Protein 5E04 (pdb70)

Organism: Andes orthohantavirus (NCBI:txid1980456)

Structure (mmCIF, N/CA/C/O backbone):
data_5E04
#
_entry.id   5E04
#
_cell.length_a   52.526
_cell.length_b   99.652
_cell.length_c   136.388
_cell.angle_alpha   90.00
_cell.angle_beta   90.00
_cell.angle_gamma   90.00
#
_symmetry.space_group_name_H-M   'P 21 21 21'
#
loop_
_entity.id
_entity.type
_entity.pdbx_description
1 polymer Nucleoprotein
2 water water
#
loop_
_atom_site.group_PDB
_atom_site.id
_atom_site.type_symbol
_atom_site.label_atom_id
_atom_site.label_alt_id
_atom_site.label_comp_id
_atom_site.label_asym_id
_atom_site.label_entity_id
_atom_site.label_seq_id
_atom_site.pdbx_PDB_ins_code
_atom_site.Cartn_x
_atom_site.Cartn_y
_atom_site.Cartn_z
_atom_site.occupancy
_atom_site.B_iso_or_equiv
_atom_site.auth_seq_id
_atom_site.auth_comp_id
_atom_site.auth_asym_id
_atom_site.auth_atom_id
_atom_site.pdbx_PDB_model_num
ATOM 1 N N . SER A 1 1 ? -44.026 -23.324 23.554 1.00 67.77 116 SER A N 1
ATOM 2 C CA . SER A 1 1 ? -43.098 -23.831 24.556 1.00 69.50 116 SER A CA 1
ATOM 3 C C . SER A 1 1 ? -43.669 -23.678 25.971 1.00 69.66 116 SER A C 1
ATOM 4 O O . SER A 1 1 ? -44.736 -24.213 26.279 1.00 71.82 116 SER A O 1
ATOM 7 N N . ALA A 1 2 ? -42.968 -22.925 26.813 1.00 66.85 117 ALA A N 1
ATOM 8 C CA . ALA A 1 2 ? -43.294 -22.812 28.241 1.00 64.21 117 ALA A CA 1
ATOM 9 C C . ALA A 1 2 ? -44.714 -22.348 28.553 1.00 60.34 117 ALA A C 1
ATOM 10 O O . ALA A 1 2 ? -45.244 -21.435 27.917 1.00 61.17 117 ALA A O 1
ATOM 12 N N . ASP A 1 3 ? -45.324 -22.985 29.549 1.00 61.25 118 ASP A N 1
ATOM 13 C CA . ASP A 1 3 ? -46.624 -22.557 30.040 1.00 55.41 118 ASP A CA 1
ATOM 14 C C . ASP A 1 3 ? -46.436 -21.523 31.142 1.00 53.75 118 ASP A C 1
ATOM 15 O O . ASP A 1 3 ? -46.389 -21.856 32.325 1.00 52.69 118 ASP A O 1
ATOM 20 N N . TRP A 1 4 ? -46.334 -20.263 30.743 1.00 53.78 119 TRP A N 1
ATOM 21 C CA . TRP A 1 4 ? -45.996 -19.193 31.670 1.00 56.00 119 TRP A CA 1
ATOM 22 C C . TRP A 1 4 ? -47.070 -18.999 32.732 1.00 52.57 119 TRP A C 1
ATOM 23 O O . TRP A 1 4 ? -46.783 -18.577 33.858 1.00 51.34 119 TRP A O 1
ATOM 34 N N . LYS A 1 5 ? -48.307 -19.323 32.379 1.00 52.14 120 LYS A N 1
ATOM 35 C CA . LYS A 1 5 ? -49.409 -19.227 33.325 1.00 48.38 120 LYS A CA 1
ATOM 36 C C . LYS A 1 5 ? -49.191 -20.178 34.501 1.00 48.73 120 LYS A C 1
ATOM 37 O O . LYS A 1 5 ? -49.267 -19.773 35.663 1.00 50.59 120 LYS A O 1
ATOM 43 N N . ALA A 1 6 ? -48.906 -21.440 34.187 1.00 50.08 121 ALA A N 1
ATOM 44 C CA . ALA A 1 6 ? -48.737 -22.480 35.201 1.00 51.22 121 ALA A CA 1
ATOM 45 C C . ALA A 1 6 ? -47.505 -22.240 36.072 1.00 50.56 121 ALA A C 1
ATOM 46 O O . ALA A 1 6 ? -47.553 -22.368 37.306 1.00 48.92 121 ALA A O 1
ATOM 48 N N . ILE A 1 7 ? -46.407 -21.893 35.414 1.00 49.02 122 ILE A N 1
ATOM 49 C CA . ILE A 1 7 ? -45.148 -21.639 36.096 1.00 50.51 122 ILE A CA 1
ATOM 50 C C . ILE A 1 7 ? -45.288 -20.460 37.054 1.00 49.64 122 ILE A C 1
ATOM 51 O O . ILE A 1 7 ? -44.881 -20.539 38.213 1.00 49.94 122 ILE A O 1
ATOM 56 N N . GLY A 1 8 ? -45.889 -19.377 36.569 1.00 47.49 123 GLY A N 1
ATOM 57 C CA . GLY A 1 8 ? -46.070 -18.190 37.378 1.00 44.85 123 GLY A CA 1
ATOM 58 C C . GLY A 1 8 ? -46.957 -18.444 38.584 1.00 51.73 123 GLY A C 1
ATOM 59 O O . GLY A 1 8 ? -46.680 -17.934 39.674 1.00 50.12 123 GLY A O 1
ATOM 60 N N . ALA A 1 9 ? -48.028 -19.219 38.394 1.00 49.20 124 ALA A N 1
ATOM 61 C CA . ALA A 1 9 ? -48.948 -19.513 39.490 1.00 52.39 124 ALA A CA 1
ATOM 62 C C . ALA A 1 9 ? -48.200 -20.215 40.623 1.00 52.44 124 ALA A C 1
ATOM 63 O O . ALA A 1 9 ? -48.377 -19.881 41.790 1.00 54.48 124 ALA A O 1
ATOM 65 N N . TYR A 1 10 ? -47.355 -21.176 40.263 1.00 52.12 125 TYR A N 1
ATOM 66 C CA . TYR A 1 10 ? -46.517 -21.867 41.231 1.00 50.28 125 TYR A CA 1
ATOM 67 C C . TYR A 1 10 ? -45.612 -20.882 41.974 1.00 53.17 125 TYR A C 1
ATOM 68 O O . TYR A 1 10 ? -45.618 -20.819 43.210 1.00 49.19 125 TYR A O 1
ATOM 77 N N . ILE A 1 11 ? -44.855 -20.099 41.214 1.00 49.71 126 ILE A N 1
ATOM 78 C CA . ILE A 1 11 ? -43.919 -19.151 41.798 1.00 50.57 126 ILE A CA 1
ATOM 79 C C . ILE A 1 11 ? -44.619 -18.096 42.647 1.00 49.25 126 ILE A C 1
ATOM 80 O O . ILE A 1 11 ? -44.095 -17.688 43.680 1.00 50.57 126 ILE A O 1
ATOM 85 N N . LEU A 1 12 ? -45.808 -17.670 42.231 1.00 47.84 127 LEU A N 1
ATOM 86 C CA . LEU A 1 12 ? -46.530 -16.620 42.954 1.00 51.79 127 LEU A CA 1
ATOM 87 C C . LEU A 1 12 ? -47.038 -17.067 44.332 1.00 51.84 127 LEU A C 1
ATOM 88 O O . LEU A 1 12 ? -47.434 -16.233 45.150 1.00 49.04 127 LEU A O 1
ATOM 93 N N . GLY A 1 13 ? -47.018 -18.374 44.579 1.00 50.43 128 GLY A N 1
ATOM 94 C CA . GLY A 1 13 ? -47.422 -18.922 45.862 1.00 53.98 128 GLY A CA 1
ATOM 95 C C . GLY A 1 13 ? -46.357 -18.858 46.946 1.00 53.55 128 GLY A C 1
ATOM 96 O O . GLY A 1 13 ? -46.603 -19.229 48.098 1.00 51.80 128 GLY A O 1
ATOM 97 N N . PHE A 1 14 ? -45.168 -18.380 46.601 1.00 49.22 129 PHE A N 1
ATOM 98 C CA . PHE A 1 14 ? -44.097 -18.354 47.587 1.00 46.05 129 PHE A CA 1
ATOM 99 C C . PHE A 1 14 ? -43.883 -16.969 48.161 1.00 52.39 129 PHE A C 1
ATOM 100 O O . PHE A 1 14 ? -44.303 -15.976 47.580 1.00 56.48 129 PHE A O 1
ATOM 108 N N . ALA A 1 15 ? -43.238 -16.910 49.321 1.00 58.12 130 ALA A N 1
ATOM 109 C CA . ALA A 1 15 ? -42.875 -15.641 49.925 1.00 56.30 130 ALA A CA 1
ATOM 110 C C . ALA A 1 15 ? -41.812 -14.989 49.065 1.00 56.18 130 ALA A C 1
ATOM 111 O O . ALA A 1 15 ? -40.971 -15.667 48.476 1.00 54.88 130 ALA A O 1
ATOM 113 N N . ILE A 1 16 ? -41.863 -13.666 48.988 1.00 58.18 131 ILE A N 1
ATOM 114 C CA . ILE A 1 16 ? -40.940 -12.903 48.160 1.00 54.30 131 ILE A CA 1
ATOM 115 C C . ILE A 1 16 ? -39.461 -13.182 48.473 1.00 57.56 131 ILE A C 1
ATOM 116 O O . ILE A 1 16 ? -38.673 -13.363 47.542 1.00 58.95 131 ILE A O 1
ATOM 121 N N . PRO A 1 17 ? -39.071 -13.247 49.769 1.00 58.24 132 PRO A N 1
ATOM 122 C CA . PRO A 1 17 ? -37.643 -13.486 50.016 1.00 51.25 132 PRO A CA 1
ATOM 123 C C . PRO A 1 17 ? -37.078 -14.791 49.427 1.00 51.76 132 PRO A C 1
ATOM 124 O O . PRO A 1 17 ? -35.952 -14.767 48.932 1.00 52.96 132 PRO A O 1
ATOM 128 N N . ILE A 1 18 ? -37.814 -15.899 49.453 1.00 50.06 133 ILE A N 1
ATOM 129 C CA . ILE A 1 18 ? -37.249 -17.134 48.898 1.00 52.26 133 ILE A CA 1
ATOM 130 C C . ILE A 1 18 ? -37.163 -17.086 47.364 1.00 55.89 133 ILE A C 1
ATOM 131 O O . ILE A 1 18 ? -36.216 -17.608 46.777 1.00 56.28 133 ILE A O 1
ATOM 136 N N . ILE A 1 19 ? -38.146 -16.454 46.724 1.00 56.01 134 ILE A N 1
ATOM 137 C CA . ILE A 1 19 ? -38.129 -16.283 45.280 1.00 53.56 134 ILE A CA 1
ATOM 138 C C . ILE A 1 19 ? -36.896 -15.501 44.866 1.00 50.82 134 ILE A C 1
ATOM 139 O O . ILE A 1 19 ? -36.167 -15.910 43.963 1.00 53.83 134 ILE A O 1
ATOM 144 N N . LEU A 1 20 ? -36.659 -14.377 45.536 1.00 49.72 135 LEU A N 1
ATOM 145 C CA . LEU A 1 20 ? -35.512 -13.531 45.213 1.00 55.57 135 LEU A CA 1
ATOM 146 C C . LEU A 1 20 ? -34.190 -14.206 45.541 1.00 55.07 135 LEU A C 1
ATOM 147 O O . LEU A 1 20 ? -33.191 -14.006 44.837 1.00 58.50 135 LEU A O 1
ATOM 152 N N . LYS A 1 21 ? -34.191 -15.005 46.605 1.00 53.21 136 LYS A N 1
ATOM 153 C CA . LYS A 1 21 ? -33.018 -15.791 46.977 1.00 60.67 136 LYS A CA 1
ATOM 154 C C . LYS A 1 21 ? -32.619 -16.676 45.797 1.00 57.12 136 LYS A C 1
ATOM 155 O O . LYS A 1 21 ? -31.478 -16.625 45.333 1.00 58.70 136 LYS A O 1
ATOM 161 N N . ALA A 1 22 ? -33.575 -17.445 45.279 1.00 52.44 137 ALA A N 1
ATOM 162 C CA . ALA A 1 22 ? -33.303 -18.323 44.144 1.00 53.34 137 ALA A CA 1
ATOM 163 C C . ALA A 1 22 ? -33.026 -17.529 42.872 1.00 57.09 137 ALA A C 1
ATOM 164 O O . ALA A 1 22 ? -32.223 -17.952 42.028 1.00 52.98 137 ALA A O 1
ATOM 166 N N . LEU A 1 23 ? -33.696 -16.387 42.722 1.00 56.56 138 LEU A N 1
ATOM 167 C CA . LEU A 1 23 ? -33.433 -15.539 41.562 1.00 56.44 138 LEU A CA 1
ATOM 168 C C . LEU A 1 23 ? -32.007 -14.986 41.629 1.00 54.25 138 LEU A C 1
ATOM 169 O O . LEU A 1 23 ? -31.333 -14.908 40.599 1.00 52.57 138 LEU A O 1
ATOM 174 N N . TYR A 1 24 ? -31.552 -14.603 42.827 1.00 53.57 139 TYR A N 1
ATOM 175 C CA . TYR A 1 24 ? -30.159 -14.165 42.980 1.00 63.09 139 TYR A CA 1
ATOM 176 C C . TYR A 1 24 ? -29.183 -15.264 42.574 1.00 57.31 139 TYR A C 1
ATOM 177 O O . TYR A 1 24 ? -28.218 -15.020 41.857 1.00 61.19 139 TYR A O 1
ATOM 186 N N . MET A 1 25 ? -29.444 -16.475 43.046 1.00 61.44 140 MET A N 1
ATOM 187 C CA . MET A 1 25 ? -28.497 -17.566 42.885 1.00 63.48 140 MET A CA 1
ATOM 188 C C . MET A 1 25 ? -28.367 -17.958 41.431 1.00 62.31 140 MET A C 1
ATOM 189 O O . MET A 1 25 ? -27.257 -18.117 40.924 1.00 64.32 140 MET A O 1
ATOM 194 N N . LEU A 1 26 ? -29.503 -18.101 40.758 1.00 57.40 141 LEU A N 1
ATOM 195 C CA . LEU A 1 26 ? -29.516 -18.579 39.381 1.00 56.14 141 LEU A CA 1
ATOM 196 C C . LEU A 1 26 ? -29.052 -17.515 38.369 1.00 57.70 141 LEU A C 1
ATOM 197 O O . LEU A 1 26 ? -28.720 -17.834 37.219 1.00 52.46 141 LEU A O 1
ATOM 202 N N . SER A 1 27 ? -29.040 -16.254 38.795 1.00 58.30 142 SER A N 1
ATOM 203 C CA . SER A 1 27 ? -28.673 -15.154 37.904 1.00 59.80 142 SER A CA 1
ATOM 204 C C . SER A 1 27 ? -27.182 -14.883 37.958 1.00 57.59 142 SER A C 1
ATOM 205 O O . SER A 1 27 ? -26.536 -14.709 36.926 1.00 59.30 142 SER A O 1
ATOM 208 N N . THR A 1 28 ? -26.655 -14.843 39.179 1.00 62.77 143 THR A N 1
ATOM 209 C CA . THR A 1 28 ? -25.242 -14.554 39.418 1.00 67.28 143 THR A CA 1
ATOM 210 C C . THR A 1 28 ? -24.403 -15.829 39.404 1.00 67.09 143 THR A C 1
ATOM 211 O O . THR A 1 28 ? -23.442 -15.953 38.638 1.00 67.32 143 THR A O 1
ATOM 215 N N . ARG A 1 29 ? -24.800 -16.778 40.246 1.00 68.93 144 ARG A N 1
ATOM 216 C CA . ARG A 1 29 ? -24.090 -18.039 40.417 1.00 71.30 144 ARG A CA 1
ATOM 217 C C . ARG A 1 29 ? -24.759 -19.175 39.621 1.00 73.06 144 ARG A C 1
ATOM 218 O O . ARG A 1 29 ? -24.861 -20.304 40.098 1.00 76.27 144 ARG A O 1
ATOM 226 N N . GLY A 1 30 ? -25.204 -18.866 38.406 1.00 71.35 145 GLY A N 1
ATOM 227 C CA . GLY A 1 30 ? -26.002 -19.780 37.601 1.00 70.52 145 GLY A CA 1
ATOM 228 C C . GLY A 1 30 ? -25.487 -21.189 37.329 1.00 75.90 145 GLY A C 1
ATOM 229 O O . GLY A 1 30 ? -26.076 -22.166 37.799 1.00 73.91 145 GLY A O 1
ATOM 230 N N . ARG A 1 31 ? -24.406 -21.303 36.557 1.00 77.11 146 ARG A N 1
ATOM 231 C CA . ARG A 1 31 ? -23.889 -22.609 36.134 1.00 76.45 146 ARG A CA 1
ATOM 232 C C . ARG A 1 31 ? -23.296 -23.435 37.272 1.00 78.73 146 ARG A C 1
ATOM 233 O O . ARG A 1 31 ? -23.215 -24.658 37.169 1.00 80.04 146 ARG A O 1
ATOM 241 N N . GLN A 1 32 ? -22.883 -22.780 38.352 1.00 75.48 147 GLN A N 1
ATOM 242 C CA . GLN A 1 32 ? -22.242 -23.497 39.447 1.00 78.66 147 GLN A CA 1
ATOM 243 C C . GLN A 1 32 ? -23.245 -24.172 40.394 1.00 78.83 147 GLN A C 1
ATOM 244 O O . GLN A 1 32 ? -22.976 -25.273 40.875 1.00 79.06 147 GLN A O 1
ATOM 250 N N . THR A 1 33 ? -24.394 -23.545 40.659 1.00 79.39 148 THR A N 1
ATOM 251 C CA . THR A 1 33 ? -25.382 -24.178 41.543 1.00 77.72 148 THR A CA 1
ATOM 252 C C . THR A 1 33 ? -25.991 -25.409 40.862 1.00 72.13 148 THR A C 1
ATOM 253 O O . THR A 1 33 ? -26.406 -26.351 41.529 1.00 71.46 148 THR A O 1
ATOM 257 N N . VAL A 1 34 ? -26.004 -25.411 39.533 1.00 75.35 149 VAL A N 1
ATOM 258 C CA . VAL A 1 34 ? -26.417 -26.589 38.773 1.00 76.68 149 VAL A CA 1
ATOM 259 C C . VAL A 1 34 ? -25.360 -27.704 38.824 1.00 80.15 149 VAL A C 1
ATOM 260 O O . VAL A 1 34 ? -25.698 -28.872 39.026 1.00 81.45 149 VAL A O 1
ATOM 264 N N . LYS A 1 35 ? -24.088 -27.350 38.639 1.00 79.87 150 LYS A N 1
ATOM 265 C CA . LYS A 1 35 ? -23.001 -28.330 38.722 1.00 82.71 150 LYS A CA 1
ATOM 266 C C . LYS A 1 35 ? -22.911 -28.970 40.109 1.00 82.63 150 LYS A C 1
ATOM 267 O O . LYS A 1 35 ? -22.698 -30.178 40.230 1.00 83.96 150 LYS A O 1
ATOM 273 N N . ASP A 1 36 ? -23.086 -28.150 41.142 1.00 80.64 151 ASP A N 1
ATOM 274 C CA . ASP A 1 36 ? -22.943 -28.579 42.534 1.00 80.63 151 ASP A CA 1
ATOM 275 C C . ASP A 1 36 ? -24.143 -29.343 43.094 1.00 83.51 151 ASP A C 1
ATOM 276 O O . ASP A 1 36 ? -24.069 -29.887 44.200 1.00 86.11 151 ASP A O 1
ATOM 281 N N . ASN A 1 37 ? -25.245 -29.380 42.348 1.00 81.54 152 ASN A N 1
ATOM 282 C CA . ASN A 1 37 ? -26.501 -29.883 42.905 1.00 81.49 152 ASN A CA 1
ATOM 283 C C . ASN A 1 37 ? -26.659 -31.399 42.851 1.00 82.24 152 ASN A C 1
ATOM 284 O O . ASN A 1 37 ? -26.631 -32.012 41.775 1.00 81.19 152 ASN A O 1
ATOM 289 N N . LYS A 1 38 ? -26.847 -31.988 44.029 1.00 84.19 153 LYS A N 1
ATOM 290 C CA . LYS A 1 38 ? -27.100 -33.417 44.157 1.00 82.88 153 LYS A CA 1
ATOM 291 C C . LYS A 1 38 ? -28.444 -33.839 43.559 1.00 82.97 153 LYS A C 1
ATOM 292 O O . LYS A 1 38 ? -29.466 -33.852 44.253 1.00 80.00 153 LYS A O 1
ATOM 298 N N . GLY A 1 39 ? -28.442 -34.162 42.267 1.00 85.26 154 GLY A N 1
ATOM 299 C CA . GLY A 1 39 ? -29.542 -34.900 41.676 1.00 77.20 154 GLY A CA 1
ATOM 300 C C . GLY A 1 39 ? -30.578 -34.194 40.820 1.00 79.97 154 GLY A C 1
ATOM 301 O O . GLY A 1 39 ? -30.254 -33.384 39.949 1.00 78.31 154 GLY A O 1
ATOM 302 N N . THR A 1 40 ? -31.841 -34.516 41.096 1.00 78.87 155 THR A N 1
ATOM 303 C CA . THR A 1 40 ? -32.951 -34.326 40.162 1.00 71.77 155 THR A CA 1
ATOM 304 C C . THR A 1 40 ? -33.502 -32.904 40.067 1.00 72.22 155 THR A C 1
ATOM 305 O O . THR A 1 40 ? -33.921 -32.462 38.991 1.00 68.82 155 THR A O 1
ATOM 309 N N . ARG A 1 41 ? -33.539 -32.205 41.196 1.00 70.19 156 ARG A N 1
ATOM 310 C CA . ARG A 1 41 ? -34.012 -30.827 41.218 1.00 62.69 156 ARG A CA 1
ATOM 311 C C . ARG A 1 41 ? -33.121 -29.982 42.099 1.00 59.85 156 ARG A C 1
ATOM 312 O O . ARG A 1 41 ? -32.446 -30.494 42.982 1.00 61.11 156 ARG A O 1
ATOM 320 N N . ILE A 1 42 ? -33.137 -28.680 41.858 1.00 58.97 157 ILE A N 1
ATOM 321 C CA . ILE A 1 42 ? -32.503 -27.728 42.751 1.00 56.22 157 ILE A CA 1
ATOM 322 C C . ILE A 1 42 ? -33.504 -27.304 43.823 1.00 53.24 157 ILE A C 1
ATOM 323 O O . ILE A 1 42 ? -34.570 -26.777 43.509 1.00 52.31 157 ILE A O 1
ATOM 328 N N . ARG A 1 43 ? -33.169 -27.545 45.084 1.00 51.54 158 ARG A N 1
ATOM 329 C CA . ARG A 1 43 ? -34.049 -27.181 46.193 1.00 48.34 158 ARG A CA 1
ATOM 330 C C . ARG A 1 43 ? -33.584 -25.878 46.828 1.00 48.82 158 ARG A C 1
ATOM 331 O O . ARG A 1 43 ? -32.401 -25.699 47.103 1.00 53.91 158 ARG A O 1
ATOM 339 N N . PHE A 1 44 ? -34.526 -24.974 47.063 1.00 47.10 159 PHE A N 1
ATOM 340 C CA . PHE A 1 44 ? -34.249 -23.704 47.720 1.00 45.98 159 PHE A CA 1
ATOM 341 C C . PHE A 1 44 ? -35.044 -23.607 49.015 1.00 53.48 159 PHE A C 1
ATOM 342 O O . PHE A 1 44 ? -36.205 -24.029 49.079 1.00 55.83 159 PHE A O 1
ATOM 350 N N . LYS A 1 45 ? -34.441 -23.032 50.045 1.00 48.19 160 LYS A N 1
ATOM 351 C CA . LYS A 1 45 ? -35.166 -22.824 51.284 1.00 53.15 160 LYS A CA 1
ATOM 352 C C . LYS A 1 45 ? -34.868 -21.448 51.848 1.00 54.02 160 LYS A C 1
ATOM 353 O O . LYS A 1 45 ? -33.884 -20.810 51.475 1.00 52.93 160 LYS A O 1
ATOM 359 N N . ASP A 1 46 ? -35.726 -21.007 52.756 1.00 54.57 161 ASP A N 1
ATOM 360 C CA . ASP A 1 46 ? -35.584 -19.701 53.375 1.00 58.20 161 ASP A CA 1
ATOM 361 C C . ASP A 1 46 ? -36.627 -19.596 54.473 1.00 56.16 161 ASP A C 1
ATOM 362 O O . ASP A 1 46 ? -37.726 -20.121 54.336 1.00 59.42 161 ASP A O 1
ATOM 367 N N . ASP A 1 47 ? -36.280 -18.922 55.562 1.00 61.22 162 ASP A N 1
ATOM 368 C CA . ASP A 1 47 ? -37.109 -18.923 56.760 1.00 54.08 162 ASP A CA 1
ATOM 369 C C . ASP A 1 47 ? -38.376 -18.122 56.562 1.00 57.97 162 ASP A C 1
ATOM 370 O O . ASP A 1 47 ? -39.233 -18.078 57.442 1.00 63.16 162 ASP A O 1
ATOM 375 N N . SER A 1 48 ? -38.495 -17.478 55.407 1.00 58.04 163 SER A N 1
ATOM 376 C CA . SER A 1 48 ? -39.695 -16.718 55.090 1.00 61.82 163 SER A CA 1
ATOM 377 C C . SER A 1 48 ? -40.741 -17.613 54.431 1.00 60.52 163 SER A C 1
ATOM 378 O O . SER A 1 48 ? -41.908 -17.243 54.312 1.00 58.27 163 SER A O 1
ATOM 381 N N . SER A 1 49 ? -40.307 -18.796 54.011 1.00 59.79 164 SER A N 1
ATOM 382 C CA . SER A 1 49 ? -41.157 -19.694 53.245 1.00 58.67 164 SER A CA 1
ATOM 383 C C . SER A 1 49 ? -41.541 -20.914 54.066 1.00 56.59 164 SER A C 1
ATOM 384 O O . SER A 1 49 ? -40.731 -21.822 54.262 1.00 57.29 164 SER A O 1
ATOM 387 N N . PHE A 1 50 ? -42.782 -20.935 54.534 1.00 56.72 165 PHE A N 1
ATOM 388 C CA . PHE A 1 50 ? -43.271 -22.027 55.369 1.00 61.91 165 PHE A CA 1
ATOM 389 C C . PHE A 1 50 ? -44.769 -22.237 55.214 1.00 62.21 165 PHE A C 1
ATOM 390 O O . PHE A 1 50 ? -45.460 -21.432 54.594 1.00 61.31 165 PHE A O 1
ATOM 398 N N . GLU A 1 51 ? -45.263 -23.325 55.791 1.00 64.00 166 GLU A N 1
ATOM 399 C CA . GLU A 1 51 ? -46.697 -23.547 55.905 1.00 66.42 166 GLU A CA 1
ATOM 400 C C . GLU A 1 51 ? -47.048 -23.972 57.329 1.00 67.33 166 GLU A C 1
ATOM 401 O O . GLU A 1 51 ? -46.474 -24.913 57.866 1.00 64.49 166 GLU A O 1
ATOM 407 N N . GLU A 1 52 ? -47.992 -23.259 57.932 1.00 73.47 167 GLU A N 1
ATOM 408 C CA . GLU A 1 52 ? -48.462 -23.547 59.283 1.00 75.82 167 GLU A CA 1
ATOM 409 C C . GLU A 1 52 ? -49.483 -24.703 59.277 1.00 81.69 167 GLU A C 1
ATOM 410 O O . GLU A 1 52 ? -50.628 -24.543 58.839 1.00 76.26 167 GLU A O 1
ATOM 416 N N . VAL A 1 53 ? -49.040 -25.884 59.724 1.00 85.63 168 VAL A N 1
ATOM 417 C CA . VAL A 1 53 ? -49.843 -27.116 59.605 1.00 87.10 168 VAL A CA 1
ATOM 418 C C . VAL A 1 53 ? -49.868 -28.021 60.856 1.00 88.28 168 VAL A C 1
ATOM 419 O O . VAL A 1 53 ? -49.214 -29.071 60.870 1.00 88.08 168 VAL A O 1
ATOM 423 N N . ASN A 1 54 ? -50.590 -27.636 61.908 1.00 87.15 169 ASN A N 1
ATOM 424 C CA . ASN A 1 54 ? -51.163 -26.307 62.069 1.00 86.24 169 ASN A CA 1
ATOM 425 C C . ASN A 1 54 ? -50.514 -25.653 63.278 1.00 89.97 169 ASN A C 1
ATOM 426 O O . ASN A 1 54 ? -50.199 -24.462 63.270 1.00 90.90 169 ASN A O 1
ATOM 431 N N . GLY A 1 55 ? -50.313 -26.449 64.325 1.00 89.50 170 GLY A N 1
ATOM 432 C CA . GLY A 1 55 ? -49.570 -25.997 65.483 1.00 85.00 170 GLY A CA 1
ATOM 433 C C . GLY A 1 55 ? -48.095 -25.931 65.153 1.00 82.12 170 GLY A C 1
ATOM 434 O O . GLY A 1 55 ? -47.320 -25.276 65.848 1.00 82.55 170 GLY A O 1
ATOM 435 N N . ILE A 1 56 ? -47.713 -26.609 64.074 1.00 80.72 171 ILE A N 1
ATOM 436 C CA . ILE A 1 56 ? -46.316 -26.687 63.665 1.00 79.53 171 ILE A CA 1
ATOM 437 C C . ILE A 1 56 ? -46.086 -25.985 62.317 1.00 78.21 171 ILE A C 1
ATOM 438 O O . ILE A 1 56 ? -46.915 -26.062 61.404 1.00 76.63 171 ILE A O 1
ATOM 443 N N . ARG A 1 57 ? -44.969 -25.270 62.223 1.00 72.42 172 ARG A N 1
ATOM 444 C CA . ARG A 1 57 ? -44.518 -24.703 60.965 1.00 68.86 172 ARG A CA 1
ATOM 445 C C . ARG A 1 57 ? -43.752 -25.744 60.167 1.00 66.20 172 ARG A C 1
ATOM 446 O O . ARG A 1 57 ? -42.780 -26.323 60.655 1.00 65.14 172 ARG A O 1
ATOM 454 N N . LYS A 1 58 ? -44.207 -25.985 58.944 1.00 63.77 173 LYS A N 1
ATOM 455 C CA . LYS A 1 58 ? -43.501 -26.834 57.998 1.00 56.98 173 LYS A CA 1
ATOM 456 C C . LYS A 1 58 ? -42.828 -25.922 56.992 1.00 59.33 173 LYS A C 1
ATOM 457 O O . LYS A 1 58 ? -43.504 -25.095 56.372 1.00 59.92 173 LYS A O 1
ATOM 463 N N . PRO A 1 59 ? -41.501 -26.045 56.827 1.00 49.86 174 PRO A N 1
ATOM 464 C CA . PRO A 1 59 ? -40.889 -25.243 55.763 1.00 53.61 174 PRO A CA 1
ATOM 465 C C . PRO A 1 59 ? -41.472 -25.590 54.386 1.00 54.88 174 PRO A C 1
ATOM 466 O O . PRO A 1 59 ? -41.935 -26.709 54.142 1.00 51.16 174 PRO A O 1
ATOM 470 N N . LYS A 1 60 ? -41.474 -24.606 53.500 1.00 54.40 175 LYS A N 1
ATOM 471 C CA . LYS A 1 60 ? -41.978 -24.786 52.148 1.00 53.62 175 LYS A CA 1
ATOM 472 C C . LYS A 1 60 ? -40.842 -24.441 51.195 1.00 48.94 175 LYS A C 1
ATOM 473 O O . LYS A 1 60 ? -40.383 -23.303 51.193 1.00 49.77 175 LYS A O 1
ATOM 479 N N . HIS A 1 61 ? -40.380 -25.423 50.416 1.00 45.12 176 HIS A N 1
ATOM 480 C CA . HIS A 1 61 ? -39.185 -25.267 49.569 1.00 54.51 176 HIS A CA 1
ATOM 481 C C . HIS A 1 61 ? -39.498 -24.913 48.114 1.00 50.16 176 HIS A C 1
ATOM 482 O O . HIS A 1 61 ? -40.402 -25.484 47.519 1.00 51.30 176 HIS A O 1
ATOM 489 N N . LEU A 1 62 ? -38.715 -24.013 47.533 1.00 50.55 177 LEU A N 1
ATOM 490 C CA . LEU A 1 62 ? -38.841 -23.689 46.113 1.00 50.20 177 LEU A CA 1
ATOM 491 C C . LEU A 1 62 ? -38.017 -24.643 45.236 1.00 51.39 177 LEU A C 1
ATOM 492 O O . LEU A 1 62 ? -36.803 -24.694 45.344 1.00 50.94 177 LEU A O 1
ATOM 497 N N . TYR A 1 63 ? -38.671 -25.386 44.354 1.00 53.45 178 TYR A N 1
ATOM 498 C CA . TYR A 1 63 ? -37.943 -26.266 43.453 1.00 46.96 178 TYR A CA 1
ATOM 499 C C . TYR A 1 63 ? -37.868 -25.727 42.037 1.00 53.02 178 TYR A C 1
ATOM 500 O O . TYR A 1 63 ? -38.877 -25.322 41.443 1.00 51.22 178 TYR A O 1
ATOM 509 N N . VAL A 1 64 ? -36.651 -25.739 41.511 1.00 49.30 179 VAL A N 1
ATOM 510 C CA . VAL A 1 64 ? -36.379 -25.498 40.109 1.00 52.13 179 VAL A CA 1
ATOM 511 C C . VAL A 1 64 ? -35.741 -26.773 39.549 1.00 52.24 179 VAL A C 1
ATOM 512 O O . VAL A 1 64 ? -34.890 -27.379 40.194 1.00 55.06 179 VAL A O 1
ATOM 516 N N . SER A 1 65 ? -36.186 -27.209 38.376 1.00 54.28 180 SER A N 1
ATOM 517 C CA . SER A 1 65 ? -35.685 -28.450 37.800 1.00 60.41 180 SER A CA 1
ATOM 518 C C . SER A 1 65 ? -34.266 -28.300 37.257 1.00 65.75 180 SER A C 1
ATOM 519 O O . SER A 1 65 ? -33.842 -27.207 36.883 1.00 62.57 180 SER A O 1
ATOM 522 N N . MET A 1 66 ? -33.532 -29.406 37.228 1.00 68.62 181 MET A N 1
ATOM 523 C CA . MET A 1 66 ? -32.272 -29.460 36.502 1.00 72.49 181 MET A CA 1
ATOM 524 C C . MET A 1 66 ? -32.583 -29.471 35.003 1.00 79.90 181 MET A C 1
ATOM 525 O O . MET A 1 66 ? -33.496 -30.178 34.568 1.00 81.71 181 MET A O 1
ATOM 530 N N . PRO A 1 67 ? -31.836 -28.676 34.213 1.00 81.60 182 PRO A N 1
ATOM 531 C CA . PRO A 1 67 ? -32.125 -28.431 32.789 1.00 83.95 182 PRO A CA 1
ATOM 532 C C . PRO A 1 67 ? -31.673 -29.282 31.601 1.00 91.78 182 PRO A C 1
ATOM 533 O O . PRO A 1 67 ? -31.912 -28.906 30.452 1.00 96.19 182 PRO A O 1
ATOM 537 N N . THR A 1 68 ? -30.981 -30.378 31.903 1.00 94.18 183 THR A N 1
ATOM 538 C CA . THR A 1 68 ? -30.804 -31.519 31.001 1.00 98.31 183 THR A CA 1
ATOM 539 C C . THR A 1 68 ? -32.022 -32.354 30.566 1.00 96.78 183 THR A C 1
ATOM 540 O O . THR A 1 68 ? -32.598 -33.060 31.393 1.00 95.79 183 THR A O 1
ATOM 544 N N . ALA A 1 69 ? -32.428 -32.298 29.297 1.00 99.37 184 ALA A N 1
ATOM 545 C CA . ALA A 1 69 ? -31.875 -31.437 28.258 1.00 99.98 184 ALA A CA 1
ATOM 546 C C . ALA A 1 69 ? -33.283 -31.219 27.717 1.00 104.67 184 ALA A C 1
ATOM 547 O O . ALA A 1 69 ? -33.705 -30.083 27.481 1.00 107.55 184 ALA A O 1
ATOM 549 N N . GLN A 1 70 ? -33.862 -32.243 27.134 1.00 102.28 185 GLN A N 1
ATOM 550 C CA . GLN A 1 70 ? -35.110 -32.144 26.372 1.00 104.18 185 GLN A CA 1
ATOM 551 C C . GLN A 1 70 ? -36.518 -32.166 26.987 1.00 106.77 185 GLN A C 1
ATOM 552 O O . GLN A 1 70 ? -37.196 -33.195 26.934 1.00 108.01 185 GLN A O 1
ATOM 558 N N . LYS A 1 74 ? -40.476 -30.261 28.557 1.00 87.85 189 LYS A N 1
ATOM 559 C CA . LYS A 1 74 ? -41.748 -29.725 28.063 1.00 85.97 189 LYS A CA 1
ATOM 560 C C . LYS A 1 74 ? -42.395 -28.631 28.933 1.00 79.68 189 LYS A C 1
ATOM 561 O O . LYS A 1 74 ? -41.766 -28.057 29.820 1.00 78.27 189 LYS A O 1
ATOM 567 N N . ALA A 1 75 ? -43.673 -28.379 28.667 1.00 79.63 190 ALA A N 1
ATOM 568 C CA . ALA A 1 75 ? -44.331 -27.102 28.959 1.00 74.32 190 ALA A CA 1
ATOM 569 C C . ALA A 1 75 ? -44.350 -26.629 30.410 1.00 73.43 190 ALA A C 1
ATOM 570 O O . ALA A 1 75 ? -44.232 -25.428 30.665 1.00 70.30 190 ALA A O 1
ATOM 572 N N . GLU A 1 76 ? -44.530 -27.547 31.355 1.00 75.34 191 GLU A N 1
ATOM 573 C CA . GLU A 1 76 ? -44.729 -27.154 32.749 1.00 75.18 191 GLU A CA 1
ATOM 574 C C . GLU A 1 76 ? -43.403 -26.879 33.460 1.00 71.51 191 GLU A C 1
ATOM 575 O O . GLU A 1 76 ? -43.311 -25.973 34.289 1.00 68.98 191 GLU A O 1
ATOM 581 N N . GLU A 1 77 ? -42.384 -27.659 33.107 1.00 73.24 192 GLU A N 1
ATOM 582 C CA . GLU A 1 77 ? -41.101 -27.687 33.813 1.00 71.38 192 GLU A CA 1
ATOM 583 C C . GLU A 1 77 ? -40.451 -26.318 34.013 1.00 69.75 192 GLU A C 1
ATOM 584 O O . GLU A 1 77 ? -40.366 -25.505 33.085 1.00 67.24 192 GLU A O 1
ATOM 590 N N . ILE A 1 78 ? -39.991 -26.082 35.240 1.00 68.08 193 ILE A N 1
ATOM 591 C CA . ILE A 1 78 ? -39.344 -24.832 35.600 1.00 58.75 193 ILE A CA 1
ATOM 592 C C . ILE A 1 78 ? -37.833 -25.003 35.620 1.00 58.84 193 ILE A C 1
ATOM 593 O O . ILE A 1 78 ? -37.235 -25.325 36.650 1.00 55.73 193 ILE A O 1
ATOM 598 N N . THR A 1 79 ? -37.226 -24.806 34.456 1.00 59.91 194 THR A N 1
ATOM 599 C CA . THR A 1 79 ? -35.777 -24.790 34.323 1.00 55.67 194 THR A CA 1
ATOM 600 C C . THR A 1 79 ? -35.276 -23.473 34.918 1.00 52.20 194 THR A C 1
ATOM 601 O O . THR A 1 79 ? -36.080 -22.565 35.150 1.00 55.57 194 THR A O 1
ATOM 605 N N . PRO A 1 80 ? -33.967 -23.366 35.207 1.00 52.42 195 PRO A N 1
ATOM 606 C CA . PRO A 1 80 ? -33.493 -22.068 35.710 1.00 55.38 195 PRO A CA 1
ATOM 607 C C . PRO A 1 80 ? -33.729 -20.917 34.720 1.00 53.43 195 PRO A C 1
ATOM 608 O O . PRO A 1 80 ? -33.916 -19.772 35.141 1.00 52.14 195 PRO A O 1
ATOM 612 N N . GLY A 1 81 ? -33.714 -21.218 33.424 1.00 54.43 196 GLY A N 1
ATOM 613 C CA . GLY A 1 81 ? -33.915 -20.199 32.412 1.00 49.62 196 GLY A CA 1
ATOM 614 C C . GLY A 1 81 ? -35.337 -19.677 32.453 1.00 50.12 196 GLY A C 1
ATOM 615 O O . GLY A 1 81 ? -35.585 -18.467 32.414 1.00 49.26 196 GLY A O 1
ATOM 616 N N . ARG A 1 82 ? -36.288 -20.597 32.545 1.00 48.62 197 ARG A N 1
ATOM 617 C CA . ARG A 1 82 ? -37.675 -20.194 32.604 1.00 47.57 197 ARG A CA 1
ATOM 618 C C . ARG A 1 82 ? -37.944 -19.458 33.918 1.00 48.87 197 ARG A C 1
ATOM 619 O O . ARG A 1 82 ? -38.636 -18.438 33.928 1.00 43.09 197 ARG A O 1
ATOM 627 N N . PHE A 1 83 ? -37.352 -19.936 35.014 1.00 50.34 198 PHE A N 1
ATOM 628 C CA . PHE A 1 83 ? -37.527 -19.265 36.296 1.00 47.14 198 PHE A CA 1
ATOM 629 C C . PHE A 1 83 ? -37.011 -17.826 36.271 1.00 47.43 198 PHE A C 1
ATOM 630 O O . PHE A 1 83 ? -37.686 -16.928 36.771 1.00 50.70 198 PHE A O 1
ATOM 638 N N . ARG A 1 84 ? -35.822 -17.605 35.712 1.00 43.42 199 ARG A N 1
ATOM 639 C CA . ARG A 1 84 ? -35.247 -16.260 35.677 1.00 48.30 199 ARG A CA 1
ATOM 640 C C . ARG A 1 84 ? -36.090 -15.331 34.827 1.00 41.67 199 ARG A C 1
ATOM 641 O O . ARG A 1 84 ? -36.347 -14.194 35.217 1.00 44.69 199 ARG A O 1
ATOM 649 N N . THR A 1 85 ? -36.487 -15.812 33.654 1.00 42.46 200 THR A N 1
ATOM 650 C CA . THR A 1 85 ? -37.355 -15.052 32.760 1.00 44.90 200 THR A CA 1
ATOM 651 C C . THR A 1 85 ? -38.665 -14.663 33.437 1.00 41.91 200 THR A C 1
ATOM 652 O O . THR A 1 85 ? -39.084 -13.509 33.374 1.00 42.55 200 THR A O 1
ATOM 656 N N . ILE A 1 86 ? -39.308 -15.616 34.098 1.00 43.29 201 ILE A N 1
ATOM 657 C CA . ILE A 1 86 ? -40.596 -15.323 34.741 1.00 45.27 201 ILE A CA 1
ATOM 658 C C . ILE A 1 86 ? -40.432 -14.355 35.908 1.00 42.85 201 ILE A C 1
ATOM 659 O O . ILE A 1 86 ? -41.144 -13.347 35.996 1.00 37.36 201 ILE A O 1
ATOM 664 N N . ALA A 1 87 ? -39.468 -14.630 36.786 1.00 43.39 202 ALA A N 1
ATOM 665 C CA . ALA A 1 87 ? -39.409 -13.901 38.049 1.00 41.87 202 ALA A CA 1
ATOM 666 C C . ALA A 1 87 ? -38.872 -12.480 37.881 1.00 41.48 202 ALA A C 1
ATOM 667 O O . ALA A 1 87 ? -39.257 -11.583 38.631 1.00 38.92 202 ALA A O 1
ATOM 669 N N . CYS A 1 88 ? -38.007 -12.247 36.894 1.00 42.24 203 CYS A N 1
ATOM 670 C CA . CYS A 1 88 ? -37.489 -10.893 36.740 1.00 46.63 203 CYS A CA 1
ATOM 671 C C . CYS A 1 88 ? -38.627 -9.990 36.243 1.00 39.70 203 CYS A C 1
ATOM 672 O O . CYS A 1 88 ? -38.652 -8.785 36.514 1.00 38.33 203 CYS A O 1
ATOM 675 N N . GLY A 1 89 ? -39.599 -10.597 35.571 1.00 41.64 204 GLY A N 1
ATOM 676 C CA . GLY A 1 89 ? -40.818 -9.895 35.194 1.00 37.50 204 GLY A CA 1
ATOM 677 C C . GLY A 1 89 ? -41.841 -9.727 36.314 1.00 41.81 204 GLY A C 1
ATOM 678 O O . GLY A 1 89 ? -42.494 -8.687 36.406 1.00 39.08 204 GLY A O 1
ATOM 679 N N . LEU A 1 90 ? -41.999 -10.732 37.170 1.00 39.02 205 LEU A N 1
ATOM 680 C CA . LEU A 1 90 ? -42.978 -10.611 38.253 1.00 43.77 205 LEU A CA 1
ATOM 681 C C . LEU A 1 90 ? -42.569 -9.634 39.358 1.00 43.51 205 LEU A C 1
ATOM 682 O O . LEU A 1 90 ? -43.423 -8.947 39.912 1.00 43.95 205 LEU A O 1
ATOM 687 N N . PHE A 1 91 ? -41.277 -9.556 39.680 1.00 42.70 206 PHE A N 1
ATOM 688 C CA . PHE A 1 91 ? -40.859 -8.796 40.870 1.00 44.52 206 PHE A CA 1
ATOM 689 C C . PHE A 1 91 ? -39.724 -7.788 40.665 1.00 44.80 206 PHE A C 1
ATOM 690 O O . PHE A 1 91 ? -38.738 -7.813 41.410 1.00 43.09 206 PHE A O 1
ATOM 698 N N . PRO A 1 92 ? -39.870 -6.873 39.691 1.00 43.87 207 PRO A N 1
ATOM 699 C CA . PRO A 1 92 ? -38.741 -5.991 39.375 1.00 44.00 207 PRO A CA 1
ATOM 700 C C . PRO A 1 92 ? -38.514 -4.906 40.430 1.00 42.06 207 PRO A C 1
ATOM 701 O O . PRO A 1 92 ? -37.384 -4.449 40.597 1.00 41.13 207 PRO A O 1
ATOM 705 N N . ALA A 1 93 ? -39.570 -4.483 41.117 1.00 43.75 208 ALA A N 1
ATOM 706 C CA . ALA A 1 93 ? -39.406 -3.538 42.221 1.00 45.34 208 ALA A CA 1
ATOM 707 C C . ALA A 1 93 ? -38.542 -4.147 43.328 1.00 41.96 208 ALA A C 1
ATOM 708 O O . ALA A 1 93 ? -37.662 -3.484 43.886 1.00 44.56 208 ALA A O 1
ATOM 710 N N . GLN A 1 94 ? -38.785 -5.415 43.634 1.00 40.90 209 GLN A N 1
ATOM 711 C CA . GLN A 1 94 ? -38.001 -6.098 44.656 1.00 44.71 209 GLN A CA 1
ATOM 712 C C . GLN A 1 94 ? -36.581 -6.345 44.151 1.00 46.90 209 GLN A C 1
ATOM 713 O O . GLN A 1 94 ? -35.617 -6.247 44.918 1.00 44.54 209 GLN A O 1
ATOM 719 N N . VAL A 1 95 ? -36.450 -6.648 42.858 1.00 46.00 210 VAL A N 1
ATOM 720 C CA . VAL A 1 95 ? -35.128 -6.856 42.270 1.00 40.37 210 VAL A CA 1
ATOM 721 C C . VAL A 1 95 ? -34.302 -5.574 42.402 1.00 42.67 210 VAL A C 1
ATOM 722 O O . VAL A 1 95 ? -33.134 -5.619 42.777 1.00 41.55 210 VAL A O 1
ATOM 726 N N . LYS A 1 96 ? -34.929 -4.435 42.116 1.00 43.02 211 LYS A N 1
ATOM 727 C CA . LYS A 1 96 ? -34.279 -3.135 42.271 1.00 43.43 211 LYS A CA 1
ATOM 728 C C . LYS A 1 96 ? -33.938 -2.843 43.728 1.00 46.36 211 LYS A C 1
ATOM 729 O O . LYS A 1 96 ? -32.823 -2.417 44.026 1.00 47.60 211 LYS A O 1
ATOM 735 N N . ALA A 1 97 ? -34.897 -3.076 44.627 1.00 44.75 212 ALA A N 1
ATOM 736 C CA . ALA A 1 97 ? -34.678 -2.856 46.061 1.00 47.26 212 ALA A CA 1
ATOM 737 C C . ALA A 1 97 ? -33.486 -3.666 46.581 1.00 48.05 212 ALA A C 1
ATOM 738 O O . ALA A 1 97 ? -32.698 -3.170 47.384 1.00 50.53 212 ALA A O 1
ATOM 740 N N . ARG A 1 98 ? -33.334 -4.901 46.110 1.00 48.95 213 ARG A N 1
ATOM 741 C CA . ARG A 1 98 ? -32.188 -5.713 46.522 1.00 47.10 213 ARG A CA 1
ATOM 742 C C . ARG A 1 98 ? -30.987 -5.487 45.629 1.00 49.73 213 ARG A C 1
ATOM 743 O O . ARG A 1 98 ? -29.913 -6.063 45.854 1.00 48.07 213 ARG A O 1
ATOM 751 N N . ASN A 1 99 ? -31.177 -4.659 44.604 1.00 46.65 214 ASN A N 1
ATOM 752 C CA . ASN A 1 99 ? -30.116 -4.374 43.655 1.00 45.18 214 ASN A CA 1
ATOM 753 C C . ASN A 1 99 ? -29.493 -5.646 43.089 1.00 43.58 214 ASN A C 1
ATOM 754 O O . ASN A 1 99 ? -28.282 -5.790 43.056 1.00 41.70 214 ASN A O 1
ATOM 759 N N . ILE A 1 100 ? -30.327 -6.585 42.667 1.00 43.29 215 ILE A N 1
ATOM 760 C CA . ILE A 1 100 ? -29.826 -7.793 42.026 1.00 42.41 215 ILE A CA 1
ATOM 761 C C . ILE A 1 100 ? -29.602 -7.563 40.529 1.00 43.50 215 ILE A C 1
ATOM 762 O O . ILE A 1 100 ? -30.551 -7.342 39.776 1.00 42.85 215 ILE A O 1
ATOM 767 N N . ILE A 1 101 ? -28.341 -7.607 40.119 1.00 39.32 216 ILE A N 1
ATOM 768 C CA . ILE A 1 101 ? -27.935 -7.377 38.742 1.00 38.86 216 ILE A CA 1
ATOM 769 C C . ILE A 1 101 ? -27.042 -8.519 38.294 1.00 40.52 216 ILE A C 1
ATOM 770 O O . ILE A 1 101 ? -25.999 -8.763 38.891 1.00 40.26 216 ILE A O 1
ATOM 775 N N . SER A 1 102 ? -27.466 -9.242 37.268 1.00 40.44 217 SER A N 1
ATOM 776 C CA . SER A 1 102 ? -26.642 -10.302 36.699 1.00 43.38 217 SER A CA 1
ATOM 777 C C . SER A 1 102 ? -25.338 -9.709 36.147 1.00 41.91 217 SER A C 1
ATOM 778 O O . SER A 1 102 ? -25.346 -8.612 35.591 1.00 40.22 217 SER A O 1
ATOM 781 N N . PRO A 1 103 ? -24.210 -10.410 36.337 1.00 41.69 218 PRO A N 1
ATOM 782 C CA . PRO A 1 103 ? -22.925 -9.922 35.812 1.00 44.67 218 PRO A CA 1
ATOM 783 C C . PRO A 1 103 ? -23.001 -9.688 34.309 1.00 44.15 218 PRO A C 1
ATOM 784 O O . PRO A 1 103 ? -22.452 -8.733 33.759 1.00 44.69 218 PRO A O 1
ATOM 788 N N . VAL A 1 104 ? -23.719 -10.581 33.652 1.00 44.67 219 VAL A N 1
ATOM 789 C CA . VAL A 1 104 ? -24.005 -10.465 32.233 1.00 47.06 219 VAL A CA 1
ATOM 790 C C . VAL A 1 104 ? -24.536 -9.066 31.865 1.00 44.38 219 VAL A C 1
ATOM 791 O O . VAL A 1 104 ? -24.149 -8.502 30.838 1.00 38.88 219 VAL A O 1
ATOM 795 N N . MET A 1 105 ? -25.371 -8.494 32.729 1.00 37.37 220 MET A N 1
ATOM 796 C CA . MET A 1 105 ? -25.851 -7.123 32.544 1.00 37.79 220 MET A CA 1
ATOM 797 C C . MET A 1 105 ? -24.926 -6.100 33.186 1.00 36.74 220 MET A C 1
ATOM 798 O O . MET A 1 105 ? -24.797 -4.970 32.706 1.00 35.78 220 MET A O 1
ATOM 803 N N . GLY A 1 106 ? -24.300 -6.488 34.293 1.00 37.69 221 GLY A N 1
ATOM 804 C CA . GLY A 1 106 ? -23.316 -5.641 34.934 1.00 35.73 221 GLY A CA 1
ATOM 805 C C . GLY A 1 106 ? -22.184 -5.211 34.006 1.00 37.46 221 GLY A C 1
ATOM 806 O O . GLY A 1 106 ? -21.695 -4.088 34.106 1.00 40.83 221 GLY A O 1
ATOM 807 N N . VAL A 1 107 ? -21.769 -6.072 33.083 1.00 35.59 222 VAL A N 1
ATOM 808 C CA . VAL A 1 107 ? -20.617 -5.716 32.251 1.00 41.94 222 VAL A CA 1
ATOM 809 C C . VAL A 1 107 ? -20.964 -4.757 31.110 1.00 40.98 222 VAL A C 1
ATOM 810 O O . VAL A 1 107 ? -20.064 -4.171 30.502 1.00 37.94 222 VAL A O 1
ATOM 814 N N . ILE A 1 108 ? -22.253 -4.569 30.820 1.00 38.91 223 ILE A N 1
ATOM 815 C CA . ILE A 1 108 ? -22.616 -3.533 29.846 1.00 36.65 223 ILE A CA 1
ATOM 816 C C . ILE A 1 108 ? -23.128 -2.313 30.601 1.00 39.14 223 ILE A C 1
ATOM 817 O O . ILE A 1 108 ? -23.746 -1.409 30.031 1.00 39.72 223 ILE A O 1
ATOM 822 N N . GLY A 1 109 ? -22.840 -2.299 31.898 1.00 37.73 224 GLY A N 1
ATOM 823 C CA . GLY A 1 109 ? -23.033 -1.123 32.720 1.00 39.47 224 GLY A CA 1
ATOM 824 C C . GLY A 1 109 ? -24.477 -0.870 33.092 1.00 41.13 224 GLY A C 1
ATOM 825 O O . GLY A 1 109 ? -24.878 0.288 33.228 1.00 41.90 224 GLY A O 1
ATOM 826 N N . PHE A 1 110 ? -25.244 -1.945 33.277 1.00 39.35 225 PHE A N 1
ATOM 827 C CA . PHE A 1 110 ? -26.673 -1.842 33.615 1.00 40.32 225 PHE A CA 1
ATOM 828 C C . PHE A 1 110 ? -26.902 -0.972 34.850 1.00 41.44 225 PHE A C 1
ATOM 829 O O . PHE A 1 110 ? -27.826 -0.153 34.873 1.00 41.86 225 PHE A O 1
ATOM 837 N N . GLY A 1 111 ? -26.046 -1.140 35.858 1.00 44.15 226 GLY A N 1
ATOM 838 C CA . GLY A 1 111 ? -26.154 -0.395 37.102 1.00 42.35 226 GLY A CA 1
ATOM 839 C C . GLY A 1 111 ? -26.161 1.108 36.897 1.00 45.17 226 GLY A C 1
ATOM 840 O O . GLY A 1 111 ? -27.057 1.809 37.379 1.00 45.29 226 GLY A O 1
ATOM 841 N N . PHE A 1 112 ? -25.177 1.609 36.157 1.00 46.54 227 PHE A N 1
ATOM 842 C CA . PHE A 1 112 ? -25.119 3.037 35.877 1.00 46.92 227 PHE A CA 1
ATOM 843 C C . PHE A 1 112 ? -26.224 3.458 34.899 1.00 43.42 227 PHE A C 1
ATOM 844 O O . PHE A 1 112 ? -26.784 4.544 35.030 1.00 46.47 227 PHE A O 1
ATOM 852 N N . PHE A 1 113 ? -26.538 2.605 33.928 1.00 44.25 228 PHE A N 1
ATOM 853 C CA . PHE A 1 113 ? -27.546 2.942 32.915 1.00 45.11 228 PHE A CA 1
ATOM 854 C C . PHE A 1 113 ? -28.901 3.292 33.535 1.00 44.44 228 PHE A C 1
ATOM 855 O O . PHE A 1 113 ? -29.555 4.255 33.119 1.00 45.05 228 PHE A O 1
ATOM 863 N N . VAL A 1 114 ? -29.320 2.502 34.518 1.00 41.89 229 VAL A N 1
ATOM 864 C CA . VAL A 1 114 ? -30.636 2.683 35.126 1.00 43.40 229 VAL A CA 1
ATOM 865 C C . VAL A 1 114 ? -30.609 3.678 36.282 1.00 44.82 229 VAL A C 1
ATOM 866 O O . VAL A 1 114 ? -31.655 4.000 36.839 1.00 49.33 229 VAL A O 1
ATOM 870 N N . LYS A 1 115 ? -29.413 4.170 36.622 1.00 50.62 230 LYS A N 1
ATOM 871 C CA . LYS A 1 115 ? -29.210 5.017 37.805 1.00 50.98 230 LYS A CA 1
ATOM 872 C C . LYS A 1 115 ? -30.236 6.138 37.916 1.00 56.09 230 LYS A C 1
ATOM 873 O O . LYS A 1 115 ? -30.770 6.386 38.998 1.00 58.50 230 LYS A O 1
ATOM 879 N N . ASP A 1 116 ? -30.529 6.809 36.810 1.00 51.56 231 ASP A N 1
ATOM 880 C CA . ASP A 1 116 ? -31.584 7.816 36.848 1.00 56.14 231 ASP A CA 1
ATOM 881 C C . ASP A 1 116 ? -32.646 7.505 35.804 1.00 48.75 231 ASP A C 1
ATOM 882 O O . ASP A 1 116 ? -32.956 8.340 34.952 1.00 45.94 231 ASP A O 1
ATOM 887 N N . TRP A 1 117 ? -33.204 6.299 35.896 1.00 47.98 232 TRP A N 1
ATOM 888 C CA . TRP A 1 117 ? -34.087 5.763 34.860 1.00 47.51 232 TRP A CA 1
ATOM 889 C C . TRP A 1 117 ? -35.290 6.672 34.534 1.00 46.85 232 TRP A C 1
ATOM 890 O O . TRP A 1 117 ? -35.494 7.008 33.375 1.00 45.37 232 TRP A O 1
ATOM 901 N N . MET A 1 118 ? -36.065 7.084 35.539 1.00 49.51 233 MET A N 1
ATOM 902 C CA . MET A 1 118 ? -37.266 7.902 35.289 1.00 47.44 233 MET A CA 1
ATOM 903 C C . MET A 1 118 ? -36.957 9.177 34.492 1.00 51.01 233 MET A C 1
ATOM 904 O O . MET A 1 118 ? -37.680 9.516 33.541 1.00 48.31 233 MET A O 1
ATOM 909 N N . ASP A 1 119 ? -35.874 9.863 34.865 1.00 48.17 234 ASP A N 1
ATOM 910 C CA . ASP A 1 119 ? -35.421 11.047 34.143 1.00 48.49 234 ASP A CA 1
ATOM 911 C C . ASP A 1 119 ? -35.075 10.718 32.688 1.00 48.86 234 ASP A C 1
ATOM 912 O O . ASP A 1 119 ? -35.353 11.497 31.771 1.00 50.00 234 ASP A O 1
ATOM 917 N N . ARG A 1 120 ? -34.441 9.569 32.485 1.00 49.33 235 ARG A N 1
ATOM 918 C CA . ARG A 1 120 ? -34.023 9.152 31.154 1.00 45.58 235 ARG A CA 1
ATOM 919 C C . ARG A 1 120 ? -35.239 8.846 30.277 1.00 42.73 235 ARG A C 1
ATOM 920 O O . ARG A 1 120 ? -35.402 9.417 29.194 1.00 41.55 235 ARG A O 1
ATOM 928 N N . ILE A 1 121 ? -36.104 7.958 30.756 1.00 43.31 236 ILE A N 1
ATOM 929 C CA . ILE A 1 121 ? -37.252 7.520 29.965 1.00 44.00 236 ILE A CA 1
ATOM 930 C C . ILE A 1 121 ? -38.255 8.654 29.724 1.00 44.61 236 ILE A C 1
ATOM 931 O O . ILE A 1 121 ? -38.908 8.689 28.679 1.00 45.59 236 ILE A O 1
ATOM 936 N N . GLU A 1 122 ? -38.366 9.594 30.659 1.00 46.09 237 GLU A N 1
ATOM 937 C CA . GLU A 1 122 ? -39.257 10.737 30.443 1.00 46.39 237 GLU A CA 1
ATOM 938 C C . GLU A 1 122 ? -38.657 11.701 29.423 1.00 43.65 237 GLU A C 1
ATOM 939 O O . GLU A 1 122 ? -39.355 12.166 28.529 1.00 43.64 237 GLU A O 1
ATOM 945 N N . GLU A 1 123 ? -37.360 11.984 29.549 1.00 47.76 238 GLU A N 1
ATOM 946 C CA . GLU A 1 123 ? -36.648 12.786 28.552 1.00 47.55 238 GLU A CA 1
ATOM 947 C C . GLU A 1 123 ? -36.834 12.164 27.167 1.00 44.35 238 GLU A C 1
ATOM 948 O O . GLU A 1 123 ? -37.227 12.844 26.212 1.00 48.75 238 GLU A O 1
ATOM 954 N N . PHE A 1 124 ? -36.595 10.862 27.073 1.00 40.53 239 PHE A N 1
ATOM 955 C CA . PHE A 1 124 ? -36.786 10.140 25.819 1.00 43.20 239 PHE A CA 1
ATOM 956 C C . PHE A 1 124 ? -38.205 10.236 25.252 1.00 38.85 239 PHE A C 1
ATOM 957 O O . PHE A 1 124 ? -38.377 10.333 24.047 1.00 39.61 239 PHE A O 1
ATOM 965 N N . LEU A 1 125 ? -39.221 10.193 26.102 1.00 45.38 240 LEU A N 1
ATOM 966 C CA . LEU A 1 125 ? -40.605 10.152 25.602 1.00 43.56 240 LEU A CA 1
ATOM 967 C C . LEU A 1 125 ? -41.114 11.545 25.219 1.00 42.88 240 LEU A C 1
ATOM 968 O O . LEU A 1 125 ? -41.883 11.705 24.265 1.00 44.12 240 LEU A O 1
ATOM 973 N N . ALA A 1 126 ? -40.642 12.551 25.943 1.00 45.38 241 ALA A N 1
ATOM 974 C CA . ALA A 1 126 ? -40.940 13.948 25.639 1.00 45.63 241 ALA A CA 1
ATOM 975 C C . ALA A 1 126 ? -40.180 14.465 24.407 1.00 50.50 241 ALA A C 1
ATOM 976 O O . ALA A 1 126 ? -40.480 15.555 23.915 1.00 56.15 241 ALA A O 1
ATOM 978 N N . ALA A 1 127 ? -39.199 13.703 23.916 1.00 44.96 242 ALA A N 1
ATOM 979 C CA . ALA A 1 127 ? -38.486 14.081 22.694 1.00 43.59 242 ALA A CA 1
ATOM 980 C C . ALA A 1 127 ? -39.338 13.866 21.451 1.00 50.59 242 ALA A C 1
ATOM 981 O O . ALA A 1 127 ? -40.277 13.056 21.450 1.00 48.95 242 ALA A O 1
ATOM 983 N N . GLU A 1 128 ? -38.999 14.593 20.389 1.00 52.51 243 GLU A N 1
ATOM 984 C CA . GLU A 1 128 ? -39.729 14.487 19.134 1.00 52.09 243 GLU A CA 1
ATOM 985 C C . GLU A 1 128 ? -39.412 13.173 18.453 1.00 49.61 243 GLU A C 1
ATOM 986 O O . GLU A 1 128 ? -38.269 12.735 18.431 1.00 50.38 243 GLU A O 1
ATOM 992 N N . CYS A 1 129 ? -40.434 12.537 17.903 1.00 49.83 244 CYS A N 1
ATOM 993 C CA . CYS A 1 129 ? -40.245 11.262 17.232 1.00 48.11 244 CYS A CA 1
ATOM 994 C C . CYS A 1 129 ? -40.048 11.447 15.732 1.00 52.64 244 CYS A C 1
ATOM 995 O O . CYS A 1 129 ? -40.899 12.029 15.057 1.00 51.67 244 CYS A O 1
ATOM 998 N N . PRO A 1 130 ? -38.926 10.938 15.198 1.00 53.16 245 PRO A N 1
ATOM 999 C CA . PRO A 1 130 ? -38.631 11.081 13.771 1.00 46.76 245 PRO A CA 1
ATOM 1000 C C . PRO A 1 130 ? -39.517 10.219 12.879 1.00 53.05 245 PRO A C 1
ATOM 1001 O O . PRO A 1 130 ? -39.342 10.269 11.662 1.00 50.62 245 PRO A O 1
ATOM 1005 N N . PHE A 1 131 ? -40.446 9.451 13.453 1.00 52.23 246 PHE A N 1
ATOM 1006 C CA . PHE A 1 131 ? -41.312 8.602 12.629 1.00 51.34 246 PHE A CA 1
ATOM 1007 C C . PHE A 1 131 ? -42.760 9.033 12.712 1.00 54.15 246 PHE A C 1
ATOM 1008 O O . PHE A 1 131 ? -43.657 8.368 12.184 1.00 53.36 246 PHE A O 1
ATOM 1016 N N . LEU A 1 132 ? -42.979 10.148 13.397 1.00 54.03 247 LEU A N 1
ATOM 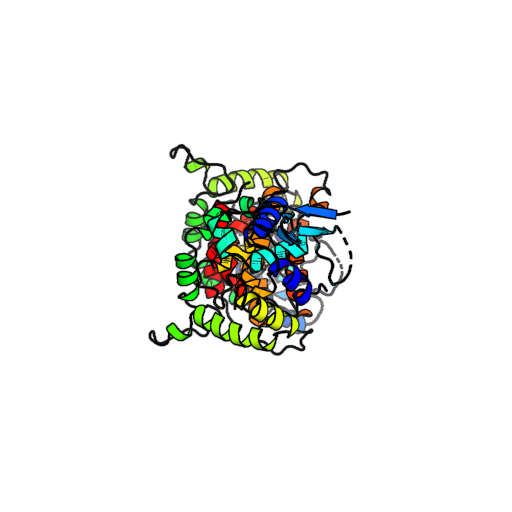1017 C CA . LEU A 1 132 ? -44.264 10.816 13.349 1.00 62.39 247 LEU A CA 1
ATOM 1018 C C . LEU A 1 132 ? -44.052 12.054 12.517 1.00 69.31 247 LEU A C 1
ATOM 1019 O O . LEU A 1 132 ? -43.271 12.933 12.892 1.00 68.89 247 LEU A O 1
ATOM 1024 N N . PRO A 1 133 ? -44.688 12.102 11.343 1.00 76.43 248 PRO A N 1
ATOM 1025 C CA . PRO A 1 133 ? -44.633 13.383 10.646 1.00 82.59 248 PRO A CA 1
ATOM 1026 C C . PRO A 1 133 ? -45.721 14.305 11.182 1.00 85.82 248 PRO A C 1
ATOM 1027 O O . PRO A 1 133 ? -46.840 13.807 11.323 1.00 84.81 248 PRO A O 1
ATOM 1031 N N . LYS A 1 134 ? -45.463 15.577 11.501 1.00 90.11 249 LYS A N 1
ATOM 1032 C CA . LYS A 1 134 ? -44.189 16.307 11.456 1.00 90.13 249 LYS A CA 1
ATOM 1033 C C . LYS A 1 134 ? -45.061 17.252 12.264 1.00 100.34 249 LYS A C 1
ATOM 1034 O O . LYS A 1 134 ? -46.271 17.274 12.054 1.00 106.69 249 LYS A O 1
ATOM 1040 N N . PRO A 1 135 ? -44.457 18.036 13.177 1.00 100.74 250 PRO A N 1
ATOM 1041 C CA . PRO A 1 135 ? -45.138 19.136 13.882 1.00 107.09 250 PRO A CA 1
ATOM 1042 C C . PRO A 1 135 ? -45.673 20.282 13.010 1.00 115.97 250 PRO A C 1
ATOM 1043 O O . PRO A 1 135 ? -46.879 20.547 13.071 1.00 119.27 250 PRO A O 1
ATOM 1047 N N . LYS A 1 136 ? -44.809 20.916 12.211 1.00 115.07 251 LYS A N 1
ATOM 1048 C CA . LYS A 1 136 ? -45.170 22.122 11.453 1.00 118.74 251 LYS A CA 1
ATOM 1049 C C . LYS A 1 136 ? -45.724 22.866 12.668 1.00 119.28 251 LYS A C 1
ATOM 1050 O O . LYS A 1 136 ? -44.986 23.176 13.609 1.00 116.49 251 LYS A O 1
ATOM 1056 N N . VAL A 1 137 ? -47.029 23.140 12.633 1.00 119.79 252 VAL A N 1
ATOM 1057 C CA . VAL A 1 137 ? -47.675 23.907 13.695 1.00 119.29 252 VAL A CA 1
ATOM 1058 C C . VAL A 1 137 ? -47.199 23.385 15.057 1.00 117.42 252 VAL A C 1
ATOM 1059 O O . VAL A 1 137 ? -47.429 22.220 15.396 1.00 114.84 252 VAL A O 1
ATOM 1063 N N . ALA A 1 138 ? -46.542 24.246 15.834 1.00 115.73 253 ALA A N 1
ATOM 1064 C CA . ALA A 1 138 ? -45.907 23.835 17.090 1.00 111.37 253 ALA A CA 1
ATOM 1065 C C . ALA A 1 138 ? -46.888 23.630 18.256 1.00 111.41 253 ALA A C 1
ATOM 1066 O O . ALA A 1 138 ? -46.461 23.493 19.406 1.00 111.61 253 ALA A O 1
ATOM 1068 N N . SER A 1 139 ? -48.190 23.603 17.961 1.00 113.33 254 SER A N 1
ATOM 1069 C CA . SER A 1 139 ? -49.224 23.417 18.985 1.00 108.90 254 SER A CA 1
ATOM 1070 C C . SER A 1 139 ? -49.835 22.012 18.932 1.00 105.40 254 SER A C 1
ATOM 1071 O O . SER A 1 139 ? -50.563 21.602 19.838 1.00 101.30 254 SER A O 1
ATOM 1074 N N . GLU A 1 140 ? -49.548 21.286 17.854 1.00 107.95 255 GLU A N 1
ATOM 1075 C CA . GLU A 1 140 ? -49.830 19.855 17.800 1.00 102.08 255 GLU A CA 1
ATOM 1076 C C . GLU A 1 140 ? -48.618 19.116 18.366 1.00 91.94 255 GLU A C 1
ATOM 1077 O O . GLU A 1 140 ? -48.522 17.893 18.270 1.00 84.99 255 GLU A O 1
ATOM 1083 N N . ALA A 1 141 ? -47.699 19.881 18.953 1.00 90.97 256 ALA A N 1
ATOM 1084 C CA . ALA A 1 141 ? -46.401 19.381 19.399 1.00 88.27 256 ALA A CA 1
ATOM 1085 C C . ALA A 1 141 ? -46.500 18.148 20.295 1.00 78.13 256 ALA A C 1
ATOM 1086 O O . ALA A 1 141 ? -45.594 17.311 20.297 1.00 71.13 256 ALA A O 1
ATOM 1088 N N . PHE A 1 142 ? -47.596 18.032 21.043 1.00 77.27 257 PHE A N 1
ATOM 1089 C CA . PHE A 1 142 ? -47.825 16.846 21.868 1.00 68.86 257 PHE A CA 1
ATOM 1090 C C . PHE A 1 142 ? -48.072 15.585 21.017 1.00 66.80 257 PHE A C 1
ATOM 1091 O O . PHE A 1 142 ? -47.809 14.472 21.467 1.00 67.42 257 PHE A O 1
ATOM 1099 N N . MET A 1 143 ? -48.518 15.766 19.777 1.00 61.18 258 MET A N 1
ATOM 1100 C CA . MET A 1 143 ? -48.792 14.654 18.867 1.00 60.49 258 MET A CA 1
ATOM 1101 C C . MET A 1 143 ? -47.558 14.111 18.137 1.00 61.41 258 MET A C 1
ATOM 1102 O O . MET A 1 143 ? -47.631 13.086 17.457 1.00 58.48 258 MET A O 1
ATOM 1107 N N . SER A 1 144 ? -46.428 14.797 18.248 1.00 57.19 259 SER A N 1
ATOM 1108 C CA . SER A 1 144 ? -45.252 14.354 17.512 1.00 62.04 259 SER A CA 1
ATOM 1109 C C . SER A 1 144 ? -44.128 13.862 18.396 1.00 51.33 259 SER A C 1
ATOM 1110 O O . SER A 1 144 ? -42.986 13.823 17.972 1.00 54.00 259 SER A O 1
ATOM 1113 N N . THR A 1 145 ? -44.453 13.476 19.620 1.00 54.14 260 THR A N 1
ATOM 1114 C CA . THR A 1 145 ? -43.429 13.033 20.556 1.00 49.64 260 THR A CA 1
ATOM 1115 C C . THR A 1 145 ? -43.339 11.509 20.558 1.00 47.34 260 THR A C 1
ATOM 1116 O O . THR A 1 145 ? -44.296 10.821 20.172 1.00 47.81 260 THR A O 1
ATOM 1120 N N . ASN A 1 146 ? -42.185 10.993 20.988 1.00 44.46 261 ASN A N 1
ATOM 1121 C CA . ASN A 1 146 ? -41.997 9.559 21.198 1.00 41.90 261 ASN A CA 1
ATOM 1122 C C . ASN A 1 146 ? -43.120 8.944 22.068 1.00 43.30 261 ASN A C 1
ATOM 1123 O O . ASN A 1 146 ? -43.546 7.801 21.847 1.00 39.98 261 ASN A O 1
ATOM 1128 N N . LYS A 1 147 ? -43.598 9.710 23.050 1.00 40.95 262 LYS A N 1
ATOM 1129 C CA . LYS A 1 147 ? -44.697 9.264 23.911 1.00 44.90 262 LYS A CA 1
ATOM 1130 C C . LYS A 1 147 ? -45.941 8.927 23.103 1.00 43.44 262 LYS A C 1
ATOM 1131 O O . LYS A 1 147 ? -46.606 7.928 23.378 1.00 42.33 262 LYS A O 1
ATOM 1137 N N . MET A 1 148 ? -46.250 9.775 22.120 1.00 43.07 263 MET A N 1
ATOM 1138 C CA . MET A 1 148 ? -47.346 9.520 21.194 1.00 38.93 263 MET A CA 1
ATOM 1139 C C . MET A 1 148 ? -47.040 8.295 20.352 1.00 42.19 263 MET A C 1
ATOM 1140 O O . MET A 1 148 ? -47.933 7.512 20.075 1.00 40.02 263 MET A O 1
ATOM 1145 N N . TYR A 1 149 ? -45.776 8.118 19.945 1.00 39.80 264 TYR A N 1
ATOM 1146 C CA . TYR A 1 149 ? -45.434 6.929 19.176 1.00 37.83 264 TYR A CA 1
ATOM 1147 C C . TYR A 1 149 ? -45.670 5.674 20.004 1.00 36.06 264 TYR A C 1
ATOM 1148 O O . TYR A 1 149 ? -46.052 4.642 19.474 1.00 36.95 264 TYR A O 1
ATOM 1157 N N . PHE A 1 150 ? -45.397 5.765 21.302 1.00 40.01 265 PHE A N 1
ATOM 1158 C CA . PHE A 1 150 ? -45.525 4.628 22.208 1.00 38.71 265 PHE A CA 1
ATOM 1159 C C . PHE A 1 150 ? -47.006 4.320 22.501 1.00 43.28 265 PHE A C 1
ATOM 1160 O O . PHE A 1 150 ? -47.370 3.159 22.720 1.00 42.10 265 PHE A O 1
ATOM 1168 N N . LEU A 1 151 ? -47.854 5.347 22.498 1.00 39.23 266 LEU A N 1
ATOM 1169 C CA . LEU A 1 151 ? -49.306 5.138 22.628 1.00 42.45 266 LEU A CA 1
ATOM 1170 C C . LEU A 1 151 ? -49.842 4.372 21.404 1.00 39.47 266 LEU A C 1
ATOM 1171 O O . LEU A 1 151 ? -50.581 3.393 21.550 1.00 36.72 266 LEU A O 1
ATOM 1176 N N . ASN A 1 152 ? -49.429 4.797 20.210 1.00 40.48 267 ASN A N 1
ATOM 1177 C CA . ASN A 1 152 ? -49.741 4.073 18.976 1.00 40.93 267 ASN A CA 1
ATOM 1178 C C . ASN A 1 152 ? -49.291 2.616 19.031 1.00 39.78 267 ASN A C 1
ATOM 1179 O O . ASN A 1 152 ? -50.012 1.713 18.596 1.00 38.12 267 ASN A O 1
ATOM 1184 N N . ARG A 1 153 ? -48.087 2.405 19.566 1.00 40.75 268 ARG A N 1
ATOM 1185 C CA . ARG A 1 153 ? -47.486 1.076 19.661 1.00 41.20 268 ARG A CA 1
ATOM 1186 C C . ARG A 1 153 ? -48.230 0.188 20.647 1.00 35.68 268 ARG A C 1
ATOM 1187 O O . ARG A 1 153 ? -48.477 -0.990 20.382 1.00 34.74 268 ARG A O 1
ATOM 1195 N N . GLN A 1 154 ? -48.528 0.764 21.806 1.00 33.84 269 GLN A N 1
ATOM 1196 C CA . GLN A 1 154 ? -49.327 0.096 22.841 1.00 42.14 269 GLN A CA 1
ATOM 1197 C C . GLN A 1 154 ? -50.652 -0.432 22.297 1.00 42.50 269 GLN A C 1
ATOM 1198 O O . GLN A 1 154 ? -51.026 -1.574 22.572 1.00 44.21 269 GLN A O 1
ATOM 1204 N N . ARG A 1 155 ? -51.358 0.393 21.528 1.00 38.11 270 ARG A N 1
ATOM 1205 C CA . ARG A 1 155 ? -52.630 -0.052 20.963 1.00 44.91 270 ARG A CA 1
ATOM 1206 C C . ARG A 1 155 ? -52.376 -1.101 19.898 1.00 42.79 270 ARG A C 1
ATOM 1207 O O . ARG A 1 155 ? -53.172 -2.015 19.724 1.00 39.80 270 ARG A O 1
ATOM 1215 N N . GLN A 1 156 ? -51.239 -0.996 19.220 1.00 41.16 271 GLN A N 1
ATOM 1216 C CA . GLN A 1 156 ? -50.888 -1.998 18.232 1.00 40.26 271 GLN A CA 1
ATOM 1217 C C . GLN A 1 156 ? -50.611 -3.363 18.875 1.00 42.12 271 GLN A C 1
ATOM 1218 O O . GLN A 1 156 ? -51.198 -4.361 18.441 1.00 42.41 271 GLN A O 1
ATOM 1224 N N . VAL A 1 157 ? -49.730 -3.432 19.886 1.00 43.34 272 VAL A N 1
ATOM 1225 C CA . VAL A 1 157 ? -49.423 -4.741 20.483 1.00 43.65 272 VAL A CA 1
ATOM 1226 C C . VAL A 1 157 ? -50.614 -5.368 21.174 1.00 41.83 272 VAL A C 1
ATOM 1227 O O . VAL A 1 157 ? -50.696 -6.595 21.247 1.00 44.97 272 VAL A O 1
ATOM 1231 N N . ASN A 1 158 ? -51.533 -4.542 21.673 1.00 41.06 273 ASN A N 1
ATOM 1232 C CA . ASN A 1 158 ? -52.765 -5.061 22.276 1.00 41.38 273 ASN A CA 1
ATOM 1233 C C . ASN A 1 158 ? -53.465 -6.095 21.392 1.00 44.13 273 ASN A C 1
ATOM 1234 O O . ASN A 1 158 ? -54.209 -6.944 21.889 1.00 45.63 273 ASN A O 1
ATOM 1239 N N . GLU A 1 159 ? -53.208 -6.035 20.085 1.00 42.79 274 GLU A N 1
ATOM 1240 C CA . GLU A 1 159 ? -53.821 -6.967 19.131 1.00 48.40 274 GLU A CA 1
ATOM 1241 C C . GLU A 1 159 ? -53.096 -8.317 19.074 1.00 48.10 274 GLU A C 1
ATOM 1242 O O . GLU A 1 159 ? -53.593 -9.271 18.482 1.00 48.74 274 GLU A O 1
ATOM 1248 N N . SER A 1 160 ? -51.919 -8.400 19.686 1.00 40.84 275 SER A N 1
ATOM 1249 C CA . SER A 1 160 ? -51.092 -9.594 19.553 1.00 42.29 275 SER A CA 1
ATOM 1250 C C . SER A 1 160 ? -51.033 -10.450 20.827 1.00 47.27 275 SER A C 1
ATOM 1251 O O . SER A 1 160 ? -50.177 -11.337 20.944 1.00 43.07 275 SER A O 1
ATOM 1254 N N . LYS A 1 161 ? -51.953 -10.185 21.757 1.00 42.03 276 LYS A N 1
ATOM 1255 C CA . LYS A 1 161 ? -52.015 -10.869 23.047 1.00 42.55 276 LYS A CA 1
ATOM 1256 C C . LYS A 1 161 ? -52.434 -12.336 22.953 1.00 45.32 276 LYS A C 1
ATOM 1257 O O . LYS A 1 161 ? -53.330 -12.708 22.192 1.00 46.56 276 LYS A O 1
ATOM 1263 N N . VAL A 1 162 ? -51.782 -13.165 23.756 1.00 44.08 277 VAL A N 1
ATOM 1264 C CA . VAL A 1 162 ? -52.151 -14.567 23.891 1.00 45.80 277 VAL A CA 1
ATOM 1265 C C . VAL A 1 162 ? -52.792 -14.774 25.280 1.00 49.91 277 VAL A C 1
ATOM 1266 O O . VAL A 1 162 ? -52.387 -14.138 26.267 1.00 45.46 277 VAL A O 1
ATOM 1270 N N . GLN A 1 163 ? -53.812 -15.629 25.346 1.00 49.62 278 GLN A N 1
ATOM 1271 C CA . GLN A 1 163 ? -54.578 -15.816 26.574 1.00 47.24 278 GLN A CA 1
ATOM 1272 C C . GLN A 1 163 ? -53.725 -16.277 27.778 1.00 49.46 278 GLN A C 1
ATOM 1273 O O . GLN A 1 163 ? -53.894 -15.764 28.895 1.00 47.95 278 GLN A O 1
ATOM 1279 N N . ASP A 1 164 ? -52.816 -17.227 27.562 1.00 50.35 279 ASP A N 1
ATOM 1280 C CA . ASP A 1 164 ? -51.993 -17.744 28.665 1.00 56.00 279 ASP A CA 1
ATOM 1281 C C . ASP A 1 164 ? -51.233 -16.637 29.401 1.00 50.46 279 ASP A C 1
ATOM 1282 O O . ASP A 1 164 ? -51.130 -16.655 30.635 1.00 47.65 279 ASP A O 1
ATOM 1287 N N . ILE A 1 165 ? -50.740 -15.658 28.650 1.00 45.13 280 ILE A N 1
ATOM 1288 C CA . ILE A 1 165 ? -50.002 -14.550 29.245 1.00 47.25 280 ILE A CA 1
ATOM 1289 C C . ILE A 1 165 ? -50.951 -13.485 29.812 1.00 44.40 280 ILE A C 1
ATOM 1290 O O . ILE A 1 165 ? -50.656 -12.862 30.845 1.00 46.91 280 ILE A O 1
ATOM 1295 N N . ILE A 1 166 ? -52.098 -13.292 29.161 1.00 46.26 281 ILE A N 1
ATOM 1296 C CA . ILE A 1 166 ? -53.172 -12.473 29.735 1.00 41.74 281 ILE A CA 1
ATOM 1297 C C . ILE A 1 166 ? -53.587 -13.020 31.101 1.00 43.57 281 ILE A C 1
ATOM 1298 O O . ILE A 1 166 ? -53.741 -12.262 32.062 1.00 41.27 281 ILE A O 1
ATOM 1303 N N . ASP A 1 167 ? -53.768 -14.338 31.169 1.00 41.58 282 ASP A N 1
ATOM 1304 C CA . ASP A 1 167 ? -54.130 -15.013 32.411 1.00 45.21 282 ASP A CA 1
ATOM 1305 C C . ASP A 1 167 ? -53.049 -14.806 33.480 1.00 48.25 282 ASP A C 1
ATOM 1306 O O . ASP A 1 167 ? -53.347 -14.547 34.660 1.00 46.36 282 ASP A O 1
ATOM 1311 N N . LEU A 1 168 ? -51.790 -14.923 33.060 1.00 48.36 283 LEU A N 1
ATOM 1312 C CA . LEU A 1 168 ? -50.668 -14.771 33.978 1.00 42.89 283 LEU A CA 1
ATOM 1313 C C . LEU A 1 168 ? -50.656 -13.372 34.574 1.00 44.43 283 LEU A C 1
ATOM 1314 O O . LEU A 1 168 ? -50.581 -13.203 35.788 1.00 44.47 283 LEU A O 1
ATOM 1319 N N . ILE A 1 169 ? -50.739 -12.371 33.709 1.00 44.46 284 ILE A N 1
ATOM 1320 C CA . ILE A 1 169 ? -50.744 -10.984 34.153 1.00 44.05 284 ILE A CA 1
ATOM 1321 C C . ILE A 1 169 ? -51.866 -10.729 35.154 1.00 46.35 284 ILE A C 1
ATOM 1322 O O . ILE A 1 169 ? -51.656 -10.109 36.201 1.00 44.63 284 ILE A O 1
ATOM 1327 N N . ASP A 1 170 ? -53.060 -11.218 34.830 1.00 45.11 285 ASP A N 1
ATOM 1328 C CA . ASP A 1 170 ? -54.217 -10.977 35.674 1.00 48.13 285 ASP A CA 1
ATOM 1329 C C . ASP A 1 170 ? -54.038 -11.650 37.041 1.00 47.78 285 ASP A C 1
ATOM 1330 O O . ASP A 1 170 ? -54.344 -11.057 38.075 1.00 50.18 285 ASP A O 1
ATOM 1335 N N . HIS A 1 171 ? -53.525 -12.876 37.041 1.00 45.37 286 HIS A N 1
ATOM 1336 C CA . HIS A 1 171 ? -53.245 -13.569 38.288 1.00 50.11 286 HIS A CA 1
ATOM 1337 C C . HIS A 1 171 ? -52.200 -12.839 39.145 1.00 53.12 286 HIS A C 1
ATOM 1338 O O . HIS A 1 171 ? -52.369 -12.695 40.360 1.00 52.73 286 HIS A O 1
ATOM 1345 N N . ALA A 1 172 ? -51.134 -12.366 38.504 1.00 47.63 287 ALA A N 1
ATOM 1346 C CA . ALA A 1 172 ? -50.030 -11.711 39.207 1.00 49.16 287 ALA A CA 1
ATOM 1347 C C . ALA A 1 172 ? -50.437 -10.412 39.898 1.00 50.39 287 ALA A C 1
ATOM 1348 O O . ALA A 1 172 ? -49.911 -10.071 40.958 1.00 51.61 287 ALA A O 1
ATOM 1350 N N . GLU A 1 173 ? -51.349 -9.672 39.284 1.00 51.16 288 GLU A N 1
ATOM 1351 C CA . GLU A 1 173 ? -51.772 -8.386 39.829 1.00 56.14 288 GLU A CA 1
ATOM 1352 C C . GLU A 1 173 ? -52.475 -8.543 41.178 1.00 57.99 288 GLU A C 1
ATOM 1353 O O . GLU A 1 173 ? -52.454 -7.633 42.013 1.00 54.73 288 GLU A O 1
ATOM 1359 N N . THR A 1 174 ? -53.086 -9.703 41.391 1.00 56.81 289 THR A N 1
ATOM 1360 C CA . THR A 1 174 ? -53.804 -9.947 42.632 1.00 58.80 289 THR A CA 1
ATOM 1361 C C . THR A 1 174 ? -52.869 -10.505 43.691 1.00 61.31 289 THR A C 1
ATOM 1362 O O . THR A 1 174 ? -53.266 -10.738 44.831 1.00 64.04 289 THR A O 1
ATOM 1366 N N . GLU A 1 175 ? -51.615 -10.696 43.307 1.00 54.96 290 GLU A N 1
ATOM 1367 C CA . GLU A 1 175 ? -50.624 -11.273 44.193 1.00 55.26 290 GLU A CA 1
ATOM 1368 C C . GLU A 1 175 ? -49.517 -10.271 44.519 1.00 58.24 290 GLU A C 1
ATOM 1369 O O . GLU A 1 175 ? -49.704 -9.061 44.422 1.00 59.32 290 GLU A O 1
ATOM 1375 N N . SER A 1 176 ? -48.353 -10.776 44.897 1.00 54.87 291 SER A N 1
ATOM 1376 C CA . SER A 1 176 ? -47.277 -9.894 45.324 1.00 60.47 291 SER A CA 1
ATOM 1377 C C . SER A 1 176 ? -46.393 -9.412 44.164 1.00 62.19 291 SER A C 1
ATOM 1378 O O . SER A 1 176 ? -45.262 -8.953 44.383 1.00 58.99 291 SER A O 1
ATOM 1381 N N . ALA A 1 177 ? -46.893 -9.510 42.934 1.00 55.57 292 ALA A N 1
ATOM 1382 C CA . ALA A 1 177 ? -46.111 -9.032 41.801 1.00 50.88 292 ALA A CA 1
ATOM 1383 C C . ALA A 1 177 ? -46.087 -7.506 41.804 1.00 50.59 292 ALA A C 1
ATOM 1384 O O . ALA A 1 177 ? -47.025 -6.857 42.272 1.00 50.59 292 ALA A O 1
ATOM 1386 N N . THR A 1 178 ? -45.003 -6.930 41.299 1.00 49.54 293 THR A N 1
ATOM 1387 C CA . THR A 1 178 ? -44.951 -5.483 41.111 1.00 48.81 293 THR A CA 1
ATOM 1388 C C . THR A 1 178 ? -44.935 -5.131 39.603 1.00 49.60 293 THR A C 1
ATOM 1389 O O . THR A 1 178 ? -43.960 -4.564 39.069 1.00 45.04 293 THR A O 1
ATOM 1393 N N . LEU A 1 179 ? -46.043 -5.473 38.937 1.00 43.78 294 LEU A N 1
ATOM 1394 C CA . LEU A 1 179 ? -46.217 -5.217 37.508 1.00 49.33 294 LEU A CA 1
ATOM 1395 C C . LEU A 1 179 ? -46.339 -3.726 37.200 1.00 48.58 294 LEU A C 1
ATOM 1396 O O . LEU A 1 179 ? -46.413 -2.890 38.102 1.00 48.02 294 LEU A O 1
ATOM 1401 N N . PHE A 1 180 ? -46.357 -3.415 35.907 1.00 47.77 295 PHE A N 1
ATOM 1402 C CA . PHE A 1 180 ? -46.500 -2.050 35.424 1.00 43.09 295 PHE A CA 1
ATOM 1403 C C . PHE A 1 180 ? -47.232 -2.125 34.098 1.00 44.01 295 PHE A C 1
ATOM 1404 O O . PHE A 1 180 ? -47.266 -3.180 33.463 1.00 44.32 295 PHE A O 1
ATOM 1412 N N . THR A 1 181 ? -47.837 -1.018 33.683 1.00 47.64 296 THR A N 1
ATOM 1413 C CA . THR A 1 181 ? -48.536 -0.988 32.400 1.00 45.68 296 THR A CA 1
ATOM 1414 C C . THR A 1 181 ? -47.898 -0.003 31.419 1.00 43.46 296 THR A C 1
ATOM 1415 O O . THR A 1 181 ? -48.182 -0.023 30.227 1.00 45.53 296 THR A O 1
ATOM 1419 N N . GLU A 1 182 ? -47.035 0.857 31.937 1.00 44.00 297 GLU A N 1
ATOM 1420 C CA . GLU A 1 182 ? -46.376 1.873 31.126 1.00 48.39 297 GLU A CA 1
ATOM 1421 C C . GLU A 1 182 ? -44.849 1.795 31.284 1.00 46.31 297 GLU A C 1
ATOM 1422 O O . GLU A 1 182 ? -44.357 1.347 32.322 1.00 44.64 297 GLU A O 1
ATOM 1428 N N . ILE A 1 183 ? -44.099 2.239 30.279 1.00 45.02 298 ILE A N 1
ATOM 1429 C CA . ILE A 1 183 ? -42.641 2.142 30.385 1.00 43.26 298 ILE A CA 1
ATOM 1430 C C . ILE A 1 183 ? -42.075 3.186 31.334 1.00 42.13 298 ILE A C 1
ATOM 1431 O O . ILE A 1 183 ? -41.095 2.913 32.029 1.00 40.47 298 ILE A O 1
ATOM 1436 N N . ALA A 1 184 ? -42.683 4.368 31.389 1.00 41.19 299 ALA A N 1
ATOM 1437 C CA . ALA A 1 184 ? -42.152 5.422 32.245 1.00 42.10 299 ALA A CA 1
ATOM 1438 C C . ALA A 1 184 ? -42.581 5.187 33.700 1.00 48.64 299 ALA A C 1
ATOM 1439 O O . ALA A 1 184 ? -43.362 5.941 34.279 1.00 45.05 299 ALA A O 1
ATOM 1441 N N . THR A 1 185 ? -42.025 4.118 34.267 1.00 51.48 300 THR A N 1
ATOM 1442 C CA . THR A 1 185 ? -42.190 3.720 35.660 1.00 47.07 300 THR A CA 1
ATOM 1443 C C . THR A 1 185 ? -40.808 3.318 36.175 1.00 48.21 300 THR A C 1
ATOM 1444 O O . THR A 1 185 ? -39.976 2.862 35.393 1.00 43.61 300 THR A O 1
ATOM 1448 N N . PRO A 1 186 ? -40.564 3.466 37.489 1.00 47.75 301 PRO A N 1
ATOM 1449 C CA . PRO A 1 186 ? -39.201 3.305 38.018 1.00 47.72 301 PRO A CA 1
ATOM 1450 C C . PRO A 1 186 ? -38.631 1.901 37.839 1.00 46.88 301 PRO A C 1
ATOM 1451 O O . PRO A 1 186 ? -37.408 1.715 37.898 1.00 46.09 301 PRO A O 1
ATOM 1455 N N . HIS A 1 187 ? -39.514 0.940 37.602 1.00 42.20 302 HIS A N 1
ATOM 1456 C CA . HIS A 1 187 ? -39.168 -0.466 37.698 1.00 43.23 302 HIS A CA 1
ATOM 1457 C C . HIS A 1 187 ? -39.285 -1.226 36.370 1.00 42.15 302 HIS A C 1
ATOM 1458 O O . HIS A 1 187 ? -38.940 -2.405 36.311 1.00 42.15 302 HIS A O 1
ATOM 1465 N N . SER A 1 188 ? -39.774 -0.576 35.314 1.00 41.34 303 SER A N 1
ATOM 1466 C CA . SER A 1 188 ? -39.946 -1.268 34.032 1.00 39.41 303 SER A CA 1
ATOM 1467 C C . SER A 1 188 ? -38.626 -1.854 33.517 1.00 39.18 303 SER A C 1
ATOM 1468 O O . SER A 1 188 ? -38.586 -2.982 33.015 1.00 36.11 303 SER A O 1
ATOM 1471 N N . VAL A 1 189 ? -37.546 -1.093 33.659 1.00 38.80 304 VAL A N 1
ATOM 1472 C CA . VAL A 1 189 ? -36.262 -1.504 33.110 1.00 38.55 304 VAL A CA 1
ATOM 1473 C C . VAL A 1 189 ? -35.654 -2.653 33.942 1.00 40.71 304 VAL A C 1
ATOM 1474 O O . VAL A 1 189 ? -34.812 -3.417 33.448 1.00 37.51 304 VAL A O 1
ATOM 1478 N N . TRP A 1 190 ? -36.117 -2.806 35.181 1.00 36.67 305 TRP A N 1
ATOM 1479 C CA . TRP A 1 190 ? -35.509 -3.779 36.083 1.00 41.35 305 TRP A CA 1
ATOM 1480 C C . TRP A 1 190 ? -35.911 -5.220 35.785 1.00 38.49 305 TRP A C 1
ATOM 1481 O O . TRP A 1 190 ? -35.307 -6.147 36.326 1.00 39.65 305 TRP A O 1
ATOM 1492 N N . VAL A 1 191 ? -36.884 -5.428 34.904 1.00 32.85 306 VAL A N 1
ATOM 1493 C CA . VAL A 1 191 ? -37.169 -6.793 34.469 1.00 32.08 306 VAL A CA 1
ATOM 1494 C C . VAL A 1 191 ? -35.989 -7.419 33.696 1.00 38.48 306 VAL A C 1
ATOM 1495 O O . VAL A 1 191 ? -35.949 -8.638 33.515 1.00 41.02 306 VAL A O 1
ATOM 1499 N N . PHE A 1 192 ? -35.036 -6.612 33.230 1.00 34.10 307 PHE A N 1
ATOM 1500 C CA . PHE A 1 192 ? -33.899 -7.178 32.488 1.00 34.84 307 PHE A CA 1
ATOM 1501 C C . PHE A 1 192 ? -32.615 -7.320 33.347 1.00 37.71 307 PHE A C 1
ATOM 1502 O O . PHE A 1 192 ? -31.585 -7.820 32.873 1.00 33.86 307 PHE A O 1
ATOM 1510 N N . ALA A 1 193 ? -32.692 -6.903 34.611 1.00 34.42 308 ALA A N 1
ATOM 1511 C CA . ALA A 1 193 ? -31.528 -6.913 35.512 1.00 40.12 308 ALA A CA 1
ATOM 1512 C C . ALA A 1 193 ? -30.915 -8.300 35.664 1.00 40.98 308 ALA A C 1
ATOM 1513 O O . ALA A 1 193 ? -29.705 -8.426 35.855 1.00 39.89 308 ALA A O 1
ATOM 1515 N N . CYS A 1 194 ? -31.739 -9.340 35.556 1.00 37.96 309 CYS A N 1
ATOM 1516 C CA . CYS A 1 194 ? -31.227 -10.697 35.689 1.00 41.77 309 CYS A CA 1
ATOM 1517 C C . CYS A 1 194 ? -30.988 -11.365 34.354 1.00 40.07 309 CYS A C 1
ATOM 1518 O O . CYS A 1 194 ? -30.876 -12.590 34.273 1.00 42.69 309 CYS A O 1
ATOM 1521 N N . ALA A 1 195 ? -30.897 -10.551 33.311 1.00 38.31 310 ALA A N 1
ATOM 1522 C CA . ALA A 1 195 ? -30.568 -11.047 31.990 1.00 37.86 310 ALA A CA 1
ATOM 1523 C C . ALA A 1 195 ? -31.515 -12.153 31.540 1.00 38.55 310 ALA A C 1
ATOM 1524 O O . ALA A 1 195 ? -31.069 -13.262 31.270 1.00 43.23 310 ALA A O 1
ATOM 1526 N N . PRO A 1 196 ? -32.829 -11.868 31.470 1.00 37.90 311 PRO A N 1
ATOM 1527 C CA . PRO A 1 196 ? -33.727 -12.900 30.931 1.00 38.09 311 PRO A CA 1
ATOM 1528 C C . PRO A 1 196 ? -33.423 -13.181 29.466 1.00 35.74 311 PRO A C 1
ATOM 1529 O O . PRO A 1 196 ? -33.046 -12.267 28.730 1.00 38.63 311 PRO A O 1
ATOM 1533 N N . ASP A 1 197 ? -33.562 -14.429 29.042 1.00 32.35 312 ASP A N 1
ATOM 1534 C CA . ASP A 1 197 ? -33.201 -14.783 27.675 1.00 38.44 312 ASP A CA 1
ATOM 1535 C C . ASP A 1 197 ? -34.271 -14.350 26.652 1.00 41.07 312 ASP A C 1
ATOM 1536 O O . ASP A 1 197 ? -34.131 -14.600 25.464 1.00 40.53 312 ASP A O 1
ATOM 1541 N N . ARG A 1 198 ? -35.333 -13.708 27.136 1.00 39.25 313 ARG A N 1
ATOM 1542 C CA . ARG A 1 198 ? -36.411 -13.179 26.302 1.00 41.42 313 ARG A CA 1
ATOM 1543 C C . ARG A 1 198 ? -37.157 -12.144 27.155 1.00 41.62 313 ARG A C 1
ATOM 1544 O O . ARG A 1 198 ? -36.933 -12.075 28.367 1.00 37.34 313 ARG A O 1
ATOM 1552 N N . CYS A 1 199 ? -38.024 -11.334 26.547 1.00 39.67 314 CYS A N 1
ATOM 1553 C CA . CYS A 1 199 ? -38.869 -10.424 27.333 1.00 44.35 314 CYS A CA 1
ATOM 1554 C C . CYS A 1 199 ? -39.686 -11.200 28.360 1.00 36.20 314 CYS A C 1
ATOM 1555 O O . CYS A 1 199 ? -40.296 -12.198 28.015 1.00 39.31 314 CYS A O 1
ATOM 1558 N N . PRO A 1 200 ? -39.656 -10.782 29.630 1.00 37.01 315 PRO A N 1
ATOM 1559 C CA . PRO A 1 200 ? -40.535 -11.512 30.554 1.00 37.58 315 PRO A CA 1
ATOM 1560 C C . PRO A 1 200 ? -42.005 -11.474 30.107 1.00 41.12 315 PRO A C 1
ATOM 1561 O O . PRO A 1 200 ? -42.481 -10.439 29.627 1.00 39.16 315 PRO A O 1
ATOM 1565 N N . PRO A 1 201 ? -42.690 -12.622 30.210 1.00 41.84 316 PRO A N 1
ATOM 1566 C CA . PRO A 1 201 ? -44.096 -12.806 29.846 1.00 40.36 316 PRO A CA 1
ATOM 1567 C C . PRO A 1 201 ? -44.947 -11.617 30.264 1.00 39.46 316 PRO A C 1
ATOM 1568 O O . PRO A 1 201 ? -45.631 -11.045 29.427 1.00 37.64 316 PRO A O 1
ATOM 1572 N N . THR A 1 202 ? -44.874 -11.250 31.544 1.00 38.93 317 THR A N 1
ATOM 1573 C CA . THR A 1 202 ? -45.734 -10.216 32.118 1.00 35.57 317 THR A CA 1
ATOM 1574 C C . THR A 1 202 ? -45.447 -8.805 31.603 1.00 37.60 317 THR A C 1
ATOM 1575 O O . THR A 1 202 ? -46.155 -7.865 31.950 1.00 33.33 317 THR A O 1
ATOM 1579 N N . ALA A 1 203 ? -44.389 -8.648 30.809 1.00 35.11 318 ALA A N 1
ATOM 1580 C CA . ALA A 1 203 ? -43.991 -7.327 30.349 1.00 33.58 318 ALA A CA 1
ATOM 1581 C C . ALA A 1 203 ? -44.208 -7.200 28.844 1.00 33.92 318 ALA A C 1
ATOM 1582 O O . ALA A 1 203 ? -44.128 -6.103 28.291 1.00 38.36 318 ALA A O 1
ATOM 1584 N N . LEU A 1 204 ? -44.491 -8.329 28.199 1.00 32.90 319 LEU A N 1
ATOM 1585 C CA . LEU A 1 204 ? -44.560 -8.438 26.739 1.00 36.89 319 LEU A CA 1
ATOM 1586 C C . LEU A 1 204 ? -45.430 -7.390 26.038 1.00 38.56 319 LEU A C 1
ATOM 1587 O O . LEU A 1 204 ? -45.193 -7.068 24.859 1.00 34.17 319 LEU A O 1
ATOM 1592 N N . TYR A 1 205 ? -46.450 -6.905 26.758 1.00 38.00 320 TYR A N 1
ATOM 1593 C CA . TYR A 1 205 ? -47.497 -6.024 26.210 1.00 35.50 320 TYR A CA 1
ATOM 1594 C C . TYR A 1 205 ? -47.425 -4.613 26.789 1.00 39.65 320 TYR A C 1
ATOM 1595 O O . TYR A 1 205 ? -48.371 -3.843 26.665 1.00 41.30 320 TYR A O 1
ATOM 1604 N N . VAL A 1 206 ? -46.324 -4.280 27.454 1.00 37.10 321 VAL A N 1
ATOM 1605 C CA . VAL A 1 206 ? -46.067 -2.884 27.764 1.00 38.51 321 VAL A CA 1
ATOM 1606 C C . VAL A 1 206 ? -45.260 -2.291 26.606 1.00 43.49 321 VAL A C 1
ATOM 1607 O O . VAL A 1 206 ? -44.227 -2.849 26.209 1.00 37.14 321 VAL A O 1
ATOM 1611 N N . ALA A 1 207 ? -45.737 -1.178 26.053 1.00 39.93 322 ALA A N 1
ATOM 1612 C CA . ALA A 1 207 ? -45.128 -0.636 24.843 1.00 39.05 322 ALA A CA 1
ATOM 1613 C C . ALA A 1 207 ? -43.664 -0.314 25.066 1.00 38.61 322 ALA A C 1
ATOM 1614 O O . ALA A 1 207 ? -43.303 0.335 26.056 1.00 40.60 322 ALA A O 1
ATOM 1616 N N . GLY A 1 208 ? -42.828 -0.776 24.139 1.00 40.01 323 GLY A N 1
ATOM 1617 C CA . GLY A 1 208 ? -41.419 -0.432 24.124 1.00 38.47 323 GLY A CA 1
ATOM 1618 C C . GLY A 1 208 ? -40.549 -1.182 25.115 1.00 39.17 323 GLY A C 1
ATOM 1619 O O . GLY A 1 208 ? -39.320 -1.022 25.098 1.00 39.46 323 GLY A O 1
ATOM 1620 N N . VAL A 1 209 ? -41.160 -2.004 25.965 1.00 34.48 324 VAL A N 1
ATOM 1621 C CA . VAL A 1 209 ? -40.384 -2.757 26.957 1.00 37.07 324 VAL A CA 1
ATOM 1622 C C . VAL A 1 209 ? -39.657 -3.995 26.377 1.00 36.17 324 VAL A C 1
ATOM 1623 O O . VAL A 1 209 ? -38.468 -4.164 26.641 1.00 34.54 324 VAL A O 1
ATOM 1627 N N . PRO A 1 210 ? -40.329 -4.823 25.545 1.00 37.30 325 PRO A N 1
ATOM 1628 C CA . PRO A 1 210 ? -39.541 -5.901 24.920 1.00 34.54 325 PRO A CA 1
ATOM 1629 C C . PRO A 1 210 ? -38.422 -5.374 24.008 1.00 38.84 325 PRO A C 1
ATOM 1630 O O . PRO A 1 210 ? -37.441 -6.080 23.758 1.00 36.91 325 PRO A O 1
ATOM 1634 N N . GLU A 1 211 ? -38.585 -4.161 23.487 1.00 37.71 326 GLU A N 1
ATOM 1635 C CA . GLU A 1 211 ? -37.563 -3.571 22.615 1.00 36.07 326 GLU A CA 1
ATOM 1636 C C . GLU A 1 211 ? -36.379 -3.068 23.455 1.00 37.41 326 GLU A C 1
ATOM 1637 O O . GLU A 1 211 ? -35.242 -2.993 22.977 1.00 37.62 326 GLU A O 1
ATOM 1643 N N . LEU A 1 212 ? -36.661 -2.739 24.713 1.00 31.60 327 LEU A N 1
ATOM 1644 C CA . LEU A 1 212 ? -35.636 -2.372 25.691 1.00 39.45 327 LEU A CA 1
ATOM 1645 C C . LEU A 1 212 ? -34.681 -3.546 25.938 1.00 37.42 327 LEU A C 1
ATOM 1646 O O . LEU A 1 212 ? -33.453 -3.379 25.985 1.00 35.13 327 LEU A O 1
ATOM 1651 N N . GLY A 1 213 ? -35.258 -4.735 26.099 1.00 37.05 328 GLY A N 1
ATOM 1652 C CA . GLY A 1 213 ? -34.473 -5.943 26.229 1.00 36.22 328 GLY A CA 1
ATOM 1653 C C . GLY A 1 213 ? -33.585 -6.115 25.007 1.00 39.75 328 GLY A C 1
ATOM 1654 O O . GLY A 1 213 ? -32.404 -6.446 25.123 1.00 35.62 328 GLY A O 1
ATOM 1655 N N . ALA A 1 214 ? -34.158 -5.894 23.825 1.00 38.17 329 ALA A N 1
ATOM 1656 C CA . ALA A 1 214 ? -33.390 -6.028 22.594 1.00 38.93 329 ALA A CA 1
ATOM 1657 C C . ALA A 1 214 ? -32.200 -5.058 22.580 1.00 31.97 329 ALA A C 1
ATOM 1658 O O . ALA A 1 214 ? -31.135 -5.377 22.088 1.00 32.80 329 ALA A O 1
ATOM 1660 N N . PHE A 1 215 ? -32.428 -3.859 23.103 1.00 32.01 330 PHE A N 1
ATOM 1661 C CA . PHE A 1 215 ? -31.430 -2.821 23.163 1.00 30.59 330 PHE A CA 1
ATOM 1662 C C . PHE A 1 215 ? -30.229 -3.308 23.974 1.00 35.85 330 PHE A C 1
ATOM 1663 O O . PHE A 1 215 ? -29.097 -3.250 23.507 1.00 36.44 330 PHE A O 1
ATOM 1671 N N . PHE A 1 216 ? -30.498 -3.790 25.183 1.00 32.22 331 PHE A N 1
ATOM 1672 C CA . PHE A 1 216 ? -29.480 -4.395 26.026 1.00 34.53 331 PHE A CA 1
ATOM 1673 C C . PHE A 1 216 ? -28.781 -5.547 25.317 1.00 36.20 331 PHE A C 1
ATOM 1674 O O . PHE A 1 216 ? -27.560 -5.671 25.408 1.00 34.66 331 PHE A O 1
ATOM 1682 N N . SER A 1 217 ? -29.539 -6.382 24.606 1.00 33.43 332 SER A N 1
ATOM 1683 C CA . SER A 1 217 ? -28.929 -7.535 23.942 1.00 35.36 332 SER A CA 1
ATOM 1684 C C . SER A 1 217 ? -27.912 -7.073 22.871 1.00 38.30 332 SER A C 1
ATOM 1685 O O . SER A 1 217 ? -26.855 -7.687 22.682 1.00 36.13 332 SER A O 1
ATOM 1688 N N . ILE A 1 218 ? -28.226 -5.974 22.192 1.00 36.44 333 ILE A N 1
ATOM 1689 C CA . ILE A 1 218 ? -27.326 -5.437 21.186 1.00 37.03 333 ILE A CA 1
ATOM 1690 C C . ILE A 1 218 ? -26.075 -4.872 21.835 1.00 37.91 333 ILE A C 1
ATOM 1691 O O . ILE A 1 218 ? -24.985 -5.015 21.290 1.00 38.09 333 ILE A O 1
ATOM 1696 N N . LEU A 1 219 ? -26.229 -4.240 22.998 1.00 36.36 334 LEU A N 1
ATOM 1697 C CA . LEU A 1 219 ? -25.082 -3.744 23.748 1.00 35.60 334 LEU A CA 1
ATOM 1698 C C . LEU A 1 219 ? -24.132 -4.888 24.112 1.00 36.15 334 LEU A C 1
ATOM 1699 O O . LEU A 1 219 ? -22.904 -4.755 24.019 1.00 34.20 334 LEU A O 1
ATOM 1704 N N . GLN A 1 220 ? -24.711 -6.013 24.513 1.00 35.95 335 GLN A N 1
ATOM 1705 C CA . GLN A 1 220 ? -23.933 -7.217 24.777 1.00 37.60 335 GLN A CA 1
ATOM 1706 C C . GLN A 1 220 ? -23.093 -7.643 23.578 1.00 37.04 335 GLN A C 1
ATOM 1707 O O . GLN A 1 220 ? -21.926 -7.976 23.735 1.00 39.24 335 GLN A O 1
ATOM 1713 N N . ASP A 1 221 ? -23.697 -7.663 22.391 1.00 36.70 336 ASP A N 1
ATOM 1714 C CA . ASP A 1 221 ? -22.968 -7.990 21.181 1.00 36.81 336 ASP A CA 1
ATOM 1715 C C . ASP A 1 221 ? -21.906 -6.935 20.913 1.00 37.75 336 ASP A C 1
ATOM 1716 O O . ASP A 1 221 ? -20.787 -7.266 20.544 1.00 40.42 336 ASP A O 1
ATOM 1721 N N . MET A 1 222 ? -22.260 -5.671 21.114 1.00 33.36 337 MET A N 1
ATOM 1722 C CA . MET A 1 222 ? -21.320 -4.583 20.925 1.00 37.58 337 MET A CA 1
ATOM 1723 C C . MET A 1 222 ? -20.095 -4.745 21.843 1.00 39.09 337 MET A C 1
ATOM 1724 O O . MET A 1 222 ? -18.960 -4.586 21.404 1.00 38.88 337 MET A O 1
ATOM 1729 N N . ARG A 1 223 ? -20.338 -5.065 23.107 1.00 36.82 338 ARG A N 1
ATOM 1730 C CA . ARG A 1 223 ? -19.257 -5.309 24.043 1.00 41.15 338 ARG A CA 1
ATOM 1731 C C . ARG A 1 223 ? -18.432 -6.485 23.559 1.00 43.14 338 ARG A C 1
ATOM 1732 O O . ARG A 1 223 ? -17.206 -6.432 23.559 1.00 43.98 338 ARG A O 1
ATOM 1740 N N . ASN A 1 224 ? -19.104 -7.544 23.127 1.00 43.75 339 ASN A N 1
ATOM 1741 C CA . ASN A 1 224 ? -18.396 -8.710 22.605 1.00 43.07 339 ASN A CA 1
ATOM 1742 C C . ASN A 1 224 ? -17.484 -8.363 21.438 1.00 48.05 339 ASN A C 1
ATOM 1743 O O . ASN A 1 224 ? -16.336 -8.817 21.360 1.00 51.19 339 ASN A O 1
ATOM 1748 N N . THR A 1 225 ? -17.998 -7.549 20.529 1.00 44.90 340 THR A N 1
ATOM 1749 C CA . THR A 1 225 ? -17.201 -7.084 19.405 1.00 44.61 340 THR A CA 1
ATOM 1750 C C . THR A 1 225 ? -15.969 -6.309 19.876 1.00 45.46 340 THR A C 1
ATOM 1751 O O . THR A 1 225 ? -14.858 -6.567 19.423 1.00 50.28 340 THR A O 1
ATOM 1755 N N . ILE A 1 226 ? -16.173 -5.378 20.796 1.00 41.09 341 ILE A N 1
ATOM 1756 C CA . ILE A 1 226 ? -15.088 -4.589 21.351 1.00 48.50 341 ILE A CA 1
ATOM 1757 C C . ILE A 1 226 ? -14.054 -5.447 22.103 1.00 51.03 341 ILE A C 1
ATOM 1758 O O . ILE A 1 226 ? -12.861 -5.314 21.869 1.00 50.60 341 ILE A O 1
ATOM 1763 N N . MET A 1 227 ? -14.512 -6.330 22.989 1.00 48.91 342 MET A N 1
ATOM 1764 C CA . MET A 1 227 ? -13.611 -7.243 23.691 1.00 49.28 342 MET A CA 1
ATOM 1765 C C . MET A 1 227 ? -12.829 -8.139 22.728 1.00 54.22 342 MET A C 1
ATOM 1766 O O . MET A 1 227 ? -11.668 -8.475 22.988 1.00 56.12 342 MET A O 1
ATOM 1771 N N . ALA A 1 228 ? -13.461 -8.524 21.622 1.00 51.76 343 ALA A N 1
ATOM 1772 C CA . ALA A 1 228 ? -12.872 -9.501 20.711 1.00 52.47 343 ALA A CA 1
ATOM 1773 C C . ALA A 1 228 ? -11.660 -8.929 19.997 1.00 59.32 343 ALA A C 1
ATOM 1774 O O . ALA A 1 228 ? -10.634 -9.604 19.857 1.00 59.29 343 ALA A O 1
ATOM 1776 N N . SER A 1 229 ? -11.784 -7.679 19.563 1.00 57.41 344 SER A N 1
ATOM 1777 C CA . SER A 1 229 ? -10.735 -6.999 18.810 1.00 58.91 344 SER A CA 1
ATOM 1778 C C . SER A 1 229 ? -9.379 -6.958 19.540 1.00 62.68 344 SER A C 1
ATOM 1779 O O . SER A 1 229 ? -8.326 -6.916 18.898 1.00 63.51 344 SER A O 1
ATOM 1782 N N . LYS A 1 230 ? -9.406 -6.980 20.873 1.00 62.30 345 LYS A N 1
ATOM 1783 C CA . LYS A 1 230 ? -8.176 -6.896 21.666 1.00 60.57 345 LYS A CA 1
ATOM 1784 C C . LYS A 1 230 ? -7.936 -8.139 22.522 1.00 62.10 345 LYS A C 1
ATOM 1785 O O . LYS A 1 230 ? -7.605 -8.041 23.702 1.00 64.68 345 LYS A O 1
ATOM 1791 N N . SER A 1 231 ? -8.101 -9.311 21.927 1.00 62.71 346 SER A N 1
ATOM 1792 C CA . SER A 1 231 ? -7.910 -10.557 22.658 1.00 63.41 346 SER A CA 1
ATOM 1793 C C . SER A 1 231 ? -7.162 -11.552 21.779 1.00 62.27 346 SER A C 1
ATOM 1794 O O . SER A 1 231 ? -7.178 -11.428 20.551 1.00 62.28 346 SER A O 1
ATOM 1797 N N . VAL A 1 232 ? -6.477 -12.481 22.422 1.00 62.52 347 VAL A N 1
ATOM 1798 C CA . VAL A 1 232 ? -5.593 -13.385 21.735 1.00 67.51 347 VAL A CA 1
ATOM 1799 C C . VAL A 1 232 ? -6.438 -14.373 21.030 1.00 69.42 347 VAL A C 1
ATOM 1800 O O . VAL A 1 232 ? -7.176 -15.105 21.651 1.00 69.48 347 VAL A O 1
ATOM 1804 N N . GLY A 1 233 ? -6.332 -14.369 19.716 1.00 72.19 348 GLY A N 1
ATOM 1805 C CA . GLY A 1 233 ? -7.291 -15.040 18.882 1.00 85.29 348 GLY A CA 1
ATOM 1806 C C . GLY A 1 233 ? -6.760 -15.731 17.662 1.00 88.31 348 GLY A C 1
ATOM 1807 O O . GLY A 1 233 ? -6.310 -15.115 16.713 1.00 86.89 348 GLY A O 1
ATOM 1808 N N . THR A 1 234 ? -6.862 -17.041 17.687 1.00 93.50 349 THR A N 1
ATOM 1809 C CA . THR A 1 234 ? -6.585 -17.850 16.534 1.00 96.77 349 THR A CA 1
ATOM 1810 C C . THR A 1 234 ? -7.330 -16.735 15.837 1.00 102.01 349 THR A C 1
ATOM 1811 O O . THR A 1 234 ? -8.274 -16.190 16.373 1.00 105.51 349 THR A O 1
ATOM 1815 N N . ALA A 1 235 ? -6.894 -16.385 14.634 1.00 101.72 350 ALA A N 1
ATOM 1816 C CA . ALA A 1 235 ? -7.642 -15.518 13.738 1.00 102.65 350 ALA A CA 1
ATOM 1817 C C . ALA A 1 235 ? -9.082 -15.912 13.380 1.00 105.22 350 ALA A C 1
ATOM 1818 O O . ALA A 1 235 ? -9.883 -15.082 12.951 1.00 105.02 350 ALA A O 1
ATOM 1820 N N . GLU A 1 236 ? -9.386 -17.180 13.599 1.00 107.66 351 GLU A N 1
ATOM 1821 C CA . GLU A 1 236 ? -10.734 -17.650 13.403 1.00 108.49 351 GLU A CA 1
ATOM 1822 C C . GLU A 1 236 ? -11.401 -17.592 14.746 1.00 108.92 351 GLU A C 1
ATOM 1823 O O . GLU A 1 236 ? -12.113 -16.615 15.006 1.00 113.29 351 GLU A O 1
ATOM 1829 N N . GLU A 1 237 ? -11.139 -18.614 15.576 1.00 106.13 352 GLU A N 1
ATOM 1830 C CA . GLU A 1 237 ? -11.655 -18.776 16.950 1.00 107.62 352 GLU A CA 1
ATOM 1831 C C . GLU A 1 237 ? -12.031 -17.446 17.558 1.00 105.99 352 GLU A C 1
ATOM 1832 O O . GLU A 1 237 ? -12.721 -17.365 18.558 1.00 107.85 352 GLU A O 1
ATOM 1838 N N . LYS A 1 238 ? -11.563 -16.404 16.893 1.00 102.20 353 LYS A N 1
ATOM 1839 C CA . LYS A 1 238 ? -12.083 -15.049 17.104 1.00 100.35 353 LYS A CA 1
ATOM 1840 C C . LYS A 1 238 ? -13.467 -14.797 16.496 1.00 104.74 353 LYS A C 1
ATOM 1841 O O . LYS A 1 238 ? -14.274 -14.048 17.062 1.00 99.13 353 LYS A O 1
ATOM 1847 N N . LEU A 1 239 ? -13.697 -15.402 15.348 1.00 105.73 354 LEU A N 1
ATOM 1848 C CA . LEU A 1 239 ? -14.945 -15.263 14.652 1.00 104.22 354 LEU A CA 1
ATOM 1849 C C . LEU A 1 239 ? -15.848 -16.418 15.025 1.00 103.92 354 LEU A C 1
ATOM 1850 O O . LEU A 1 239 ? -17.051 -16.304 14.959 1.00 101.15 354 LEU A O 1
ATOM 1855 N N . LYS A 1 240 ? -15.256 -17.552 15.363 1.00 104.43 355 LYS A N 1
ATOM 1856 C CA . LYS A 1 240 ? -16.052 -18.704 15.750 1.00 106.22 355 LYS A CA 1
ATOM 1857 C C . LYS A 1 240 ? -16.740 -18.856 17.052 1.00 105.53 355 LYS A C 1
ATOM 1858 O O . LYS A 1 240 ? -17.503 -19.789 17.230 1.00 103.45 355 LYS A O 1
ATOM 1864 N N . LYS A 1 241 ? -16.441 -17.942 17.969 1.00 103.20 356 LYS A N 1
ATOM 1865 C CA . LYS A 1 241 ? -16.964 -17.978 19.346 1.00 99.36 356 LYS A CA 1
ATOM 1866 C C . LYS A 1 241 ? -17.439 -16.555 19.611 1.00 95.22 356 LYS A C 1
ATOM 1867 O O . LYS A 1 241 ? -17.158 -16.008 20.679 1.00 96.16 356 LYS A O 1
ATOM 1873 N N . LYS A 1 242 ? -17.974 -15.962 18.562 1.00 84.48 357 LYS A N 1
ATOM 1874 C CA . LYS A 1 242 ? -18.472 -14.636 18.524 1.00 76.91 357 LYS A CA 1
ATOM 1875 C C . LYS A 1 242 ? -19.753 -14.713 19.303 1.00 72.07 357 LYS A C 1
ATOM 1876 O O . LYS A 1 242 ? -20.014 -15.729 19.921 1.00 77.91 357 LYS A O 1
ATOM 1882 N N . SER A 1 243 ? -20.566 -13.669 19.285 1.00 59.07 358 SER A N 1
ATOM 1883 C CA . SER A 1 243 ? -21.838 -13.735 19.996 1.00 59.30 358 SER A CA 1
ATOM 1884 C C . SER A 1 243 ? -23.014 -13.375 19.136 1.00 49.39 358 SER A C 1
ATOM 1885 O O . SER A 1 243 ? -22.891 -12.638 18.205 1.00 50.39 358 SER A O 1
ATOM 1888 N N . ALA A 1 244 ? -24.162 -13.910 19.490 1.00 52.06 359 ALA A N 1
ATOM 1889 C CA . ALA A 1 244 ? -25.411 -13.585 18.839 1.00 41.81 359 ALA A CA 1
ATOM 1890 C C . ALA A 1 244 ? -26.481 -13.348 19.902 1.00 46.57 359 ALA A C 1
ATOM 1891 O O . ALA A 1 244 ? -27.503 -14.030 19.927 1.00 44.22 359 ALA A O 1
ATOM 1893 N N . PHE A 1 245 ? -26.241 -12.396 20.797 1.00 45.65 360 PHE A N 1
ATOM 1894 C CA . PHE A 1 245 ? -27.180 -12.163 21.882 1.00 39.49 360 PHE A CA 1
ATOM 1895 C C . PHE A 1 245 ? -28.505 -11.619 21.341 1.00 45.82 360 PHE A C 1
ATOM 1896 O O . PHE A 1 245 ? -29.587 -12.020 21.768 1.00 40.04 360 PHE A O 1
ATOM 1904 N N . TYR A 1 246 ? -28.404 -10.704 20.386 1.00 43.81 361 TYR A N 1
ATOM 1905 C CA . TYR A 1 246 ? -29.571 -10.026 19.882 1.00 39.79 361 TYR A CA 1
ATOM 1906 C C . TYR A 1 246 ? -30.464 -10.997 19.104 1.00 42.28 361 TYR A C 1
ATOM 1907 O O . TYR A 1 246 ? -31.667 -11.077 19.359 1.00 41.04 361 TYR A O 1
ATOM 1916 N N . GLN A 1 247 ? -29.867 -11.739 18.176 1.00 43.72 362 GLN A N 1
ATOM 1917 C CA . GLN A 1 247 ? -30.588 -12.761 17.418 1.00 46.43 362 GLN A CA 1
ATOM 1918 C C . GLN A 1 247 ? -31.243 -13.760 18.354 1.00 44.15 362 GLN A C 1
ATOM 1919 O O . GLN A 1 247 ? -32.315 -14.278 18.063 1.00 44.25 362 GLN A O 1
ATOM 1925 N N . SER A 1 248 ? -30.583 -14.034 19.474 1.00 40.76 363 SER A N 1
ATOM 1926 C CA . SER A 1 248 ? -31.134 -14.939 20.482 1.00 48.96 363 SER A CA 1
ATOM 1927 C C . SER A 1 248 ? -32.374 -14.352 21.159 1.00 41.50 363 SER A C 1
ATOM 1928 O O . SER A 1 248 ? -33.431 -14.969 21.199 1.00 43.79 363 SER A O 1
ATOM 1931 N N . TYR A 1 249 ? -32.218 -13.156 21.700 1.00 37.42 364 TYR A N 1
ATOM 1932 C CA . TYR A 1 249 ? -33.306 -12.466 22.346 1.00 37.83 364 TYR A CA 1
ATOM 1933 C C . TYR A 1 249 ? -34.463 -12.259 21.384 1.00 43.20 364 TYR A C 1
ATOM 1934 O O . TYR A 1 249 ? -35.622 -12.396 21.774 1.00 44.49 364 TYR A O 1
ATOM 1943 N N . LEU A 1 250 ? -34.137 -11.917 20.137 1.00 42.87 365 LEU A N 1
ATOM 1944 C CA . LEU A 1 250 ? -35.142 -11.625 19.104 1.00 45.77 365 LEU A CA 1
ATOM 1945 C C . LEU A 1 250 ? -36.000 -12.833 18.785 1.00 42.37 365 LEU A C 1
ATOM 1946 O O . LEU A 1 250 ? -37.220 -12.780 18.902 1.00 40.62 365 LEU A O 1
ATOM 1951 N N . ARG A 1 251 ? -35.341 -13.906 18.352 1.00 44.37 366 ARG A N 1
ATOM 1952 C CA . ARG A 1 251 ? -35.988 -15.189 18.095 1.00 45.73 366 ARG A CA 1
ATOM 1953 C C . ARG A 1 251 ? -36.874 -15.627 19.266 1.00 47.15 366 ARG A C 1
ATOM 1954 O O . ARG A 1 251 ? -38.053 -15.922 19.088 1.00 46.27 366 ARG A O 1
ATOM 1962 N N . ARG A 1 252 ? -36.316 -15.648 20.471 1.00 46.45 367 ARG A N 1
ATOM 1963 C CA . ARG A 1 252 ? -37.074 -16.153 21.616 1.00 47.34 367 ARG A CA 1
ATOM 1964 C C . ARG A 1 252 ? -38.231 -15.253 22.038 1.00 45.21 367 ARG A C 1
ATOM 1965 O O . ARG A 1 252 ? -39.270 -15.752 22.466 1.00 44.09 367 ARG A O 1
ATOM 1973 N N . THR A 1 253 ? -38.061 -13.938 21.936 1.00 40.73 368 THR A N 1
ATOM 1974 C CA . THR A 1 253 ? -39.131 -13.052 22.362 1.00 44.03 368 THR A CA 1
ATOM 1975 C C . THR A 1 253 ? -40.261 -13.091 21.338 1.00 45.01 368 THR A C 1
ATOM 1976 O O . THR A 1 253 ? -41.436 -13.155 21.697 1.00 38.86 368 THR A O 1
ATOM 1980 N N . GLN A 1 254 ? -39.910 -13.087 20.059 1.00 42.80 369 GLN A N 1
ATOM 1981 C CA . GLN A 1 254 ? -40.947 -13.094 19.041 1.00 45.86 369 GLN A CA 1
ATOM 1982 C C . GLN A 1 254 ? -41.665 -14.434 18.979 1.00 45.30 369 GLN A C 1
ATOM 1983 O O . GLN A 1 254 ? -42.782 -14.499 18.480 1.00 47.11 369 GLN A O 1
ATOM 1989 N N . SER A 1 255 ? -41.042 -15.491 19.505 1.00 45.83 370 SER A N 1
ATOM 1990 C CA . SER A 1 255 ? -41.707 -16.796 19.594 1.00 45.22 370 SER A CA 1
ATOM 1991 C C . SER A 1 255 ? -42.858 -16.757 20.598 1.00 46.22 370 SER A C 1
ATOM 1992 O O . SER A 1 255 ? -43.654 -17.694 20.688 1.00 45.32 370 SER A O 1
ATOM 1995 N N . MET A 1 256 ? -42.949 -15.669 21.352 1.00 44.76 371 MET A N 1
ATOM 1996 C CA . MET A 1 256 ? -44.018 -15.532 22.319 1.00 43.35 371 MET A CA 1
ATOM 1997 C C . MET A 1 256 ? -45.225 -14.835 21.697 1.00 44.28 371 MET A C 1
ATOM 1998 O O . MET A 1 256 ? -46.189 -14.520 22.393 1.00 42.74 371 MET A O 1
ATOM 2003 N N . GLY A 1 257 ? -45.170 -14.604 20.386 1.00 47.00 372 GLY A N 1
ATOM 2004 C CA . GLY A 1 257 ? -46.346 -14.157 19.648 1.00 47.14 372 GLY A CA 1
ATOM 2005 C C . GLY A 1 257 ? -46.450 -12.652 19.516 1.00 47.56 372 GLY A C 1
ATOM 2006 O O . GLY A 1 257 ? -47.541 -12.108 19.394 1.00 44.67 372 GLY A O 1
ATOM 2007 N N . ILE A 1 258 ? -45.302 -11.980 19.555 1.00 46.80 373 ILE A N 1
ATOM 2008 C CA . ILE A 1 258 ? -45.225 -10.542 19.345 1.00 39.27 373 ILE A CA 1
ATOM 2009 C C . ILE A 1 258 ? -44.094 -10.303 18.338 1.00 47.67 373 ILE A C 1
ATOM 2010 O O . ILE A 1 258 ? -43.136 -11.075 18.297 1.00 46.76 373 ILE A O 1
ATOM 2015 N N . GLN A 1 259 ? -44.225 -9.280 17.495 1.00 43.18 374 GLN A N 1
ATOM 2016 C CA . GLN A 1 259 ? -43.114 -8.821 16.659 1.00 39.89 374 GLN A CA 1
ATOM 2017 C C . GLN A 1 259 ? -42.536 -7.549 17.255 1.00 41.38 374 GLN A C 1
ATOM 2018 O O . GLN A 1 259 ? -43.284 -6.647 17.633 1.00 37.68 374 GLN A O 1
ATOM 2024 N N . LEU A 1 260 ? -41.210 -7.469 17.362 1.00 39.67 375 LEU A N 1
ATOM 2025 C CA . LEU A 1 260 ? -40.611 -6.281 17.968 1.00 38.87 375 LEU A CA 1
ATOM 2026 C C . LEU A 1 260 ? -40.683 -5.088 17.000 1.00 40.49 375 LEU A C 1
ATOM 2027 O O . LEU A 1 260 ? -40.544 -5.250 15.790 1.00 36.24 375 LEU A O 1
ATOM 2032 N N . ASP A 1 261 ? -40.910 -3.898 17.550 1.00 40.95 376 ASP A N 1
ATOM 2033 C CA . ASP A 1 261 ? -40.834 -2.661 16.792 1.00 38.28 376 ASP A CA 1
ATOM 2034 C C . ASP A 1 261 ? -39.351 -2.267 16.589 1.00 37.90 376 ASP A C 1
ATOM 2035 O O . ASP A 1 261 ? -38.724 -1.673 17.471 1.00 35.96 376 ASP A O 1
ATOM 2040 N N . GLN A 1 262 ? -38.814 -2.595 15.418 1.00 37.61 377 GLN A N 1
ATOM 2041 C CA . GLN A 1 262 ? -37.433 -2.280 15.078 1.00 40.23 377 GLN A CA 1
ATOM 2042 C C . GLN A 1 262 ? -37.139 -0.792 15.183 1.00 37.76 377 GLN A C 1
ATOM 2043 O O . GLN A 1 262 ? -35.993 -0.398 15.418 1.00 39.11 377 GLN A O 1
ATOM 2049 N N . LYS A 1 263 ? -38.164 0.034 15.012 1.00 34.83 378 LYS A N 1
ATOM 2050 C CA . LYS A 1 263 ? -37.954 1.472 14.983 1.00 36.93 378 LYS A CA 1
ATOM 2051 C C . LYS A 1 263 ? -37.727 1.991 16.386 1.00 37.69 378 LYS A C 1
ATOM 2052 O O . LYS A 1 263 ? -36.999 2.965 16.597 1.00 36.90 378 LYS A O 1
ATOM 2058 N N . ILE A 1 264 ? -38.371 1.343 17.350 1.00 35.00 379 ILE A N 1
ATOM 2059 C CA . ILE A 1 264 ? -38.154 1.680 18.733 1.00 32.95 379 ILE A CA 1
ATOM 2060 C C . ILE A 1 264 ? -36.728 1.263 19.117 1.00 36.28 379 ILE A C 1
ATOM 2061 O O . ILE A 1 264 ? -36.000 2.026 19.755 1.00 35.31 379 ILE A O 1
ATOM 2066 N N . ILE A 1 265 ? -36.335 0.065 18.688 1.00 33.19 380 ILE A N 1
ATOM 2067 C CA . ILE A 1 265 ? -35.001 -0.444 18.941 1.00 36.82 380 ILE A CA 1
ATOM 2068 C C . ILE A 1 265 ? -33.962 0.510 18.392 1.00 38.54 380 ILE A C 1
ATOM 2069 O O . ILE A 1 265 ? -32.993 0.831 19.082 1.00 40.33 380 ILE A O 1
ATOM 2074 N N . ILE A 1 266 ? -34.181 0.986 17.164 1.00 37.83 381 ILE A N 1
ATOM 2075 C CA . ILE A 1 266 ? -33.301 1.979 16.580 1.00 33.65 381 ILE A CA 1
ATOM 2076 C C . ILE A 1 266 ? -33.286 3.277 17.391 1.00 37.28 381 ILE A C 1
ATOM 2077 O O . ILE A 1 266 ? -32.224 3.857 17.600 1.00 38.77 381 ILE A O 1
ATOM 2082 N N . LEU A 1 267 ? -34.436 3.743 17.871 1.00 36.57 382 LEU A N 1
ATOM 2083 C CA . LEU A 1 267 ? -34.419 4.989 18.653 1.00 36.32 382 LEU A CA 1
ATOM 2084 C C . LEU A 1 267 ? -33.699 4.838 19.998 1.00 35.69 382 LEU A C 1
ATOM 2085 O O . LEU A 1 267 ? -33.130 5.806 20.506 1.00 35.80 382 LEU A O 1
ATOM 2090 N N . TYR A 1 268 ? -33.761 3.646 20.593 1.00 33.25 383 TYR A N 1
ATOM 2091 C CA . TYR A 1 268 ? -33.064 3.392 21.851 1.00 37.69 383 TYR A CA 1
ATOM 2092 C C . TYR A 1 268 ? -31.568 3.458 21.605 1.00 37.16 383 TYR A C 1
ATOM 2093 O O . TYR A 1 268 ? -30.836 4.192 22.268 1.00 36.46 383 TYR A O 1
ATOM 2102 N N . MET A 1 269 ? -31.135 2.672 20.627 1.00 37.08 384 MET A N 1
ATOM 2103 C CA . MET A 1 269 ? -29.725 2.524 20.350 1.00 38.03 384 MET A CA 1
ATOM 2104 C C . MET A 1 269 ? -29.127 3.870 19.988 1.00 40.03 384 MET A C 1
ATOM 2105 O O . MET A 1 269 ? -28.047 4.207 20.458 1.00 42.30 384 MET A O 1
ATOM 2110 N N . LEU A 1 270 ? -29.834 4.671 19.198 1.00 37.30 385 LEU A N 1
ATOM 2111 C CA . LEU A 1 270 ? -29.237 5.926 18.761 1.00 38.72 385 LEU A CA 1
ATOM 2112 C C . LEU A 1 270 ? -29.362 7.030 19.811 1.00 37.88 385 LEU A C 1
ATOM 2113 O O . LEU A 1 270 ? -28.585 7.976 19.820 1.00 36.64 385 LEU A O 1
ATOM 2118 N N . SER A 1 271 ? -30.339 6.920 20.698 1.00 41.52 386 SER A N 1
ATOM 2119 C CA . SER A 1 271 ? -30.455 7.882 21.798 1.00 39.99 386 SER A CA 1
ATOM 2120 C C . SER A 1 271 ? -29.451 7.625 22.912 1.00 41.57 386 SER A C 1
ATOM 2121 O O . SER A 1 271 ? -28.900 8.562 23.497 1.00 39.23 386 SER A O 1
ATOM 2124 N N . TRP A 1 272 ? -29.251 6.345 23.216 1.00 39.28 387 TRP A N 1
ATOM 2125 C CA . TRP A 1 272 ? -28.577 5.934 24.450 1.00 39.42 387 TRP A CA 1
ATOM 2126 C C . TRP A 1 272 ? -27.258 5.187 24.220 1.00 36.32 387 TRP A C 1
ATOM 2127 O O . TRP A 1 272 ? -26.494 4.997 25.150 1.00 37.05 387 TRP A O 1
ATOM 2138 N N . GLY A 1 273 ? -27.007 4.757 22.985 1.00 37.13 388 GLY A N 1
ATOM 2139 C CA . GLY A 1 273 ? -25.886 3.884 22.689 1.00 36.03 388 GLY A CA 1
ATOM 2140 C C . GLY A 1 273 ? -24.537 4.452 23.060 1.00 34.24 388 GLY A C 1
ATOM 2141 O O . GLY A 1 273 ? -23.756 3.787 23.728 1.00 36.15 388 GLY A O 1
ATOM 2142 N N . LYS A 1 274 ? -24.277 5.686 22.638 1.00 36.94 389 LYS A N 1
ATOM 2143 C CA . LYS A 1 274 ? -22.973 6.303 22.820 1.00 39.54 389 LYS A CA 1
ATOM 2144 C C . LYS A 1 274 ? -22.589 6.312 24.290 1.00 38.44 389 LYS A C 1
ATOM 2145 O O . LYS A 1 274 ? -21.499 5.871 24.654 1.00 38.12 389 LYS A O 1
ATOM 2151 N N . GLU A 1 275 ? -23.484 6.788 25.144 1.00 40.29 390 GLU A N 1
ATOM 2152 C CA . GLU A 1 275 ? -23.135 6.891 26.559 1.00 39.46 390 GLU A CA 1
ATOM 2153 C C . GLU A 1 275 ? -23.119 5.520 27.227 1.00 38.15 390 GLU A C 1
ATOM 2154 O O . GLU A 1 275 ? -22.343 5.291 28.148 1.00 44.17 390 GLU A O 1
ATOM 2160 N N . ALA A 1 276 ? -23.918 4.586 26.739 1.00 35.69 391 ALA A N 1
ATOM 2161 C CA . ALA A 1 276 ? -23.878 3.246 27.310 1.00 37.29 391 ALA A CA 1
ATOM 2162 C C . ALA A 1 276 ? -22.513 2.612 27.085 1.00 38.42 391 ALA A C 1
ATOM 2163 O O . ALA A 1 276 ? -21.992 1.925 27.962 1.00 35.67 391 ALA A O 1
ATOM 2165 N N . VAL A 1 277 ? -21.935 2.825 25.901 1.00 39.58 392 VAL A N 1
ATOM 2166 C CA . VAL A 1 277 ? -20.656 2.192 25.601 1.00 37.81 392 VAL A CA 1
ATOM 2167 C C . VAL A 1 277 ? -19.583 2.674 26.580 1.00 39.20 392 VAL A C 1
ATOM 2168 O O . VAL A 1 277 ? -18.784 1.872 27.052 1.00 38.74 392 VAL A O 1
ATOM 2172 N N . ASN A 1 278 ? -19.629 3.957 26.940 1.00 36.44 393 ASN A N 1
ATOM 2173 C CA . ASN A 1 278 ? -18.723 4.525 27.929 1.00 36.69 393 ASN A CA 1
ATOM 2174 C C . ASN A 1 278 ? -18.744 3.864 29.294 1.00 43.49 393 ASN A C 1
ATOM 2175 O O . ASN A 1 278 ? -17.906 4.182 30.139 1.00 45.58 393 ASN A O 1
ATOM 2180 N N . HIS A 1 279 ? -19.696 2.968 29.531 1.00 42.34 394 HIS A N 1
ATOM 2181 C CA . HIS A 1 279 ? -19.799 2.335 30.838 1.00 42.59 394 HIS A CA 1
ATOM 2182 C C . HIS A 1 279 ? -19.677 0.824 30.738 1.00 41.79 394 HIS A C 1
ATOM 2183 O O . HIS A 1 279 ? -19.943 0.102 31.705 1.00 42.15 394 HIS A O 1
ATOM 2190 N N . PHE A 1 280 ? -19.270 0.342 29.570 1.00 37.07 395 PHE A N 1
ATOM 2191 C CA . PHE A 1 280 ? -18.985 -1.073 29.432 1.00 38.16 395 PHE A CA 1
ATOM 2192 C C . PHE A 1 280 ? -17.822 -1.425 30.367 1.00 45.05 395 PHE A C 1
ATOM 2193 O O . PHE A 1 280 ? -16.929 -0.599 30.592 1.00 41.38 395 PHE A O 1
ATOM 2201 N N . HIS A 1 281 ? -17.843 -2.626 30.942 1.00 46.76 396 HIS A N 1
ATOM 2202 C CA . HIS A 1 281 ? -16.642 -3.156 31.586 1.00 49.03 396 HIS A CA 1
ATOM 2203 C C . HIS A 1 281 ? -15.789 -3.790 30.475 1.00 47.61 396 HIS A C 1
ATOM 2204 O O . HIS A 1 281 ? -16.199 -4.787 29.857 1.00 47.23 396 HIS A O 1
ATOM 2211 N N . LEU A 1 282 ? -14.623 -3.202 30.208 1.00 53.25 397 LEU A N 1
ATOM 2212 C CA . LEU A 1 282 ? -13.762 -3.643 29.101 1.00 55.95 397 LEU A CA 1
ATOM 2213 C C . LEU A 1 282 ? -12.411 -3.743 29.788 1.00 63.55 397 LEU A C 1
ATOM 2214 O O . LEU A 1 282 ? -11.796 -2.720 30.086 1.00 70.04 397 LEU A O 1
ATOM 2219 N N . GLY A 1 283 ? -11.929 -4.946 30.057 1.00 72.29 398 GLY A N 1
ATOM 2220 C CA . GLY A 1 283 ? -12.821 -5.966 30.570 1.00 70.25 398 GLY A CA 1
ATOM 2221 C C . GLY A 1 283 ? -11.990 -5.596 31.784 1.00 77.55 398 GLY A C 1
ATOM 2222 O O . GLY A 1 283 ? -12.464 -4.966 32.736 1.00 78.76 398 GLY A O 1
ATOM 2223 N N . ASP A 1 284 ? -10.727 -6.031 31.715 1.00 74.86 399 ASP A N 1
ATOM 2224 C CA . ASP A 1 284 ? -9.702 -6.401 32.689 1.00 83.63 399 ASP A CA 1
ATOM 2225 C C . ASP A 1 284 ? -10.141 -6.752 34.111 1.00 84.35 399 ASP A C 1
ATOM 2226 O O . ASP A 1 284 ? -9.525 -6.316 35.088 1.00 85.12 399 ASP A O 1
ATOM 2231 N N . SER B 1 1 ? -10.716 -8.654 -6.924 1.00 74.13 116 SER B N 1
ATOM 2232 C CA . SER B 1 1 ? -11.239 -9.166 -8.188 1.00 72.40 116 SER B CA 1
ATOM 2233 C C . SER B 1 1 ? -10.778 -8.295 -9.351 1.00 72.16 116 SER B C 1
ATOM 2234 O O . SER B 1 1 ? -9.923 -8.703 -10.135 1.00 76.17 116 SER B O 1
ATOM 2237 N N . ALA B 1 2 ? -11.334 -7.090 -9.447 1.00 69.84 117 ALA B N 1
ATOM 2238 C CA . ALA B 1 2 ? -11.028 -6.183 -10.554 1.00 69.34 117 ALA B CA 1
ATOM 2239 C C . ALA B 1 2 ? -9.605 -5.637 -10.492 1.00 67.75 117 ALA B C 1
ATOM 2240 O O . ALA B 1 2 ? -8.959 -5.656 -9.444 1.00 64.50 117 ALA B O 1
ATOM 2242 N N . ASP B 1 3 ? -9.120 -5.148 -11.626 1.00 67.48 118 ASP B N 1
ATOM 2243 C CA . ASP B 1 3 ? -7.819 -4.493 -11.662 1.00 66.34 118 ASP B CA 1
ATOM 2244 C C . ASP B 1 3 ? -8.017 -2.992 -11.514 1.00 62.64 118 ASP B C 1
ATOM 2245 O O . ASP B 1 3 ? -8.182 -2.286 -12.505 1.00 63.17 118 ASP B O 1
ATOM 2250 N N . TRP B 1 4 ? -8.007 -2.504 -10.280 1.00 58.57 119 TRP B N 1
ATOM 2251 C CA . TRP B 1 4 ? -8.205 -1.082 -10.055 1.00 55.23 119 TRP B CA 1
ATOM 2252 C C . TRP B 1 4 ? -7.069 -0.260 -10.659 1.00 51.42 119 TRP B C 1
ATOM 2253 O O . TRP B 1 4 ? -7.294 0.854 -11.127 1.00 50.94 119 TRP B O 1
ATOM 2264 N N . LYS B 1 5 ? -5.853 -0.803 -10.671 1.00 51.33 120 LYS B N 1
ATOM 2265 C CA . LYS B 1 5 ? -4.725 -0.064 -11.240 1.00 51.35 120 LYS B CA 1
ATOM 2266 C C . LYS B 1 5 ? -4.924 0.211 -12.734 1.00 54.52 120 LYS B C 1
ATOM 2267 O O . LYS B 1 5 ? -4.693 1.329 -13.207 1.00 51.73 120 LYS B O 1
ATOM 2273 N N . ALA B 1 6 ? -5.369 -0.804 -13.470 1.00 51.32 121 ALA B N 1
ATOM 2274 C CA . ALA B 1 6 ? -5.516 -0.668 -14.912 1.00 55.50 121 ALA B CA 1
ATOM 2275 C C . ALA B 1 6 ? -6.720 0.201 -15.233 1.00 55.42 121 ALA B C 1
ATOM 2276 O O . ALA B 1 6 ? -6.576 1.255 -15.848 1.00 53.85 121 ALA B O 1
ATOM 2278 N N . ILE B 1 7 ? -7.899 -0.257 -14.807 1.00 60.71 122 ILE B N 1
ATOM 2279 C CA . ILE B 1 7 ? -9.150 0.502 -14.897 1.00 57.43 122 ILE B CA 1
ATOM 2280 C C . ILE B 1 7 ? -8.944 1.981 -14.574 1.00 55.76 122 ILE B C 1
ATOM 2281 O O . ILE B 1 7 ? -9.443 2.856 -15.279 1.00 51.95 122 ILE B O 1
ATOM 2286 N N . GLY B 1 8 ? -8.179 2.243 -13.516 1.00 54.14 123 GLY B N 1
ATOM 2287 C CA . GLY B 1 8 ? -7.877 3.598 -13.099 1.00 50.98 123 GLY B CA 1
ATOM 2288 C C . GLY B 1 8 ? -7.036 4.390 -14.080 1.00 51.58 123 GLY B C 1
ATOM 2289 O O . GLY B 1 8 ? -7.289 5.579 -14.278 1.00 54.88 123 GLY B O 1
ATOM 2290 N N . ALA B 1 9 ? -6.028 3.752 -14.677 1.00 51.26 124 ALA B N 1
ATOM 2291 C CA . ALA B 1 9 ? -5.182 4.418 -15.673 1.00 49.69 124 ALA B CA 1
ATOM 2292 C C . ALA B 1 9 ? -6.020 4.869 -16.872 1.00 52.33 124 ALA B C 1
ATOM 2293 O O . ALA B 1 9 ? -5.816 5.959 -17.414 1.00 55.03 124 ALA B O 1
ATOM 2295 N N . TYR B 1 10 ? -6.962 4.020 -17.280 1.00 49.32 125 TYR B N 1
ATOM 2296 C CA . TYR B 1 10 ? -7.878 4.345 -18.364 1.00 51.18 125 TYR B CA 1
ATOM 2297 C C . TYR B 1 10 ? -8.615 5.652 -18.061 1.00 55.50 125 TYR B C 1
ATOM 2298 O O . TYR B 1 10 ? -8.419 6.657 -18.754 1.00 52.03 125 TYR B O 1
ATOM 2307 N N . ILE B 1 11 ? -9.418 5.639 -16.993 1.00 48.33 126 ILE B N 1
ATOM 2308 C CA . ILE B 1 11 ? -10.195 6.802 -16.577 1.00 46.03 126 ILE B CA 1
ATOM 2309 C C . ILE B 1 11 ? -9.351 8.066 -16.454 1.00 48.67 126 ILE B C 1
ATOM 2310 O O . ILE B 1 11 ? -9.778 9.141 -16.882 1.00 46.93 126 ILE B O 1
ATOM 2315 N N . LEU B 1 12 ? -8.144 7.930 -15.898 1.00 47.59 127 LEU B N 1
ATOM 2316 C CA . LEU B 1 12 ? -7.261 9.078 -15.689 1.00 49.46 127 LEU B CA 1
ATOM 2317 C C . LEU B 1 12 ? -6.711 9.701 -16.975 1.00 50.86 127 LEU B C 1
ATOM 2318 O O . LEU B 1 12 ? -6.205 10.825 -16.945 1.00 51.08 127 LEU B O 1
ATOM 2323 N N . GLY B 1 13 ? -6.808 8.984 -18.094 1.00 47.88 128 GLY B N 1
ATOM 2324 C CA . GLY B 1 13 ? -6.416 9.543 -19.377 1.00 51.98 128 GLY B CA 1
ATOM 2325 C C . GLY B 1 13 ? -7.425 10.550 -19.923 1.00 60.19 128 GLY B C 1
ATOM 2326 O O . GLY B 1 13 ? -7.116 11.299 -20.857 1.00 57.42 128 GLY B O 1
ATOM 2327 N N . PHE B 1 14 ? -8.630 10.573 -19.344 1.00 53.49 129 PHE B N 1
ATOM 2328 C CA . PHE B 1 14 ? -9.699 11.451 -19.823 1.00 53.08 129 PHE B CA 1
ATOM 2329 C C . PHE B 1 14 ? -9.765 12.782 -19.091 1.00 51.28 129 PHE B C 1
ATOM 2330 O O . PHE B 1 14 ? -9.202 12.949 -18.012 1.00 55.70 129 PHE B O 1
ATOM 2338 N N . ALA B 1 15 ? -10.471 13.729 -19.692 1.00 50.93 130 ALA B N 1
ATOM 2339 C CA . ALA B 1 15 ? -10.622 15.047 -19.104 1.00 53.12 130 ALA B CA 1
ATOM 2340 C C . ALA B 1 15 ? -11.648 14.986 -17.980 1.00 52.97 130 ALA B C 1
ATOM 2341 O O . ALA B 1 15 ? -12.642 14.264 -18.071 1.00 52.56 130 ALA B O 1
ATOM 2343 N N . ILE B 1 16 ? -11.382 15.742 -16.923 1.00 53.86 131 ILE B N 1
ATOM 2344 C CA . ILE B 1 16 ? -12.228 15.771 -15.736 1.00 54.98 131 ILE B CA 1
ATOM 2345 C C . ILE B 1 16 ? -13.722 15.945 -16.061 1.00 55.20 131 ILE B C 1
ATOM 2346 O O . ILE B 1 16 ? -14.541 15.195 -15.538 1.00 51.80 131 ILE B O 1
ATOM 2351 N N . PRO B 1 17 ? -14.080 16.888 -16.962 1.00 57.80 132 PRO B N 1
ATOM 2352 C CA . PRO B 1 17 ? -15.516 17.040 -17.220 1.00 54.16 132 PRO B CA 1
ATOM 2353 C C . PRO B 1 17 ? -16.194 15.830 -17.848 1.00 57.33 132 PRO B C 1
ATOM 2354 O O . PRO B 1 17 ? -17.364 15.593 -17.533 1.00 53.87 132 PRO B O 1
ATOM 2358 N N . ILE B 1 18 ? -15.524 15.071 -18.713 1.00 56.62 133 ILE B N 1
ATOM 2359 C CA . ILE B 1 18 ? -16.268 13.968 -19.323 1.00 56.99 133 ILE B CA 1
ATOM 2360 C C . ILE B 1 18 ? -16.452 12.859 -18.288 1.00 52.20 133 ILE B C 1
ATOM 2361 O O . ILE B 1 18 ? -17.451 12.141 -18.322 1.00 55.84 133 ILE B O 1
ATOM 2366 N N . ILE B 1 19 ? -15.509 12.750 -17.349 1.00 53.87 134 ILE B N 1
ATOM 2367 C CA . ILE B 1 19 ? -15.617 11.772 -16.264 1.00 50.81 134 ILE B CA 1
ATOM 2368 C C . ILE B 1 19 ? -16.790 12.093 -15.334 1.00 46.42 134 ILE B C 1
ATOM 2369 O O . ILE B 1 19 ? -17.594 11.222 -15.015 1.00 45.98 134 ILE B O 1
ATOM 2374 N N . LEU B 1 20 ? -16.874 13.347 -14.909 1.00 44.95 135 LEU B N 1
ATOM 2375 C CA . LEU B 1 20 ? -17.938 13.787 -14.012 1.00 53.37 135 LEU B CA 1
ATOM 2376 C C . LEU B 1 20 ? -19.318 13.676 -14.642 1.00 55.68 135 LEU B C 1
ATOM 2377 O O . LEU B 1 20 ? -20.284 13.319 -13.971 1.00 54.56 135 LEU B O 1
ATOM 2382 N N . LYS B 1 21 ? -19.402 13.956 -15.939 1.00 56.92 136 LYS B N 1
ATOM 2383 C CA . LYS B 1 21 ? -20.661 13.814 -16.655 1.00 55.69 136 LYS B CA 1
ATOM 2384 C C . LYS B 1 21 ? -21.069 12.351 -16.699 1.00 53.58 136 LYS B C 1
ATOM 2385 O O . LYS B 1 21 ? -22.222 12.021 -16.452 1.00 51.74 136 LYS B O 1
ATOM 2391 N N . ALA B 1 22 ? -20.109 11.480 -17.003 1.00 53.30 137 ALA B N 1
ATOM 2392 C CA . ALA B 1 22 ? -20.326 10.040 -16.914 1.00 52.71 137 ALA B CA 1
ATOM 2393 C C . ALA B 1 22 ? -20.820 9.680 -15.508 1.00 57.54 137 ALA B C 1
ATOM 2394 O O . ALA B 1 22 ? -21.855 9.017 -15.330 1.00 54.13 137 ALA B O 1
ATOM 2396 N N . LEU B 1 23 ? -20.065 10.150 -14.518 1.00 52.92 138 LEU B N 1
ATOM 2397 C CA . LEU B 1 23 ? -20.359 9.889 -13.116 1.00 56.20 138 LEU B CA 1
ATOM 2398 C C . LEU B 1 23 ? -21.764 10.361 -12.803 1.00 58.25 138 LEU B C 1
ATOM 2399 O O . LEU B 1 23 ? -22.589 9.579 -12.325 1.00 61.64 138 LEU B O 1
ATOM 2404 N N . TYR B 1 24 ? -22.048 11.625 -13.115 1.00 57.00 139 TYR B N 1
ATOM 2405 C CA . TYR B 1 24 ? -23.375 12.178 -12.865 1.00 58.77 139 TYR B CA 1
ATOM 2406 C C . TYR B 1 24 ? -24.463 11.334 -13.514 1.00 61.99 139 TYR B C 1
ATOM 2407 O O . TYR B 1 24 ? -25.468 11.013 -12.879 1.00 64.59 139 TYR B O 1
ATOM 2416 N N . MET B 1 25 ? -24.263 10.984 -14.783 1.00 62.64 140 MET B N 1
ATOM 2417 C CA . MET B 1 25 ? -25.291 10.282 -15.536 1.00 62.30 140 MET B CA 1
ATOM 2418 C C . MET B 1 25 ? -25.491 8.871 -15.012 1.00 63.64 140 MET B C 1
ATOM 2419 O O . MET B 1 25 ? -26.606 8.349 -15.033 1.00 69.50 140 MET B O 1
ATOM 2424 N N . LEU B 1 26 ? -24.416 8.254 -14.540 1.00 60.88 141 LEU B N 1
ATOM 2425 C CA . LEU B 1 26 ? -24.514 6.914 -13.980 1.00 64.83 141 LEU B CA 1
ATOM 2426 C C . LEU B 1 26 ? -25.074 6.936 -12.554 1.00 69.63 141 LEU B C 1
ATOM 2427 O O . LEU B 1 26 ? -25.950 6.139 -12.209 1.00 69.06 141 LEU B O 1
ATOM 2432 N N . SER B 1 27 ? -24.572 7.858 -11.735 1.00 68.08 142 SER B N 1
ATOM 2433 C CA . SER B 1 27 ? -24.986 7.954 -10.336 1.00 63.74 142 SER B CA 1
ATOM 2434 C C . SER B 1 27 ? -26.451 8.326 -10.179 1.00 63.43 142 SER B C 1
ATOM 2435 O O . SER B 1 27 ? -27.065 7.999 -9.163 1.00 66.40 142 SER B O 1
ATOM 2438 N N . THR B 1 28 ? -27.007 9.008 -11.177 1.00 68.24 143 THR B N 1
ATOM 2439 C CA . THR B 1 28 ? -28.437 9.329 -11.179 1.00 73.29 143 THR B CA 1
ATOM 2440 C C . THR B 1 28 ? -29.278 8.218 -11.810 1.00 73.50 143 THR B C 1
ATOM 2441 O O . THR B 1 28 ? -30.338 7.861 -11.295 1.00 79.61 143 THR B O 1
ATOM 2445 N N . ARG B 1 29 ? -28.803 7.683 -12.932 1.00 73.81 144 ARG B N 1
ATOM 2446 C CA . ARG B 1 29 ? -29.587 6.751 -13.738 1.00 77.51 144 ARG B CA 1
ATOM 2447 C C . ARG B 1 29 ? -28.860 5.423 -13.957 1.00 77.51 144 ARG B C 1
ATOM 2448 O O . ARG B 1 29 ? -29.377 4.525 -14.628 1.00 79.05 144 ARG B O 1
ATOM 2456 N N . THR B 1 40 ? -24.373 -3.548 -25.620 1.00 99.83 155 THR B N 1
ATOM 2457 C CA . THR B 1 40 ? -23.612 -4.005 -24.460 1.00 100.70 155 THR B CA 1
ATOM 2458 C C . THR B 1 40 ? -22.502 -3.004 -24.131 1.00 93.80 155 THR B C 1
ATOM 2459 O O . THR B 1 40 ? -21.468 -3.359 -23.560 1.00 90.18 155 THR B O 1
ATOM 2463 N N . ARG B 1 41 ? -22.729 -1.745 -24.494 1.00 90.16 156 ARG B N 1
ATOM 2464 C CA . ARG B 1 41 ? -21.773 -0.682 -24.204 1.00 85.54 156 ARG B CA 1
ATOM 2465 C C . ARG B 1 41 ? -22.458 0.667 -23.983 1.00 85.25 156 ARG B C 1
ATOM 2466 O O . ARG B 1 41 ? -23.529 0.935 -24.540 1.00 86.42 156 ARG B O 1
ATOM 2474 N N . ILE B 1 42 ? -21.835 1.507 -23.160 1.00 80.04 157 ILE B N 1
ATOM 2475 C CA . ILE B 1 42 ? -22.293 2.879 -22.964 1.00 74.89 157 ILE B CA 1
ATOM 2476 C C . ILE B 1 42 ? -21.179 3.840 -23.353 1.00 71.80 157 ILE B C 1
ATOM 2477 O O . ILE B 1 42 ? -20.021 3.654 -22.977 1.00 69.06 157 ILE B O 1
ATOM 2482 N N . ARG B 1 43 ? -21.539 4.863 -24.119 1.00 70.07 158 ARG B N 1
ATOM 2483 C CA . ARG B 1 43 ? -20.570 5.808 -24.658 1.00 68.30 158 ARG B CA 1
ATOM 2484 C C . ARG B 1 43 ? -20.882 7.219 -24.164 1.00 65.76 158 ARG B C 1
ATOM 2485 O O . ARG B 1 43 ? -22.015 7.688 -24.269 1.00 65.68 158 ARG B O 1
ATOM 2493 N N . PHE B 1 44 ? -19.882 7.892 -23.613 1.00 61.17 159 PHE B N 1
ATOM 2494 C CA . PHE B 1 44 ? -20.064 9.271 -23.181 1.00 61.48 159 PHE B CA 1
ATOM 2495 C C . PHE B 1 44 ? -19.191 10.186 -24.011 1.00 57.88 159 PHE B C 1
ATOM 2496 O O . PHE B 1 44 ? -18.128 9.788 -24.479 1.00 60.89 159 PHE B O 1
ATOM 2504 N N . LYS B 1 45 ? -19.647 11.416 -24.191 1.00 55.07 160 LYS B N 1
ATOM 2505 C CA . LYS B 1 45 ? -18.886 12.386 -24.942 1.00 52.06 160 LYS B CA 1
ATOM 2506 C C . LYS B 1 45 ? -19.050 13.766 -24.339 1.00 52.24 160 LYS B C 1
ATOM 250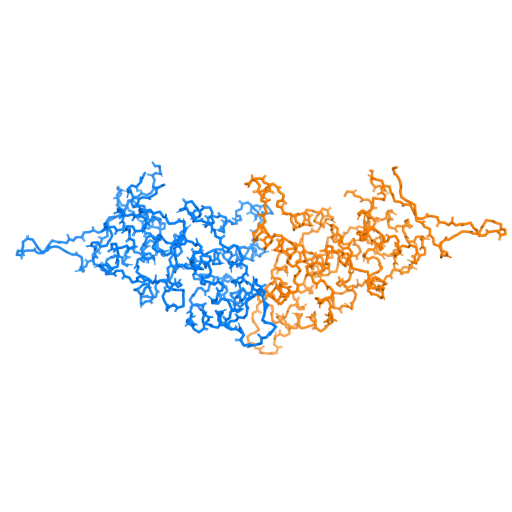7 O O . LYS B 1 45 ? -20.089 14.088 -23.753 1.00 55.00 160 LYS B O 1
ATOM 2513 N N . ASP B 1 46 ? -18.013 14.577 -24.497 1.00 54.86 161 ASP B N 1
ATOM 2514 C CA . ASP B 1 46 ? -18.004 15.940 -24.005 1.00 56.39 161 ASP B CA 1
ATOM 2515 C C . ASP B 1 46 ? -16.960 16.753 -24.752 1.00 56.78 161 ASP B C 1
ATOM 2516 O O . ASP B 1 46 ? -15.953 16.212 -25.211 1.00 55.29 161 ASP B O 1
ATOM 2521 N N . ASP B 1 47 ? -17.188 18.057 -24.843 1.00 56.47 162 ASP B N 1
ATOM 2522 C CA . ASP B 1 47 ? -16.290 18.939 -25.582 1.00 63.44 162 ASP B CA 1
ATOM 2523 C C . ASP B 1 47 ? -14.925 19.142 -24.904 1.00 65.48 162 ASP B C 1
ATOM 2524 O O . ASP B 1 47 ? -14.090 19.902 -25.395 1.00 65.90 162 ASP B O 1
ATOM 2529 N N . SER B 1 48 ? -14.711 18.465 -23.777 1.00 63.43 163 SER B N 1
ATOM 2530 C CA . SER B 1 48 ? -13.437 18.496 -23.056 1.00 60.34 163 SER B CA 1
ATOM 2531 C C . SER B 1 48 ? -12.512 17.367 -23.498 1.00 58.16 163 SER B C 1
ATOM 2532 O O . SER B 1 48 ? -11.286 17.448 -23.370 1.00 54.98 163 SER B O 1
ATOM 2535 N N . SER B 1 49 ? -13.136 16.304 -23.989 1.00 55.87 164 SER B N 1
ATOM 2536 C CA . SER B 1 49 ? -12.481 15.041 -24.262 1.00 53.62 164 SER B CA 1
ATOM 2537 C C . SER B 1 49 ? -12.395 14.823 -25.762 1.00 63.18 164 SER B C 1
ATOM 2538 O O . SER B 1 49 ? -13.408 14.571 -26.419 1.00 62.00 164 SER B O 1
ATOM 2541 N N . PHE B 1 50 ? -11.186 14.921 -26.299 1.00 59.93 165 PHE B N 1
ATOM 2542 C CA . PHE B 1 50 ? -10.974 14.750 -27.728 1.00 63.44 165 PHE B CA 1
ATOM 2543 C C . PHE B 1 50 ? -9.498 14.434 -28.025 1.00 64.29 165 PHE B C 1
ATOM 2544 O O . PHE B 1 50 ? -8.673 14.358 -27.114 1.00 62.42 165 PHE B O 1
ATOM 2552 N N . GLU B 1 51 ? -9.186 14.244 -29.306 1.00 64.56 166 GLU B N 1
ATOM 2553 C CA . GLU B 1 51 ? -7.813 14.069 -29.779 1.00 63.41 166 GLU B CA 1
ATOM 2554 C C . GLU B 1 51 ? -7.573 14.934 -31.003 1.00 64.94 166 GLU B C 1
ATOM 2555 O O . GLU B 1 51 ? -8.507 15.257 -31.741 1.00 67.19 166 GLU B O 1
ATOM 2561 N N . GLU B 1 52 ? -6.324 15.312 -31.223 1.00 64.18 167 GLU B N 1
ATOM 2562 C CA . GLU B 1 52 ? -5.973 15.971 -32.469 1.00 68.41 167 GLU B CA 1
ATOM 2563 C C . GLU B 1 52 ? -5.525 14.929 -33.474 1.00 64.76 167 GLU B C 1
ATOM 2564 O O . GLU B 1 52 ? -4.461 14.331 -33.330 1.00 59.30 167 GLU B O 1
ATOM 2570 N N . VAL B 1 53 ? -6.360 14.684 -34.472 1.00 63.28 168 VAL B N 1
ATOM 2571 C CA . VAL B 1 53 ? -5.961 13.843 -35.584 1.00 64.66 168 VAL B CA 1
ATOM 2572 C C . VAL B 1 53 ? -5.717 14.774 -36.760 1.00 69.75 168 VAL B C 1
ATOM 2573 O O . VAL B 1 53 ? -6.658 15.214 -37.432 1.00 66.10 168 VAL B O 1
ATOM 2577 N N . ASN B 1 54 ? -4.437 15.089 -36.966 1.00 73.82 169 ASN B N 1
ATOM 2578 C CA . ASN B 1 54 ? -3.999 16.052 -37.971 1.00 73.18 169 ASN B CA 1
ATOM 2579 C C . ASN B 1 54 ? -4.690 17.343 -37.554 1.00 76.02 169 ASN B C 1
ATOM 2580 O O . ASN B 1 54 ? -4.711 17.692 -36.370 1.00 78.65 169 ASN B O 1
ATOM 2585 N N . GLY B 1 55 ? -5.268 18.042 -38.520 1.00 75.29 170 GLY B N 1
ATOM 2586 C CA . GLY B 1 55 ? -5.965 19.275 -38.217 1.00 80.82 170 GLY B CA 1
ATOM 2587 C C . GLY B 1 55 ? -7.159 19.243 -37.281 1.00 77.44 170 GLY B C 1
ATOM 2588 O O . GLY B 1 55 ? -7.358 20.158 -36.487 1.00 77.86 170 GLY B O 1
ATOM 2589 N N . ILE B 1 56 ? -7.941 18.172 -37.363 1.00 75.28 171 ILE B N 1
ATOM 2590 C CA . ILE B 1 56 ? -9.264 18.126 -36.743 1.00 74.19 171 ILE B CA 1
ATOM 2591 C C . ILE B 1 56 ? -9.280 17.580 -35.313 1.00 70.52 171 ILE B C 1
ATOM 2592 O O . ILE B 1 56 ? -8.550 16.645 -34.984 1.00 67.87 171 ILE B O 1
ATOM 2597 N N . ARG B 1 57 ? -10.117 18.176 -34.467 1.00 69.84 172 ARG B N 1
ATOM 2598 C CA . ARG B 1 57 ? -10.419 17.593 -33.169 1.00 65.61 172 ARG B CA 1
ATOM 2599 C C . ARG B 1 57 ? -11.325 16.396 -33.359 1.00 63.12 172 ARG B C 1
ATOM 2600 O O . ARG B 1 57 ? -12.416 16.520 -33.899 1.00 65.66 172 ARG B O 1
ATOM 2608 N N . LYS B 1 58 ? -10.874 15.232 -32.925 1.00 63.42 173 LYS B N 1
ATOM 2609 C CA . LYS B 1 58 ? -11.712 14.046 -32.975 1.00 63.54 173 LYS B CA 1
ATOM 2610 C C . LYS B 1 58 ? -12.143 13.718 -31.547 1.00 66.95 173 LYS B C 1
ATOM 2611 O O . LYS B 1 58 ? -11.296 13.530 -30.672 1.00 63.19 173 LYS B O 1
ATOM 2617 N N . PRO B 1 59 ? -13.464 13.679 -31.300 1.00 64.47 174 PRO B N 1
ATOM 2618 C CA . PRO B 1 59 ? -13.961 13.423 -29.946 1.00 61.08 174 PRO B CA 1
ATOM 2619 C C . PRO B 1 59 ? -13.449 12.101 -29.379 1.00 60.37 174 PRO B C 1
ATOM 2620 O O . PRO B 1 59 ? -13.494 11.059 -30.042 1.00 55.64 174 PRO B O 1
ATOM 2624 N N . LYS B 1 60 ? -12.930 12.169 -28.158 1.00 61.18 175 LYS B N 1
ATOM 2625 C CA . LYS B 1 60 ? -12.496 10.989 -27.429 1.00 57.93 175 LYS B CA 1
ATOM 2626 C C . LYS B 1 60 ? -13.650 10.570 -26.523 1.00 63.50 175 LYS B C 1
ATOM 2627 O O . LYS B 1 60 ? -14.040 11.313 -25.621 1.00 62.19 175 LYS B O 1
ATOM 2633 N N . HIS B 1 61 ? -14.215 9.396 -26.794 1.00 61.10 176 HIS B N 1
ATOM 2634 C CA . HIS B 1 61 ? -15.397 8.916 -26.083 1.00 62.56 176 HIS B CA 1
ATOM 2635 C C . HIS B 1 61 ? -15.048 8.086 -24.850 1.00 62.58 176 HIS B C 1
ATOM 2636 O O . HIS B 1 61 ? -14.152 7.237 -24.890 1.00 60.32 176 HIS B O 1
ATOM 2643 N N . LEU B 1 62 ? -15.766 8.329 -23.758 1.00 60.06 177 LEU B N 1
ATOM 2644 C CA . LEU B 1 62 ? -15.599 7.525 -22.558 1.00 59.48 177 LEU B CA 1
ATOM 2645 C C . LEU B 1 62 ? -16.526 6.325 -22.633 1.00 58.54 177 LEU B C 1
ATOM 2646 O O . LEU B 1 62 ? -17.737 6.480 -22.774 1.00 64.36 177 LEU B O 1
ATOM 2651 N N . TYR B 1 63 ? -15.953 5.130 -22.540 1.00 57.64 178 TYR B N 1
ATOM 2652 C CA . TYR B 1 63 ? -16.715 3.895 -22.669 1.00 61.94 178 TYR B CA 1
ATOM 2653 C C . TYR B 1 63 ? -16.788 3.121 -21.356 1.00 67.24 178 TYR B C 1
ATOM 2654 O O . TYR B 1 63 ? -15.826 3.085 -20.584 1.00 63.32 178 TYR B O 1
ATOM 2663 N N . VAL B 1 64 ? -17.939 2.494 -21.131 1.00 65.91 179 VAL B N 1
ATOM 2664 C CA . VAL B 1 64 ? -18.187 1.658 -19.967 1.00 68.41 179 VAL B CA 1
ATOM 2665 C C . VAL B 1 64 ? -18.986 0.412 -20.388 1.00 74.13 179 VAL B C 1
ATOM 2666 O O . VAL B 1 64 ? -20.090 0.534 -20.921 1.00 78.10 179 VAL B O 1
ATOM 2670 N N . SER B 1 65 ? -18.435 -0.779 -20.156 1.00 72.65 180 SER B N 1
ATOM 2671 C CA . SER B 1 65 ? -19.070 -2.026 -20.606 1.00 81.09 180 SER B CA 1
ATOM 2672 C C . SER B 1 65 ? -20.124 -2.573 -19.623 1.00 86.07 180 SER B C 1
ATOM 2673 O O . SER B 1 65 ? -20.351 -1.992 -18.562 1.00 85.86 180 SER B O 1
ATOM 2676 N N . MET B 1 66 ? -20.772 -3.682 -19.991 1.00 90.71 181 MET B N 1
ATOM 2677 C CA . MET B 1 66 ? -21.834 -4.285 -19.171 1.00 91.18 181 MET B CA 1
ATOM 2678 C C . MET B 1 66 ? -21.345 -5.427 -18.283 1.00 94.65 181 MET B C 1
ATOM 2679 O O . MET B 1 66 ? -22.133 -6.290 -17.884 1.00 97.00 181 MET B O 1
ATOM 2684 N N . LYS B 1 74 ? -14.653 -9.641 -16.866 1.00 85.69 189 LYS B N 1
ATOM 2685 C CA . LYS B 1 74 ? -13.195 -9.722 -16.918 1.00 86.44 189 LYS B CA 1
ATOM 2686 C C . LYS B 1 74 ? -12.556 -8.762 -15.916 1.00 84.61 189 LYS B C 1
ATOM 2687 O O . LYS B 1 74 ? -13.241 -7.934 -15.320 1.00 86.61 189 LYS B O 1
ATOM 2693 N N . ALA B 1 75 ? -11.242 -8.866 -15.742 1.00 83.00 190 ALA B N 1
ATOM 2694 C CA . ALA B 1 75 ? -10.550 -8.142 -14.677 1.00 81.04 190 ALA B CA 1
ATOM 2695 C C . ALA B 1 75 ? -10.358 -6.662 -14.994 1.00 78.24 190 ALA B C 1
ATOM 2696 O O . ALA B 1 75 ? -10.384 -5.822 -14.096 1.00 76.20 190 ALA B O 1
ATOM 2698 N N . GLU B 1 76 ? -10.162 -6.343 -16.268 1.00 80.94 191 GLU B N 1
ATOM 2699 C CA . GLU B 1 76 ? -9.894 -4.962 -16.660 1.00 82.50 191 GLU B CA 1
ATOM 2700 C C . GLU B 1 76 ? -11.150 -4.284 -17.217 1.00 81.50 191 GLU B C 1
ATOM 2701 O O . GLU B 1 76 ? -11.121 -3.111 -17.592 1.00 82.86 191 GLU B O 1
ATOM 2707 N N . GLU B 1 77 ? -12.255 -5.019 -17.265 1.00 79.52 192 GLU B N 1
ATOM 2708 C CA . GLU B 1 77 ? -13.488 -4.458 -17.802 1.00 80.20 192 GLU B CA 1
ATOM 2709 C C . GLU B 1 77 ? -13.990 -3.327 -16.909 1.00 77.06 192 GLU B C 1
ATOM 2710 O O . GLU B 1 77 ? -14.052 -3.468 -15.683 1.00 76.37 192 GLU B O 1
ATOM 2716 N N . ILE B 1 78 ? -14.331 -2.201 -17.530 1.00 73.60 193 ILE B N 1
ATOM 2717 C CA . ILE B 1 78 ? -14.843 -1.049 -16.801 1.00 70.31 193 ILE B CA 1
ATOM 2718 C C . ILE B 1 78 ? -16.370 -1.095 -16.766 1.00 73.09 193 ILE B C 1
ATOM 2719 O O . ILE B 1 78 ? -17.050 -0.562 -17.647 1.00 73.15 193 ILE B O 1
ATOM 2724 N N . THR B 1 79 ? -16.896 -1.757 -15.743 1.00 70.40 194 THR B N 1
ATOM 2725 C CA . THR B 1 79 ? -18.331 -1.817 -15.501 1.00 69.98 194 THR B CA 1
ATOM 2726 C C . THR B 1 79 ? -18.783 -0.467 -14.919 1.00 67.60 194 THR B C 1
ATOM 2727 O O . THR B 1 79 ? -17.953 0.284 -14.398 1.00 66.61 194 THR B O 1
ATOM 2731 N N . PRO B 1 80 ? -20.081 -0.132 -15.038 1.00 66.67 195 PRO B N 1
ATOM 2732 C CA . PRO B 1 80 ? -20.553 1.147 -14.495 1.00 68.05 195 PRO B CA 1
ATOM 2733 C C . PRO B 1 80 ? -20.220 1.317 -13.017 1.00 62.00 195 PRO B C 1
ATOM 2734 O O . PRO B 1 80 ? -19.750 2.383 -12.624 1.00 61.95 195 PRO B O 1
ATOM 2738 N N . GLY B 1 81 ? -20.454 0.275 -12.226 1.00 59.39 196 GLY B N 1
ATOM 2739 C CA . GLY B 1 81 ? -20.142 0.290 -10.809 1.00 60.50 196 GLY B CA 1
ATOM 2740 C C . GLY B 1 81 ? -18.652 0.355 -10.517 1.00 58.23 196 GLY B C 1
ATOM 2741 O O . GLY B 1 81 ? -18.234 0.923 -9.510 1.00 57.58 196 GLY B O 1
ATOM 2742 N N . ARG B 1 82 ? -17.844 -0.229 -11.391 1.00 58.26 197 ARG B N 1
ATOM 2743 C CA . ARG B 1 82 ? -16.400 -0.157 -11.237 1.00 60.04 197 ARG B CA 1
ATOM 2744 C C . ARG B 1 82 ? -15.944 1.261 -11.515 1.00 56.91 197 ARG B C 1
ATOM 2745 O O . ARG B 1 82 ? -15.029 1.771 -10.857 1.00 51.50 197 ARG B O 1
ATOM 2753 N N . PHE B 1 83 ? -16.611 1.897 -12.476 1.00 55.99 198 PHE B N 1
ATOM 2754 C CA . PHE B 1 83 ? -16.337 3.286 -12.826 1.00 54.75 198 PHE B CA 1
ATOM 2755 C C . PHE B 1 83 ? -16.728 4.246 -11.692 1.00 50.65 198 PHE B C 1
ATOM 2756 O O . PHE B 1 83 ? -15.948 5.140 -11.358 1.00 51.63 198 PHE B O 1
ATOM 2764 N N . ARG B 1 84 ? -17.926 4.085 -11.123 1.00 49.71 199 ARG B N 1
ATOM 2765 C CA . ARG B 1 84 ? -18.369 4.939 -10.009 1.00 50.91 199 ARG B CA 1
ATOM 2766 C C . ARG B 1 84 ? -17.408 4.814 -8.840 1.00 47.54 199 ARG B C 1
ATOM 2767 O O . ARG B 1 84 ? -16.991 5.816 -8.268 1.00 47.98 199 ARG B O 1
ATOM 2775 N N . THR B 1 85 ? -17.050 3.575 -8.508 1.00 46.68 200 THR B N 1
ATOM 2776 C CA . THR B 1 85 ? -16.214 3.291 -7.352 1.00 45.48 200 THR B CA 1
ATOM 2777 C C . THR B 1 85 ? -14.862 3.978 -7.477 1.00 48.11 200 THR B C 1
ATOM 2778 O O . THR B 1 85 ? -14.446 4.703 -6.572 1.00 42.97 200 THR B O 1
ATOM 2782 N N . ILE B 1 86 ? -14.191 3.782 -8.609 1.00 49.21 201 ILE B N 1
ATOM 2783 C CA . ILE B 1 86 ? -12.894 4.410 -8.828 1.00 42.37 201 ILE B CA 1
ATOM 2784 C C . ILE B 1 86 ? -13.011 5.925 -8.933 1.00 43.38 201 ILE B C 1
ATOM 2785 O O . ILE B 1 86 ? -12.264 6.649 -8.275 1.00 46.61 201 ILE B O 1
ATOM 2790 N N . ALA B 1 87 ? -13.943 6.410 -9.751 1.00 43.03 202 ALA B N 1
ATOM 2791 C CA . ALA B 1 87 ? -14.004 7.843 -10.033 1.00 41.81 202 ALA B CA 1
ATOM 2792 C C . ALA B 1 87 ? -14.397 8.671 -8.806 1.00 40.57 202 ALA B C 1
ATOM 2793 O O . ALA B 1 87 ? -13.903 9.780 -8.618 1.00 40.42 202 ALA B O 1
ATOM 2795 N N . CYS B 1 88 ? -15.290 8.149 -7.973 1.00 42.73 203 CYS B N 1
ATOM 2796 C CA . CYS B 1 88 ? -15.734 8.923 -6.813 1.00 44.62 203 CYS B CA 1
ATOM 2797 C C . CYS B 1 88 ? -14.554 9.067 -5.846 1.00 41.20 203 CYS B C 1
ATOM 2798 O O . CYS B 1 88 ? -14.428 10.062 -5.140 1.00 39.86 203 CYS B O 1
ATOM 2801 N N . GLY B 1 89 ? -13.650 8.096 -5.869 1.00 41.36 204 GLY B N 1
ATOM 2802 C CA . GLY B 1 89 ? -12.439 8.191 -5.081 1.00 38.00 204 GLY B CA 1
ATOM 2803 C C . GLY B 1 89 ? -11.460 9.205 -5.634 1.00 42.13 204 GLY B C 1
ATOM 2804 O O . GLY B 1 89 ? -10.836 9.927 -4.861 1.00 41.87 204 GLY B O 1
ATOM 2805 N N . LEU B 1 90 ? -11.330 9.266 -6.965 1.00 41.08 205 LEU B N 1
ATOM 2806 C CA . LEU B 1 90 ? -10.308 10.100 -7.612 1.00 43.37 205 LEU B CA 1
ATOM 2807 C C . LEU B 1 90 ? -10.665 11.587 -7.656 1.00 43.97 205 LEU B C 1
ATOM 2808 O O . LEU B 1 90 ? -9.768 12.426 -7.594 1.00 38.28 205 LEU B O 1
ATOM 2813 N N . PHE B 1 91 ? -11.954 11.924 -7.773 1.00 40.46 206 PHE B N 1
ATOM 2814 C CA . PHE B 1 91 ? -12.326 13.342 -7.907 1.00 41.94 206 PHE B CA 1
ATOM 2815 C C . PHE B 1 91 ? -13.385 13.826 -6.912 1.00 43.43 206 PHE B C 1
ATOM 2816 O O . PHE B 1 91 ? -14.386 14.431 -7.322 1.00 41.61 206 PHE B O 1
ATOM 2824 N N . PRO B 1 92 ? -13.153 13.609 -5.597 1.00 42.12 207 PRO B N 1
ATOM 2825 C CA . PRO B 1 92 ? -14.204 14.024 -4.663 1.00 41.03 207 PRO B CA 1
ATOM 2826 C C . PRO B 1 92 ? -14.303 15.540 -4.556 1.00 41.20 207 PRO B C 1
ATOM 2827 O O . PRO B 1 92 ? -15.407 16.037 -4.347 1.00 38.45 207 PRO B O 1
ATOM 2831 N N . ALA B 1 93 ? -13.194 16.260 -4.722 1.00 40.10 208 ALA B N 1
ATOM 2832 C CA . ALA B 1 93 ? -13.250 17.720 -4.729 1.00 39.75 208 ALA B CA 1
ATOM 2833 C C . ALA B 1 93 ? -14.171 18.189 -5.844 1.00 44.14 208 ALA B C 1
ATOM 2834 O O . ALA B 1 93 ? -15.021 19.068 -5.642 1.00 45.95 208 ALA B O 1
ATOM 2836 N N . GLN B 1 94 ? -14.028 17.562 -7.009 1.00 43.99 209 GLN B N 1
ATOM 2837 C CA . GLN B 1 94 ? -14.829 17.912 -8.175 1.00 44.18 209 GLN B CA 1
ATOM 2838 C C . GLN B 1 94 ? -16.275 17.471 -8.007 1.00 47.60 209 GLN B C 1
ATOM 2839 O O . GLN B 1 94 ? -17.202 18.156 -8.465 1.00 44.04 209 GLN B O 1
ATOM 2845 N N . VAL B 1 95 ? -16.464 16.311 -7.378 1.00 43.61 210 VAL B N 1
ATOM 2846 C CA . VAL B 1 95 ? -17.806 15.810 -7.127 1.00 42.43 210 VAL B CA 1
ATOM 2847 C C . VAL B 1 95 ? -18.526 16.750 -6.176 1.00 42.35 210 VAL B C 1
ATOM 2848 O O . VAL B 1 95 ? -19.679 17.087 -6.383 1.00 40.80 210 VAL B O 1
ATOM 2852 N N . LYS B 1 96 ? -17.836 17.189 -5.135 1.00 44.12 211 LYS B N 1
ATOM 2853 C CA . LYS B 1 96 ? -18.436 18.141 -4.216 1.00 44.11 211 LYS B CA 1
ATOM 2854 C C . LYS B 1 96 ? -18.809 19.445 -4.931 1.00 47.67 211 LYS B C 1
ATOM 2855 O O . LYS B 1 96 ? -19.950 19.903 -4.824 1.00 45.78 211 LYS B O 1
ATOM 2861 N N . ALA B 1 97 ? -17.842 20.037 -5.640 1.00 46.91 212 ALA B N 1
ATOM 2862 C CA . ALA B 1 97 ? -18.033 21.318 -6.335 1.00 46.54 212 ALA B CA 1
ATOM 2863 C C . ALA B 1 97 ? -19.227 21.328 -7.288 1.00 46.67 212 ALA B C 1
ATOM 2864 O O . ALA B 1 97 ? -19.838 22.380 -7.504 1.00 51.07 212 ALA B O 1
ATOM 2866 N N . ARG B 1 98 ? -19.558 20.176 -7.868 1.00 45.06 213 ARG B N 1
ATOM 2867 C CA . ARG B 1 98 ? -20.701 20.095 -8.780 1.00 40.94 213 ARG B CA 1
ATOM 2868 C C . ARG B 1 98 ? -21.968 19.565 -8.100 1.00 44.90 213 ARG B C 1
ATOM 2869 O O . ARG B 1 98 ? -23.001 19.405 -8.739 1.00 40.66 213 ARG B O 1
ATOM 2877 N N . ASN B 1 99 ? -21.862 19.290 -6.802 1.00 45.79 214 ASN B N 1
ATOM 2878 C CA . ASN B 1 99 ? -22.929 18.713 -5.992 1.00 45.70 214 ASN B CA 1
ATOM 2879 C C . ASN B 1 99 ? -23.557 17.440 -6.537 1.00 46.04 214 ASN B C 1
ATOM 2880 O O . ASN B 1 99 ? -24.769 17.238 -6.428 1.00 47.40 214 ASN B O 1
ATOM 2885 N N . ILE B 1 100 ? -22.735 16.583 -7.124 1.00 44.55 215 ILE B N 1
ATOM 2886 C CA . ILE B 1 100 ? -23.235 15.304 -7.589 1.00 45.30 215 ILE B CA 1
ATOM 2887 C C . ILE B 1 100 ? -23.508 14.409 -6.382 1.00 45.42 215 ILE B C 1
ATOM 2888 O O . ILE B 1 100 ? -22.580 13.989 -5.676 1.00 41.61 215 ILE B O 1
ATOM 2893 N N . ILE B 1 101 ? -24.786 14.150 -6.127 1.00 43.83 216 I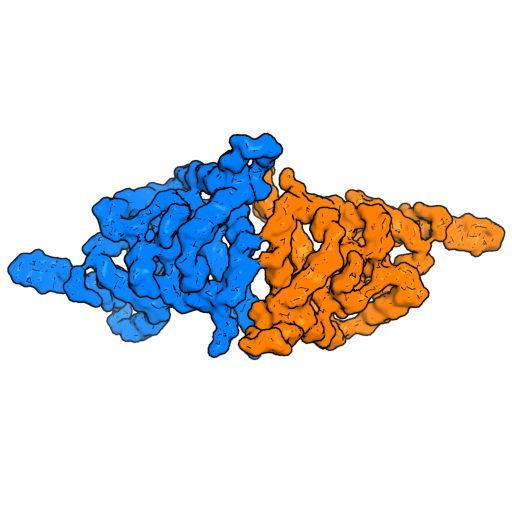LE B N 1
ATOM 2894 C CA . ILE B 1 101 ? -25.180 13.235 -5.067 1.00 44.03 216 ILE B CA 1
ATOM 2895 C C . ILE B 1 101 ? -26.146 12.197 -5.601 1.00 42.49 216 ILE B C 1
ATOM 2896 O O . ILE B 1 101 ? -27.252 12.532 -5.992 1.00 42.33 216 ILE B O 1
ATOM 2901 N N . SER B 1 102 ? -25.715 10.941 -5.623 1.00 43.83 217 SER B N 1
ATOM 2902 C CA . SER B 1 102 ? -26.564 9.821 -6.022 1.00 40.41 217 SER B CA 1
ATOM 2903 C C . SER B 1 102 ? -27.828 9.750 -5.162 1.00 42.70 217 SER B C 1
ATOM 2904 O O . SER B 1 102 ? -27.756 9.932 -3.949 1.00 42.31 217 SER B O 1
ATOM 2907 N N . PRO B 1 103 ? -28.991 9.504 -5.792 1.00 43.59 218 PRO B N 1
ATOM 2908 C CA . PRO B 1 103 ? -30.264 9.413 -5.072 1.00 44.67 218 PRO B CA 1
ATOM 2909 C C . PRO B 1 103 ? -30.229 8.387 -3.946 1.00 42.55 218 PRO B C 1
ATOM 2910 O O . PRO B 1 103 ? -30.931 8.540 -2.959 1.00 43.40 218 PRO B O 1
ATOM 2914 N N . VAL B 1 104 ? -29.417 7.351 -4.108 1.00 45.75 219 VAL B N 1
ATOM 2915 C CA . VAL B 1 104 ? -29.237 6.333 -3.077 1.00 44.34 219 VAL B CA 1
ATOM 2916 C C . VAL B 1 104 ? -28.681 6.944 -1.780 1.00 45.22 219 VAL B C 1
ATOM 2917 O O . VAL B 1 104 ? -29.048 6.536 -0.675 1.00 42.99 219 VAL B O 1
ATOM 2921 N N . MET B 1 105 ? -27.806 7.932 -1.923 1.00 41.78 220 MET B N 1
ATOM 2922 C CA . MET B 1 105 ? -27.288 8.667 -0.773 1.00 36.63 220 MET B CA 1
ATOM 2923 C C . MET B 1 105 ? -28.196 9.835 -0.400 1.00 38.47 220 MET B C 1
ATOM 2924 O O . MET B 1 105 ? -28.281 10.224 0.775 1.00 39.28 220 MET B O 1
ATOM 2929 N N . GLY B 1 106 ? -28.880 10.396 -1.392 1.00 39.02 221 GLY B N 1
ATOM 2930 C CA . GLY B 1 106 ? -29.770 11.514 -1.142 1.00 35.58 221 GLY B CA 1
ATOM 2931 C C . GLY B 1 106 ? -30.842 11.152 -0.138 1.00 39.47 221 GLY B C 1
ATOM 2932 O O . GLY B 1 106 ? -31.208 11.962 0.714 1.00 39.69 221 GLY B O 1
ATOM 2933 N N .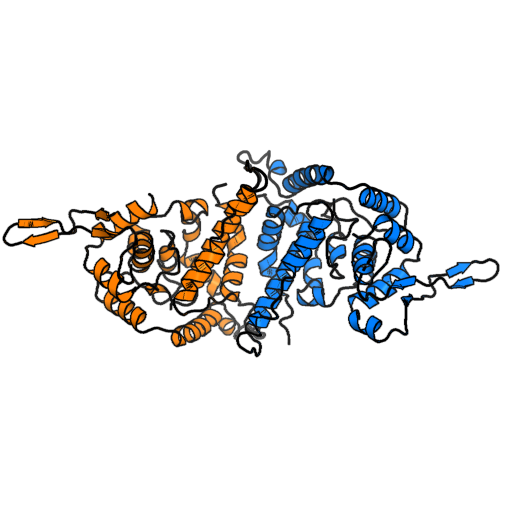 VAL B 1 107 ? -31.338 9.922 -0.220 1.00 38.25 222 VAL B N 1
ATOM 2934 C CA . VAL B 1 107 ? -32.474 9.542 0.605 1.00 36.50 222 VAL B CA 1
ATOM 2935 C C . VAL B 1 107 ? -32.067 9.259 2.047 1.00 39.51 222 VAL B C 1
ATOM 2936 O O . VAL B 1 107 ? -32.930 9.210 2.915 1.00 39.69 222 VAL B O 1
ATOM 2940 N N . ILE B 1 108 ? -30.769 9.079 2.321 1.00 36.48 223 ILE B N 1
ATOM 2941 C CA . ILE B 1 108 ? -30.345 8.964 3.716 1.00 36.17 223 ILE B CA 1
ATOM 2942 C C . ILE B 1 108 ? -29.761 10.283 4.187 1.00 37.70 223 ILE B C 1
ATOM 2943 O O . ILE B 1 108 ? -29.100 10.336 5.226 1.00 35.42 223 ILE B O 1
ATOM 2948 N N . GLY B 1 109 ? -30.036 11.351 3.438 1.00 34.81 224 GLY B N 1
ATOM 2949 C CA . GLY B 1 109 ? -29.697 12.701 3.869 1.00 36.07 224 GLY B CA 1
ATOM 2950 C C . GLY B 1 109 ? -28.233 13.084 3.753 1.00 36.93 224 GLY B C 1
ATOM 2951 O O . GLY B 1 109 ? -27.724 13.889 4.547 1.00 38.81 224 GLY B O 1
ATOM 2952 N N . PHE B 1 110 ? -27.564 12.533 2.743 1.00 35.09 225 PHE B N 1
ATOM 2953 C CA . PHE B 1 110 ? -26.132 12.749 2.549 1.00 36.12 225 PHE B CA 1
ATOM 2954 C C . PHE B 1 110 ? -25.773 14.223 2.458 1.00 35.56 225 PHE B C 1
ATOM 2955 O O . PHE B 1 110 ? -24.837 14.690 3.115 1.00 35.34 225 PHE B O 1
ATOM 2963 N N . GLY B 1 111 ? -26.528 14.947 1.640 1.00 41.04 226 GLY B N 1
ATOM 2964 C CA . GLY B 1 111 ? -26.318 16.369 1.427 1.00 40.95 226 GLY B CA 1
ATOM 2965 C C . GLY B 1 111 ? -26.283 17.179 2.711 1.00 41.85 226 GLY B C 1
ATOM 2966 O O . GLY B 1 111 ? -25.333 17.949 2.938 1.00 41.97 226 GLY B O 1
ATOM 2967 N N . PHE B 1 112 ? -27.296 16.993 3.555 1.00 33.53 227 PHE B N 1
ATOM 2968 C CA . PHE B 1 112 ? -27.335 17.665 4.851 1.00 39.24 227 PHE B CA 1
ATOM 2969 C C . PHE B 1 112 ? -26.252 17.116 5.776 1.00 38.82 227 PHE B C 1
ATOM 2970 O O . PHE B 1 112 ? -25.634 17.873 6.524 1.00 38.48 227 PHE B O 1
ATOM 2978 N N . PHE B 1 113 ? -26.029 15.805 5.740 1.00 37.64 228 PHE B N 1
ATOM 2979 C CA . PHE B 1 113 ? -25.034 15.200 6.626 1.00 34.63 228 PHE B CA 1
ATOM 2980 C C . PHE B 1 113 ? -23.636 15.797 6.432 1.00 38.34 228 PHE B C 1
ATOM 2981 O O . PHE B 1 113 ? -22.926 16.070 7.410 1.00 34.77 228 PHE B O 1
ATOM 2989 N N . VAL B 1 114 ? -23.226 15.988 5.178 1.00 36.13 229 VAL B N 1
ATOM 2990 C CA . VAL B 1 114 ? -21.856 16.419 4.931 1.00 34.13 229 VAL B CA 1
ATOM 2991 C C . VAL B 1 114 ? -21.715 17.936 5.032 1.00 37.70 229 VAL B C 1
ATOM 2992 O O . VAL B 1 114 ? -20.614 18.458 4.905 1.00 39.64 229 VAL B O 1
ATOM 2996 N N . LYS B 1 115 ? -22.821 18.616 5.339 1.00 41.73 230 LYS B N 1
ATOM 2997 C CA . LYS B 1 115 ? -22.907 20.090 5.357 1.00 46.16 230 LYS B CA 1
ATOM 2998 C C . LYS B 1 115 ? -21.767 20.844 6.059 1.00 48.84 230 LYS B C 1
ATOM 2999 O O . LYS B 1 115 ? -21.175 21.750 5.481 1.00 56.83 230 LYS B O 1
ATOM 3005 N N . ASP B 1 116 ? -21.465 20.529 7.302 1.00 42.10 231 ASP B N 1
ATOM 3006 C CA . ASP B 1 116 ? -20.267 21.135 7.860 1.00 45.83 231 ASP B CA 1
ATOM 3007 C C . ASP B 1 116 ? -19.320 20.019 8.251 1.00 42.70 231 ASP B C 1
ATOM 3008 O O . ASP B 1 116 ? -19.030 19.807 9.424 1.00 41.71 231 ASP B O 1
ATOM 3013 N N . TRP B 1 117 ? -18.853 19.305 7.234 1.00 40.18 232 TRP B N 1
ATOM 3014 C CA . TRP B 1 117 ? -17.988 18.156 7.429 1.00 40.12 232 TRP B CA 1
ATOM 3015 C C . TRP B 1 117 ? -16.742 18.415 8.279 1.00 36.85 232 TRP B C 1
ATOM 3016 O O . TRP B 1 117 ? -16.397 17.604 9.132 1.00 38.34 232 TRP B O 1
ATOM 3027 N N . MET B 1 118 ? -16.041 19.511 8.032 1.00 37.57 233 MET B N 1
ATOM 3028 C CA . MET B 1 118 ? -14.799 19.739 8.764 1.00 38.04 233 MET B CA 1
ATOM 3029 C C . MET B 1 118 ? -15.073 19.979 10.257 1.00 40.67 233 MET B C 1
ATOM 3030 O O . MET B 1 118 ? -14.292 19.554 11.111 1.00 38.64 233 MET B O 1
ATOM 3035 N N . ASP B 1 119 ? -16.189 20.632 10.576 1.00 39.96 234 ASP B N 1
ATOM 3036 C CA . ASP B 1 119 ? -16.553 20.835 11.978 1.00 37.87 234 ASP B CA 1
ATOM 3037 C C . ASP B 1 119 ? -16.911 19.503 12.629 1.00 37.00 234 ASP B C 1
ATOM 3038 O O . ASP B 1 119 ? -16.478 19.210 13.743 1.00 35.34 234 ASP B O 1
ATOM 3043 N N . ARG B 1 120 ? -17.695 18.693 11.928 1.00 37.58 235 ARG B N 1
ATOM 3044 C CA . ARG B 1 120 ? -18.072 17.387 12.446 1.00 38.18 235 ARG B CA 1
ATOM 3045 C C . ARG B 1 120 ? -16.882 16.478 12.733 1.00 37.89 235 ARG B C 1
ATOM 3046 O O . ARG B 1 120 ? -16.759 15.903 13.830 1.00 36.72 235 ARG B O 1
ATOM 3054 N N . ILE B 1 121 ? -16.019 16.317 11.733 1.00 36.99 236 ILE B N 1
ATOM 3055 C CA . ILE B 1 121 ? -14.976 15.316 11.843 1.00 37.00 236 ILE B CA 1
ATOM 3056 C C . ILE B 1 121 ? -13.941 15.793 12.847 1.00 36.65 236 ILE B C 1
ATOM 3057 O O . ILE B 1 121 ? -13.332 14.987 13.548 1.00 38.33 236 ILE B O 1
ATOM 3062 N N . GLU B 1 122 ? -13.760 17.104 12.949 1.00 33.43 237 GLU B N 1
ATOM 3063 C CA . GLU B 1 122 ? -12.799 17.615 13.911 1.00 39.99 237 GLU B CA 1
ATOM 3064 C C . GLU B 1 122 ? -13.294 17.350 15.330 1.00 42.51 237 GLU B C 1
ATOM 3065 O O . GLU B 1 122 ? -12.545 16.891 16.192 1.00 42.67 237 GLU B O 1
ATOM 3071 N N . GLU B 1 123 ? -14.574 17.619 15.556 1.00 39.77 238 GLU B N 1
ATOM 3072 C CA . GLU B 1 123 ? -15.185 17.356 16.847 1.00 42.80 238 GLU B CA 1
ATOM 3073 C C . GLU B 1 123 ? -15.069 15.881 17.204 1.00 39.08 238 GLU B C 1
ATOM 3074 O O . GLU B 1 123 ? -14.644 15.543 18.296 1.00 45.04 238 GLU B O 1
ATOM 3080 N N . PHE B 1 124 ? -15.426 15.008 16.270 1.00 37.33 239 PHE B N 1
ATOM 3081 C CA . PHE B 1 124 ? -15.362 13.572 16.508 1.00 36.51 239 PHE B CA 1
ATOM 3082 C C . PHE B 1 124 ? -13.946 13.141 16.898 1.00 38.96 239 PHE B C 1
ATOM 3083 O O . PHE B 1 124 ? -13.771 12.363 17.828 1.00 40.89 239 PHE B O 1
ATOM 3091 N N . LEU B 1 125 ? -12.934 13.645 16.194 1.00 37.81 240 LEU B N 1
ATOM 3092 C CA . LEU B 1 125 ? -11.558 13.209 16.446 1.00 38.41 240 LEU B CA 1
ATOM 3093 C C . LEU B 1 125 ? -11.013 13.764 17.792 1.00 40.71 240 LEU B C 1
ATOM 3094 O O . LEU B 1 125 ? -10.184 13.127 18.457 1.00 38.14 240 LEU B O 1
ATOM 3099 N N . ALA B 1 126 ? -11.499 14.939 18.187 1.00 41.75 241 ALA B N 1
ATOM 3100 C CA . ALA B 1 126 ? -11.056 15.595 19.413 1.00 42.64 241 ALA B CA 1
ATOM 3101 C C . ALA B 1 126 ? -11.667 14.934 20.647 1.00 42.18 241 ALA B C 1
ATOM 3102 O O . ALA B 1 126 ? -11.159 15.101 21.737 1.00 46.50 241 ALA B O 1
ATOM 3104 N N . ALA B 1 127 ? -12.751 14.185 20.458 1.00 39.25 242 ALA B N 1
ATOM 3105 C CA . ALA B 1 127 ? -13.442 13.529 21.560 1.00 39.60 242 ALA B CA 1
ATOM 3106 C C . ALA B 1 127 ? -12.649 12.373 22.166 1.00 39.41 242 ALA B C 1
ATOM 3107 O O . ALA B 1 127 ? -11.891 11.678 21.483 1.00 42.19 242 ALA B O 1
ATOM 3109 N N . GLU B 1 128 ? -12.845 12.171 23.462 1.00 40.09 243 GLU B N 1
ATOM 3110 C CA . GLU B 1 128 ? -12.264 11.049 24.177 1.00 41.58 243 GLU B CA 1
ATOM 3111 C C . GLU B 1 128 ? -12.712 9.749 23.550 1.00 40.80 243 GLU B C 1
ATOM 3112 O O . GLU B 1 128 ? -13.900 9.557 23.274 1.00 37.61 243 GLU B O 1
ATOM 3118 N N . CYS B 1 129 ? -11.756 8.863 23.309 1.00 39.82 244 CYS B N 1
ATOM 3119 C CA . CYS B 1 129 ? -12.060 7.571 22.718 1.00 39.09 244 CYS B CA 1
ATOM 3120 C C . CYS B 1 129 ? -12.324 6.528 23.797 1.00 39.11 244 CYS B C 1
ATOM 3121 O O . CYS B 1 129 ? -11.436 6.227 24.598 1.00 41.20 244 CYS B O 1
ATOM 3124 N N . PRO B 1 130 ? -13.528 5.940 23.797 1.00 38.32 245 PRO B N 1
ATOM 3125 C CA . PRO B 1 130 ? -13.871 4.939 24.820 1.00 41.45 245 PRO B CA 1
ATOM 3126 C C . PRO B 1 130 ? -13.063 3.647 24.701 1.00 46.30 245 PRO B C 1
ATOM 3127 O O . PRO B 1 130 ? -13.130 2.807 25.598 1.00 46.06 245 PRO B O 1
ATOM 3131 N N . PHE B 1 131 ? -12.296 3.495 23.625 1.00 41.82 246 PHE B N 1
ATOM 3132 C CA . PHE B 1 131 ? -11.530 2.272 23.433 1.00 42.84 246 PHE B CA 1
ATOM 3133 C C . PHE B 1 131 ? -10.044 2.485 23.736 1.00 43.07 246 PHE B C 1
ATOM 3134 O O . PHE B 1 131 ? -9.230 1.586 23.572 1.00 43.91 246 PHE B O 1
ATOM 3142 N N . LEU B 1 132 ? -9.702 3.690 24.166 1.00 38.71 247 LEU B N 1
ATOM 3143 C CA . LEU B 1 132 ? -8.387 3.944 24.713 1.00 40.06 247 LEU B CA 1
ATOM 3144 C C . LEU B 1 132 ? -8.484 4.154 26.217 1.00 47.71 247 LEU B C 1
ATOM 3145 O O . LEU B 1 132 ? -9.473 4.692 26.723 1.00 44.27 247 LEU B O 1
ATOM 3150 N N . PRO B 1 133 ? -7.435 3.769 26.922 1.00 56.46 248 PRO B N 1
ATOM 3151 C CA . PRO B 1 133 ? -7.300 4.007 28.351 1.00 52.98 248 PRO B CA 1
ATOM 3152 C C . PRO B 1 133 ? -7.646 5.415 28.752 1.00 57.32 248 PRO B C 1
ATOM 3153 O O . PRO B 1 133 ? -7.206 6.325 28.109 1.00 61.94 248 PRO B O 1
ATOM 3157 N N . LYS B 1 134 ? -8.424 5.563 29.820 1.00 64.36 249 LYS B N 1
ATOM 3158 C CA . LYS B 1 134 ? -8.872 6.856 30.325 1.00 68.13 249 LYS B CA 1
ATOM 3159 C C . LYS B 1 134 ? -7.732 7.663 30.854 1.00 73.13 249 LYS B C 1
ATOM 3160 O O . LYS B 1 134 ? -6.875 7.149 31.535 1.00 79.58 249 LYS B O 1
ATOM 3166 N N . PRO B 1 135 ? -7.760 9.017 30.507 1.00 73.01 250 PRO B N 1
ATOM 3167 C CA . PRO B 1 135 ? -6.522 9.736 30.862 1.00 76.26 250 PRO B CA 1
ATOM 3168 C C . PRO B 1 135 ? -6.156 9.781 32.347 1.00 84.39 250 PRO B C 1
ATOM 3169 O O . PRO B 1 135 ? -4.977 9.787 32.685 1.00 85.96 250 PRO B O 1
ATOM 3173 N N . LYS B 1 136 ? -7.134 9.874 33.225 1.00 80.68 251 LYS B N 1
ATOM 3174 C CA . LYS B 1 136 ? -6.800 10.014 34.651 1.00 88.76 251 LYS B CA 1
ATOM 3175 C C . LYS B 1 136 ? -6.243 11.386 35.073 1.00 90.55 251 LYS B C 1
ATOM 3176 O O . LYS B 1 136 ? -6.805 12.041 35.955 1.00 92.29 251 LYS B O 1
ATOM 3182 N N . VAL B 1 137 ? -5.147 11.810 34.443 1.00 89.71 252 VAL B N 1
ATOM 3183 C CA . VAL B 1 137 ? -4.590 13.152 34.623 1.00 87.57 252 VAL B CA 1
ATOM 3184 C C . VAL B 1 137 ? -4.809 14.020 33.374 1.00 85.77 252 VAL B C 1
ATOM 3185 O O . VAL B 1 137 ? -4.282 13.719 32.302 1.00 84.99 252 VAL B O 1
ATOM 3189 N N . ALA B 1 138 ? -5.549 15.118 33.531 1.00 85.12 253 ALA B N 1
ATOM 3190 C CA . ALA B 1 138 ? -6.171 15.831 32.403 1.00 87.23 253 ALA B CA 1
ATOM 3191 C C . ALA B 1 138 ? -5.233 16.469 31.362 1.00 82.31 253 ALA B C 1
ATOM 3192 O O . ALA B 1 138 ? -5.697 17.217 30.501 1.00 84.76 253 ALA B O 1
ATOM 3194 N N . SER B 1 139 ? -3.935 16.183 31.427 1.00 83.07 254 SER B N 1
ATOM 3195 C CA . SER B 1 139 ? -3.009 16.618 30.376 1.00 80.67 254 SER B CA 1
ATOM 3196 C C . SER B 1 139 ? -2.493 15.394 29.623 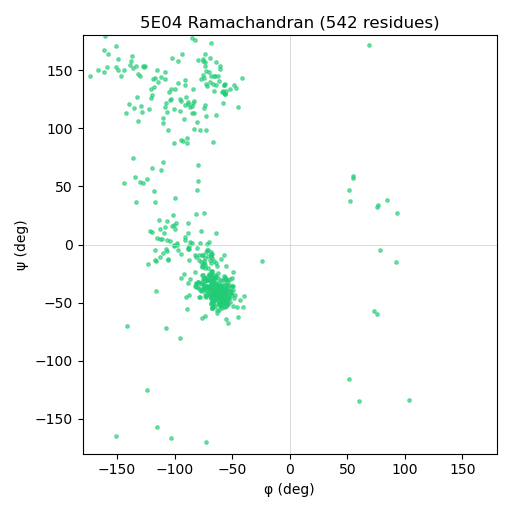1.00 71.43 254 SER B C 1
ATOM 3197 O O . SER B 1 139 ? -1.621 15.490 28.763 1.00 70.61 254 SER B O 1
ATOM 3200 N N . GLU B 1 140 ? -3.036 14.239 29.994 1.00 73.57 255 GLU B N 1
ATOM 3201 C CA . GLU B 1 140 ? -2.883 13.001 29.239 1.00 73.46 255 GLU B CA 1
ATOM 3202 C C . GLU B 1 140 ? -4.106 12.762 28.344 1.00 67.16 255 GLU B C 1
ATOM 3203 O O . GLU 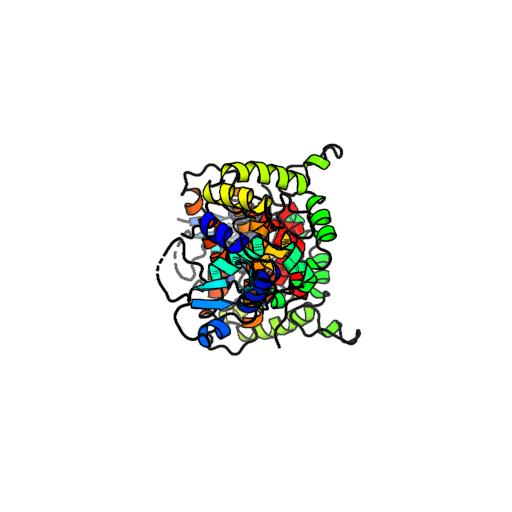B 1 140 ? -4.182 11.755 27.634 1.00 58.29 255 GLU B O 1
ATOM 3209 N N . ALA B 1 141 ? -5.071 13.677 28.412 1.00 66.01 256 ALA B N 1
ATOM 3210 C CA . ALA B 1 141 ? -6.310 13.541 27.663 1.00 62.75 256 ALA B CA 1
ATOM 3211 C C . ALA B 1 141 ? -6.022 13.439 26.169 1.00 55.48 256 ALA B C 1
ATOM 3212 O O . ALA B 1 141 ? -6.620 12.610 25.479 1.00 54.28 256 ALA B O 1
ATOM 3214 N N . PHE B 1 142 ? -5.076 14.245 25.686 1.00 52.72 257 PHE B N 1
ATOM 3215 C CA . PHE B 1 142 ? -4.744 14.279 24.267 1.00 47.96 257 PHE B CA 1
ATOM 3216 C C . PHE B 1 142 ? -4.265 12.928 23.756 1.00 51.84 257 PHE B C 1
ATOM 3217 O O . PHE B 1 142 ? -4.177 12.712 22.553 1.00 56.09 257 PHE B O 1
ATOM 3225 N N . MET B 1 143 ? -3.967 12.012 24.666 1.00 51.03 258 MET B N 1
ATOM 3226 C CA . MET B 1 143 ? -3.472 10.706 24.268 1.00 51.77 258 MET B CA 1
ATOM 3227 C C . MET B 1 143 ? -4.622 9.722 24.176 1.00 43.41 258 MET B C 1
ATOM 3228 O O . MET B 1 143 ? -4.455 8.599 23.695 1.00 41.97 258 MET B O 1
ATOM 3233 N N . SER B 1 144 ? -5.789 10.164 24.632 1.00 43.93 259 SER B N 1
ATOM 3234 C CA . SER B 1 144 ? -6.982 9.322 24.725 1.00 48.18 259 SER B CA 1
ATOM 3235 C C . SER B 1 144 ? -8.054 9.612 23.670 1.00 43.20 259 SER B C 1
ATOM 3236 O O . SER B 1 144 ? -9.132 9.024 23.704 1.00 41.22 259 SER B O 1
ATOM 3239 N N . THR B 1 145 ? -7.766 10.521 22.748 1.00 41.65 260 THR B N 1
ATOM 3240 C CA . THR B 1 145 ? -8.759 10.956 21.779 1.00 38.30 260 THR B CA 1
ATOM 3241 C C . THR B 1 145 ? -8.938 9.994 20.613 1.00 40.07 260 THR B C 1
ATOM 3242 O O . THR B 1 145 ? -8.028 9.227 20.284 1.00 39.07 260 THR B O 1
ATOM 3246 N N . ASN B 1 146 ? -10.097 10.091 19.961 1.00 35.49 261 ASN B N 1
ATOM 3247 C CA . ASN B 1 146 ? -10.346 9.391 18.717 1.00 33.04 261 ASN B CA 1
ATOM 3248 C C . ASN B 1 146 ? -9.247 9.639 17.702 1.00 33.22 261 ASN B C 1
ATOM 3249 O O . ASN B 1 146 ? -8.833 8.716 17.006 1.00 31.87 261 ASN B O 1
ATOM 3254 N N . LYS B 1 147 ? -8.762 10.874 17.627 1.00 33.08 262 LYS B N 1
ATOM 3255 C CA . LYS B 1 147 ? -7.614 11.159 16.769 1.00 37.46 262 LYS B CA 1
ATOM 3256 C C . LYS B 1 147 ? -6.436 10.246 17.094 1.00 37.82 262 LYS B C 1
ATOM 3257 O O . LYS B 1 147 ? -5.710 9.835 16.202 1.00 34.96 262 LYS B O 1
ATOM 3263 N N . MET B 1 148 ? -6.236 9.926 18.370 1.00 38.90 263 MET B N 1
ATOM 3264 C CA . MET B 1 148 ? -5.131 9.038 18.715 1.00 37.63 263 MET B CA 1
ATOM 3265 C C . MET B 1 148 ? -5.462 7.642 18.241 1.00 37.61 263 MET B C 1
ATOM 3266 O O . MET B 1 148 ? -4.599 6.924 17.725 1.00 34.38 263 MET B O 1
ATOM 3271 N N . TYR B 1 149 ? -6.725 7.263 18.410 1.00 31.52 264 TYR B N 1
ATOM 3272 C CA . TYR B 1 149 ? -7.166 5.955 17.945 1.00 35.81 264 TYR B CA 1
ATOM 3273 C C . TYR B 1 149 ? -6.950 5.828 16.425 1.00 37.42 264 TYR B C 1
ATOM 3274 O O . TYR B 1 149 ? -6.623 4.756 15.908 1.00 34.67 264 TYR B O 1
ATOM 3283 N N . PHE B 1 150 ? -7.151 6.931 15.718 1.00 35.38 265 PHE B N 1
ATOM 3284 C CA . PHE B 1 150 ? -7.098 6.926 14.266 1.00 33.34 265 PHE B CA 1
ATOM 3285 C C . PHE B 1 150 ? -5.631 6.812 13.787 1.00 38.00 265 PHE B C 1
ATOM 3286 O O . PHE B 1 150 ? -5.314 6.127 12.805 1.00 35.37 265 PHE B O 1
ATOM 3294 N N . LEU B 1 151 ? -4.738 7.464 14.518 1.00 35.89 266 LEU B N 1
ATOM 3295 C CA . LEU B 1 151 ? -3.306 7.342 14.288 1.00 35.62 266 LEU B CA 1
ATOM 3296 C C . LEU B 1 151 ? -2.835 5.889 14.363 1.00 37.14 266 LEU B C 1
ATOM 3297 O O . LEU B 1 151 ? -2.128 5.418 13.478 1.00 39.58 266 LEU B O 1
ATOM 3302 N N . ASN B 1 152 ? -3.204 5.186 15.428 1.00 36.12 267 ASN B N 1
ATOM 3303 C CA . ASN B 1 152 ? -2.879 3.768 15.524 1.00 38.43 267 ASN B CA 1
ATOM 3304 C C . ASN B 1 152 ? -3.505 2.995 14.371 1.00 37.86 267 ASN B C 1
ATOM 3305 O O . ASN B 1 152 ? -2.881 2.088 13.803 1.00 39.45 267 ASN B O 1
ATOM 3310 N N . ARG B 1 153 ? -4.733 3.368 14.017 1.00 34.84 268 ARG B N 1
ATOM 3311 C CA . ARG B 1 153 ? -5.429 2.731 12.903 1.00 35.77 268 ARG B CA 1
ATOM 3312 C C . ARG B 1 153 ? -4.643 2.907 11.605 1.00 33.86 268 ARG B C 1
ATOM 3313 O O . ARG B 1 153 ? -4.516 1.976 10.817 1.00 31.00 268 ARG B O 1
ATOM 3321 N N . GLN B 1 154 ? -4.146 4.120 11.393 1.00 32.44 269 GLN B N 1
ATOM 3322 C CA . GLN B 1 154 ? -3.367 4.438 10.204 1.00 35.33 269 GLN B CA 1
ATOM 3323 C C . GLN B 1 154 ? -2.116 3.560 10.094 1.00 35.23 269 GLN B C 1
ATOM 3324 O O . GLN B 1 154 ? -1.757 3.138 9.001 1.00 37.04 269 GLN B O 1
ATOM 3330 N N . ARG B 1 155 ? -1.467 3.279 11.226 1.00 37.34 270 ARG B N 1
ATOM 3331 C CA . ARG B 1 155 ? -0.309 2.384 11.236 1.00 37.43 270 ARG B CA 1
ATOM 3332 C C . ARG B 1 155 ? -0.743 0.970 10.875 1.00 40.14 270 ARG B C 1
ATOM 3333 O O . ARG B 1 155 ? 0.004 0.224 10.253 1.00 43.32 270 ARG B O 1
ATOM 3341 N N . GLN B 1 156 ? -1.953 0.605 11.279 1.00 37.90 271 GLN B N 1
ATOM 3342 C CA . GLN B 1 156 ? -2.468 -0.734 11.029 1.00 41.08 271 GLN B CA 1
ATOM 3343 C C . GLN B 1 156 ? -2.729 -0.996 9.562 1.00 41.68 271 GLN B C 1
ATOM 3344 O O . GLN B 1 156 ? -2.397 -2.069 9.049 1.00 40.63 271 GLN B O 1
ATOM 3350 N N . VAL B 1 157 ? -3.373 -0.034 8.901 1.00 39.95 272 VAL B N 1
ATOM 3351 C CA . VAL B 1 157 ? -3.762 -0.216 7.510 1.00 42.49 272 VAL B CA 1
ATOM 3352 C C . VAL B 1 157 ? -2.542 -0.090 6.591 1.00 40.28 272 VAL B C 1
ATOM 3353 O O . VAL B 1 157 ? -2.532 -0.655 5.491 1.00 45.07 272 VAL B O 1
ATOM 3357 N N . ASN B 1 158 ? -1.523 0.645 7.032 1.00 42.32 273 ASN B N 1
ATOM 3358 C CA . ASN B 1 158 ? -0.286 0.754 6.255 1.00 43.55 273 ASN B CA 1
ATOM 3359 C C . ASN B 1 158 ? 0.346 -0.618 6.068 1.00 44.08 273 ASN B C 1
ATOM 3360 O O . ASN B 1 158 ? 0.891 -0.911 5.018 1.00 50.12 273 ASN B O 1
ATOM 3365 N N . GLU B 1 159 ? 0.226 -1.475 7.073 1.00 41.25 274 GLU B N 1
ATOM 3366 C CA . GLU B 1 159 ? 0.726 -2.843 6.968 1.00 45.77 274 GLU B CA 1
ATOM 3367 C C . GLU B 1 159 ? -0.009 -3.697 5.923 1.00 47.75 274 GLU B C 1
ATOM 3368 O O . GLU B 1 159 ? 0.464 -4.770 5.546 1.00 50.28 274 GLU B O 1
ATOM 3374 N N . SER B 1 160 ? -1.165 -3.228 5.458 1.00 49.93 275 SER B N 1
ATOM 3375 C CA . SER B 1 160 ? -2.030 -4.035 4.590 1.00 47.86 275 SER B CA 1
ATOM 3376 C C . SER B 1 160 ? -2.049 -3.532 3.152 1.00 47.44 275 SER B C 1
ATOM 3377 O O . SER B 1 160 ? -2.859 -3.982 2.338 1.00 54.76 275 SER B O 1
ATOM 3380 N N . LYS B 1 161 ? -1.156 -2.601 2.840 1.00 46.11 276 LYS B N 1
ATOM 3381 C CA . LYS B 1 161 ? -1.134 -1.989 1.527 1.00 45.84 276 LYS B CA 1
ATOM 3382 C C . LYS B 1 161 ? -0.771 -2.992 0.447 1.00 50.48 276 LYS B C 1
ATOM 3383 O O . LYS B 1 161 ? 0.025 -3.906 0.668 1.00 50.79 276 LYS B O 1
ATOM 3389 N N . VAL B 1 162 ? -1.380 -2.807 -0.719 1.00 49.91 277 VAL B N 1
ATOM 3390 C CA . VAL B 1 162 ? -1.177 -3.677 -1.865 1.00 49.60 277 VAL B CA 1
ATOM 3391 C C . VAL B 1 162 ? -0.631 -2.841 -3.015 1.00 50.20 277 VAL B C 1
ATOM 3392 O O . VAL B 1 162 ? -1.227 -1.827 -3.384 1.00 47.91 277 VAL B O 1
ATOM 3396 N N . GLN B 1 163 ? 0.504 -3.262 -3.568 1.00 48.58 278 GLN B N 1
ATOM 3397 C CA . GLN B 1 163 ? 1.227 -2.463 -4.559 1.00 48.02 278 GLN B CA 1
ATOM 3398 C C . GLN B 1 163 ? 0.368 -1.938 -5.716 1.00 45.53 278 GLN B C 1
ATOM 3399 O O . GLN B 1 163 ? 0.495 -0.780 -6.111 1.00 46.14 278 GLN B O 1
ATOM 3405 N N . ASP B 1 164 ? -0.500 -2.778 -6.258 1.00 44.35 279 ASP B N 1
ATOM 3406 C CA . ASP B 1 164 ? -1.380 -2.323 -7.326 1.00 49.76 279 ASP B CA 1
ATOM 3407 C C . ASP B 1 164 ? -2.124 -1.038 -6.944 1.00 52.19 279 ASP B C 1
ATOM 3408 O O . ASP B 1 164 ? -2.206 -0.105 -7.747 1.00 51.47 279 ASP B O 1
ATOM 3413 N N . ILE B 1 165 ? -2.618 -0.967 -5.707 1.00 49.29 280 ILE B N 1
ATOM 3414 C CA . ILE B 1 165 ? -3.392 0.196 -5.272 1.00 46.93 280 ILE B CA 1
ATOM 3415 C C . ILE B 1 165 ? -2.481 1.394 -4.965 1.00 47.74 280 ILE B C 1
ATOM 3416 O O . ILE B 1 165 ? -2.816 2.534 -5.323 1.00 45.51 280 ILE B O 1
ATOM 3421 N N . ILE B 1 166 ? -1.326 1.143 -4.346 1.00 41.70 281 ILE B N 1
ATOM 3422 C CA . ILE B 1 166 ? -0.316 2.186 -4.193 1.00 43.51 281 ILE B CA 1
ATOM 3423 C C . ILE B 1 166 ? -0.012 2.800 -5.555 1.00 46.27 281 ILE B C 1
ATOM 3424 O O . ILE B 1 166 ? 0.050 4.028 -5.705 1.00 45.09 281 ILE B O 1
ATOM 3429 N N . ASP B 1 167 ? 0.180 1.932 -6.545 1.00 44.42 282 ASP B N 1
ATOM 3430 C CA . ASP B 1 167 ? 0.501 2.375 -7.899 1.00 52.09 282 ASP B CA 1
ATOM 3431 C C . ASP B 1 167 ? -0.617 3.262 -8.446 1.00 48.38 282 ASP B C 1
ATOM 3432 O O . ASP B 1 167 ? -0.364 4.309 -9.055 1.00 46.41 282 ASP B O 1
ATOM 3437 N N . LEU B 1 168 ? -1.853 2.841 -8.216 1.00 44.85 283 LEU B N 1
ATOM 3438 C CA . LEU B 1 168 ? -2.993 3.666 -8.586 1.00 47.60 283 LEU B CA 1
ATOM 3439 C C . LEU B 1 168 ? -2.904 5.057 -7.954 1.00 47.69 283 LEU B C 1
ATOM 3440 O O . LEU B 1 168 ? -3.046 6.067 -8.650 1.00 48.64 283 LEU B O 1
ATOM 3445 N N . ILE B 1 169 ? -2.657 5.105 -6.647 1.00 44.87 284 ILE B N 1
ATOM 3446 C CA . ILE B 1 169 ? -2.588 6.376 -5.925 1.00 47.42 284 ILE B CA 1
ATOM 3447 C C . ILE B 1 169 ? -1.486 7.283 -6.497 1.00 49.31 284 ILE B C 1
ATOM 3448 O O . ILE B 1 169 ? -1.711 8.478 -6.725 1.00 49.00 284 ILE B O 1
ATOM 3453 N N . ASP B 1 170 ? -0.304 6.713 -6.735 1.00 48.73 285 ASP B N 1
ATOM 3454 C CA . ASP B 1 170 ? 0.838 7.484 -7.226 1.00 50.02 285 ASP B CA 1
ATOM 3455 C C . ASP B 1 170 ? 0.622 8.043 -8.619 1.00 52.20 285 ASP B C 1
ATOM 3456 O O . ASP B 1 170 ? 1.049 9.162 -8.920 1.00 52.82 285 ASP B O 1
ATOM 3461 N N . HIS B 1 171 ? -0.026 7.248 -9.466 1.00 49.39 286 HIS B N 1
ATOM 3462 C CA . HIS B 1 171 ? -0.360 7.671 -10.819 1.00 50.55 286 HIS B CA 1
ATOM 3463 C C . HIS B 1 171 ? -1.385 8.795 -10.730 1.00 54.46 286 HIS B C 1
ATOM 3464 O O . HIS B 1 171 ? -1.215 9.848 -11.345 1.00 56.23 286 HIS B O 1
ATOM 3471 N N . ALA B 1 172 ? -2.430 8.574 -9.931 1.00 51.78 287 ALA B N 1
ATOM 3472 C CA . ALA B 1 172 ? -3.491 9.561 -9.732 1.00 49.30 287 ALA B CA 1
ATOM 3473 C C . ALA B 1 172 ? -2.950 10.920 -9.319 1.00 51.39 287 ALA B C 1
ATOM 3474 O O . ALA B 1 172 ? -3.440 11.952 -9.773 1.00 50.99 287 ALA B O 1
ATOM 3476 N N . GLU B 1 173 ? -1.931 10.904 -8.461 1.00 53.27 288 GLU B N 1
ATOM 3477 C CA . GLU B 1 173 ? -1.338 12.118 -7.909 1.00 54.38 288 GLU B CA 1
ATOM 3478 C C . GLU B 1 173 ? -0.701 13.003 -8.977 1.00 56.99 288 GLU B C 1
ATOM 3479 O O . GLU B 1 173 ? -0.745 14.234 -8.875 1.00 56.24 288 GLU B O 1
ATOM 3485 N N . THR B 1 174 ? -0.100 12.373 -9.988 1.00 60.88 289 THR B N 1
ATOM 3486 C CA . THR B 1 174 ? 0.584 13.097 -11.069 1.00 61.24 289 THR B CA 1
ATOM 3487 C C . THR B 1 174 ? -0.440 13.679 -12.032 1.00 62.79 289 THR B C 1
ATOM 3488 O O . THR B 1 174 ? -0.145 14.586 -12.814 1.00 61.37 289 THR B O 1
ATOM 3492 N N . GLU B 1 175 ? -1.647 13.131 -11.972 1.00 62.37 290 GLU B N 1
ATOM 3493 C CA . GLU B 1 175 ? -2.728 13.577 -12.826 1.00 61.80 290 GLU B CA 1
ATOM 3494 C C . GLU B 1 175 ? -3.674 14.442 -11.997 1.00 60.04 290 GLU B C 1
ATOM 3495 O O . GLU B 1 175 ? -3.342 14.860 -10.889 1.00 64.10 290 GLU B O 1
ATOM 3501 N N . SER B 1 176 ? -4.858 14.703 -12.527 1.00 60.39 291 SER B N 1
ATOM 3502 C CA . SER B 1 176 ? -5.754 15.662 -11.903 1.00 57.96 291 SER B CA 1
ATOM 3503 C C . SER B 1 176 ? -6.608 15.171 -10.723 1.00 58.71 291 SER B C 1
ATOM 3504 O O . SER B 1 176 ? -7.685 15.711 -10.448 1.00 53.29 291 SER B O 1
ATOM 3507 N N . ALA B 1 177 ? -6.122 14.151 -10.021 1.00 57.43 292 ALA B N 1
ATOM 3508 C CA . ALA B 1 177 ? -6.906 13.550 -8.949 1.00 50.00 292 ALA B CA 1
ATOM 3509 C C . ALA B 1 177 ? -6.898 14.456 -7.733 1.00 44.21 292 ALA B C 1
ATOM 3510 O O . ALA B 1 177 ? -5.927 15.151 -7.487 1.00 44.55 292 ALA B O 1
ATOM 3512 N N . THR B 1 178 ? -7.994 14.486 -6.982 1.00 45.67 293 THR B N 1
ATOM 3513 C CA . THR B 1 178 ? -7.993 15.270 -5.749 1.00 48.16 293 THR B CA 1
ATOM 3514 C C . THR B 1 178 ? -8.013 14.358 -4.521 1.00 48.45 293 THR B C 1
ATOM 3515 O O . THR B 1 178 ? -9.009 14.267 -3.793 1.00 44.97 293 THR B O 1
ATOM 3519 N N . LEU B 1 179 ? -6.883 13.692 -4.300 1.00 44.07 294 LEU B N 1
ATOM 3520 C CA . LEU B 1 179 ? -6.788 12.700 -3.249 1.00 43.53 294 LEU B CA 1
ATOM 3521 C C . LEU B 1 179 ? -6.523 13.370 -1.901 1.00 42.51 294 LEU B C 1
ATOM 3522 O O . LEU B 1 179 ? -6.336 14.586 -1.823 1.00 44.83 294 LEU B O 1
ATOM 3527 N N . PHE B 1 180 ? -6.507 12.564 -0.848 1.00 35.94 295 PHE B N 1
ATOM 3528 C CA . PHE B 1 180 ? -6.298 13.048 0.515 1.00 35.41 295 PHE B CA 1
ATOM 3529 C C . PHE B 1 180 ? -5.641 11.925 1.291 1.00 36.11 295 PHE B C 1
ATOM 3530 O O . PHE B 1 180 ? -5.844 10.751 0.961 1.00 36.26 295 PHE B O 1
ATOM 3538 N N . THR B 1 181 ? -4.875 12.264 2.319 1.00 34.43 296 THR B N 1
ATOM 3539 C CA . THR B 1 181 ? -4.240 11.235 3.145 1.00 38.52 296 THR B CA 1
ATOM 3540 C C . THR B 1 181 ? -4.845 11.130 4.562 1.00 37.05 296 THR B C 1
ATOM 3541 O O . THR B 1 181 ? -4.506 10.226 5.329 1.00 36.48 296 THR B O 1
ATOM 3545 N N . GLU B 1 182 ? -5.734 12.065 4.889 1.00 40.61 297 GLU B N 1
ATOM 3546 C CA . GLU B 1 182 ? -6.334 12.194 6.224 1.00 42.36 297 GLU B CA 1
ATOM 3547 C C . GLU B 1 182 ? -7.860 12.297 6.123 1.00 37.92 297 GLU B C 1
ATOM 3548 O O . GLU B 1 182 ? -8.359 12.915 5.190 1.00 36.33 297 GLU B O 1
ATOM 3554 N N . ILE B 1 183 ? -8.598 11.735 7.082 1.00 39.44 298 ILE B N 1
ATOM 3555 C CA . ILE B 1 183 ? -10.060 11.832 7.063 1.00 34.60 298 ILE B CA 1
ATOM 3556 C C . ILE B 1 183 ? -10.523 13.269 7.323 1.00 34.60 298 ILE B C 1
ATOM 3557 O O . ILE B 1 183 ? -11.554 13.690 6.812 1.00 36.33 298 ILE B O 1
ATOM 3562 N N . ALA B 1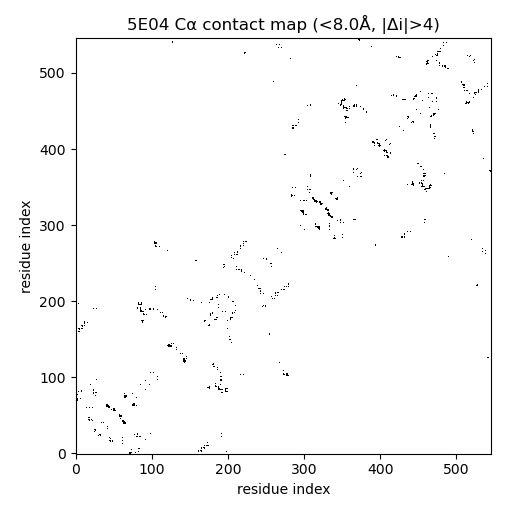 184 ? -9.743 14.026 8.087 1.00 34.70 299 ALA B N 1
ATOM 3563 C CA . ALA B 1 184 ? -10.072 15.413 8.400 1.00 36.95 299 ALA B CA 1
ATOM 3564 C C . ALA B 1 184 ? -9.722 16.378 7.258 1.00 40.44 299 ALA B C 1
ATOM 3565 O O . ALA B 1 184 ? -8.991 17.350 7.465 1.00 44.00 299 ALA B O 1
ATOM 3567 N N . THR B 1 185 ? -10.232 16.100 6.063 1.00 39.47 300 THR B N 1
ATOM 3568 C CA . THR B 1 185 ? -10.063 16.971 4.897 1.00 34.41 300 THR B CA 1
ATOM 3569 C C . THR B 1 185 ? -11.459 17.250 4.343 1.00 36.87 300 THR B C 1
ATOM 3570 O O . THR B 1 185 ? -12.340 16.418 4.512 1.00 36.29 300 THR B O 1
ATOM 3574 N N . PRO B 1 186 ? -11.664 18.405 3.676 1.00 39.93 301 PRO B N 1
ATOM 3575 C CA . PRO B 1 186 ? -13.007 18.813 3.229 1.00 37.62 301 PRO B CA 1
ATOM 3576 C C . PRO B 1 186 ? -13.717 17.789 2.346 1.00 40.24 301 PRO B C 1
ATOM 3577 O O . PRO B 1 186 ? -14.946 17.707 2.401 1.00 38.56 301 PRO B O 1
ATOM 3581 N N . HIS B 1 187 ? -12.953 17.003 1.592 1.00 35.99 302 HIS B N 1
ATOM 3582 C CA . HIS B 1 187 ? -13.500 16.161 0.541 1.00 36.92 302 HIS B CA 1
ATOM 3583 C C . HIS B 1 187 ? -13.446 14.664 0.821 1.00 35.96 302 HIS B C 1
ATOM 3584 O O . HIS B 1 187 ? -13.784 13.864 -0.045 1.00 38.03 302 HIS B O 1
ATOM 3591 N N . SER B 1 188 ? -13.012 14.257 1.998 1.00 35.03 303 SER B N 1
ATOM 3592 C CA . SER B 1 188 ? -12.907 12.823 2.244 1.00 35.26 303 SER B CA 1
ATOM 3593 C C . SER B 1 188 ? -14.286 12.155 2.216 1.00 33.08 303 SER B C 1
ATOM 3594 O O . SER B 1 188 ? -14.456 11.096 1.640 1.00 33.74 303 SER B O 1
ATOM 3597 N N . VAL B 1 189 ? -15.271 12.778 2.841 1.00 31.14 304 VAL B N 1
ATOM 3598 C CA . VAL B 1 189 ? -16.603 12.189 2.909 1.00 33.88 304 VAL B CA 1
ATOM 3599 C C . VAL B 1 189 ? -17.256 12.151 1.520 1.00 36.40 304 VAL B C 1
ATOM 3600 O O . VAL B 1 189 ? -18.107 11.306 1.234 1.00 33.49 304 VAL B O 1
ATOM 3604 N N . TRP B 1 190 ? -16.792 13.021 0.631 1.00 32.66 305 TRP B N 1
ATOM 3605 C CA . TRP B 1 190 ? -17.380 13.108 -0.689 1.00 38.55 305 TRP B CA 1
ATOM 3606 C C . TRP B 1 190 ? -17.040 11.933 -1.600 1.00 36.44 305 TRP B C 1
ATOM 3607 O O . TRP B 1 190 ? -17.600 11.834 -2.691 1.00 32.35 305 TRP B O 1
ATOM 3618 N N . VAL B 1 191 ? -16.155 11.034 -1.172 1.00 34.96 306 VAL B N 1
ATOM 3619 C CA . VAL B 1 191 ? -15.866 9.885 -2.021 1.00 36.55 306 VAL B CA 1
ATOM 3620 C C . VAL B 1 191 ? -17.083 8.935 -2.046 1.00 37.27 306 VAL B C 1
ATOM 3621 O O . VAL B 1 191 ? -17.150 7.999 -2.848 1.00 38.21 306 VAL B O 1
ATOM 3625 N N . PHE B 1 192 ? -18.055 9.183 -1.181 1.00 37.61 307 PHE B N 1
ATOM 3626 C CA . PHE B 1 192 ? -19.214 8.299 -1.102 1.00 36.50 307 PHE B CA 1
ATOM 3627 C C . PHE B 1 192 ? -20.496 8.906 -1.684 1.00 35.71 307 PHE B C 1
ATOM 3628 O O . PHE B 1 192 ? -21.524 8.224 -1.771 1.00 34.91 307 PHE B O 1
ATOM 3636 N N . ALA B 1 193 ? -20.419 10.166 -2.108 1.00 33.67 308 ALA B N 1
ATOM 3637 C CA . ALA B 1 193 ? -21.577 10.883 -2.656 1.00 39.87 308 ALA B CA 1
ATOM 3638 C C . ALA B 1 193 ? -22.264 10.136 -3.792 1.00 40.99 308 ALA B C 1
ATOM 3639 O O . ALA B 1 193 ? -23.490 10.190 -3.922 1.00 41.47 308 ALA B O 1
ATOM 3641 N N . CYS B 1 194 ? -21.487 9.430 -4.604 1.00 36.29 309 CYS B N 1
ATOM 3642 C CA . CYS B 1 194 ? -22.059 8.715 -5.736 1.00 41.87 309 CYS B CA 1
ATOM 3643 C C . CYS B 1 194 ? -22.215 7.241 -5.460 1.00 41.27 309 CYS B C 1
ATOM 3644 O O . CYS B 1 194 ? -22.249 6.435 -6.385 1.00 46.80 309 CYS B O 1
ATOM 3647 N N . ALA B 1 195 ? -22.333 6.905 -4.181 1.00 38.47 310 ALA B N 1
ATOM 3648 C CA . ALA B 1 195 ? -22.737 5.571 -3.753 1.00 36.08 310 ALA B CA 1
ATOM 3649 C C . ALA B 1 195 ? -21.879 4.443 -4.321 1.00 37.80 310 ALA B C 1
ATOM 3650 O O . ALA B 1 195 ? -22.405 3.529 -4.954 1.00 39.37 310 ALA B O 1
ATOM 3652 N N . PRO B 1 196 ? -20.558 4.484 -4.079 1.00 39.02 311 PRO B N 1
ATOM 3653 C CA . PRO B 1 196 ? -19.766 3.337 -4.529 1.00 40.35 311 PRO B CA 1
ATOM 3654 C C . PRO B 1 196 ? -20.184 2.083 -3.787 1.00 38.71 311 PRO B C 1
ATOM 3655 O O . PRO B 1 196 ? -20.730 2.176 -2.687 1.00 37.08 311 PRO B O 1
ATOM 3659 N N . ASP B 1 197 ? -19.929 0.928 -4.382 1.00 38.96 312 ASP B N 1
ATOM 3660 C CA . ASP B 1 197 ? -20.355 -0.342 -3.814 1.00 41.98 312 ASP B CA 1
ATOM 3661 C C . ASP B 1 197 ? -19.311 -0.923 -2.843 1.00 42.27 312 ASP B C 1
ATOM 3662 O O . ASP B 1 197 ? -19.535 -1.952 -2.201 1.00 41.71 312 ASP B O 1
ATOM 3667 N N . ARG B 1 198 ? -18.180 -0.233 -2.741 1.00 40.67 313 ARG B N 1
ATOM 3668 C CA . ARG B 1 198 ? -17.077 -0.596 -1.854 1.00 42.63 313 ARG B CA 1
ATOM 3669 C C . ARG B 1 198 ? -16.275 0.677 -1.633 1.00 45.35 313 ARG B C 1
ATOM 3670 O O . ARG B 1 198 ? -16.445 1.641 -2.378 1.00 39.50 313 ARG B O 1
ATOM 3678 N N . CYS B 1 199 ? -15.412 0.704 -0.618 1.00 42.05 314 CYS B N 1
ATOM 3679 C CA . CYS B 1 199 ? -14.565 1.876 -0.431 1.00 43.14 314 CYS B CA 1
ATOM 3680 C C . CYS B 1 199 ? -13.755 2.140 -1.714 1.00 42.84 314 CYS B C 1
ATOM 3681 O O . CYS B 1 199 ? -13.157 1.222 -2.266 1.00 42.00 314 CYS B O 1
ATOM 3684 N N . PRO B 1 200 ? -13.776 3.381 -2.222 1.00 43.33 315 PRO B N 1
ATOM 3685 C CA . PRO B 1 200 ? -12.891 3.636 -3.365 1.00 38.81 315 PRO B CA 1
ATOM 3686 C C . PRO B 1 200 ? -11.429 3.283 -3.054 1.00 42.88 315 PRO B C 1
ATOM 3687 O O . PRO B 1 200 ? -10.923 3.658 -1.989 1.00 42.82 315 PRO B O 1
ATOM 3691 N N . PRO B 1 201 ? -10.777 2.532 -3.961 1.00 41.84 316 PRO B N 1
ATOM 3692 C CA . PRO B 1 201 ? -9.392 2.059 -3.852 1.00 39.09 316 PRO B CA 1
ATOM 3693 C C . PRO B 1 201 ? -8.440 3.126 -3.351 1.00 36.08 316 PRO B C 1
ATOM 3694 O O . PRO B 1 201 ? -7.665 2.856 -2.442 1.00 36.01 316 PRO B O 1
ATOM 3698 N N . THR B 1 202 ? -8.506 4.325 -3.923 1.00 37.00 317 THR B N 1
ATOM 3699 C CA . THR B 1 202 ? -7.556 5.371 -3.562 1.00 39.18 317 THR B CA 1
ATOM 3700 C C . THR B 1 202 ? -7.737 5.865 -2.127 1.00 38.18 317 THR B C 1
ATOM 3701 O O . THR B 1 202 ? -6.867 6.569 -1.596 1.00 39.85 317 THR B O 1
ATOM 3705 N N . ALA B 1 203 ? -8.847 5.479 -1.502 1.00 34.04 318 ALA B N 1
ATOM 3706 C CA . ALA B 1 203 ? -9.144 5.874 -0.130 1.00 37.24 318 ALA B CA 1
ATOM 3707 C C . ALA B 1 203 ? -8.973 4.722 0.860 1.00 37.02 318 ALA B C 1
ATOM 3708 O O . ALA B 1 203 ? -9.115 4.922 2.061 1.00 37.35 318 ALA B O 1
ATOM 3710 N N . LEU B 1 204 ? -8.705 3.519 0.357 1.00 34.57 319 LEU B N 1
ATOM 3711 C CA . LEU B 1 204 ? -8.608 2.325 1.199 1.00 34.89 319 LEU B CA 1
ATOM 3712 C C . LEU B 1 204 ? -7.687 2.494 2.415 1.00 38.01 319 LEU B C 1
ATOM 3713 O O . LEU B 1 204 ? -7.949 1.932 3.478 1.00 37.93 319 LEU B O 1
ATOM 3718 N N . TYR B 1 205 ? -6.602 3.257 2.243 1.00 36.17 320 TYR B N 1
ATOM 3719 C CA . TYR B 1 205 ? -5.566 3.391 3.273 1.00 33.60 320 TYR B CA 1
ATOM 3720 C C . TYR B 1 205 ? -5.603 4.743 3.975 1.00 37.02 320 TYR B C 1
ATOM 3721 O O . TYR B 1 205 ? -4.599 5.160 4.572 1.00 33.58 320 TYR B O 1
ATOM 3730 N N . VAL B 1 206 ? -6.742 5.438 3.913 1.00 34.81 321 VAL B N 1
ATOM 3731 C CA . VAL B 1 206 ? -6.921 6.579 4.800 1.00 33.56 321 VAL B CA 1
ATOM 3732 C C . VAL B 1 206 ? -7.670 6.088 6.019 1.00 36.18 321 VAL B C 1
ATOM 3733 O O . VAL B 1 206 ? -8.734 5.495 5.886 1.00 36.51 321 VAL B O 1
ATOM 3737 N N . ALA B 1 207 ? -7.109 6.326 7.201 1.00 30.78 322 ALA B N 1
ATOM 3738 C CA . ALA B 1 207 ? -7.658 5.765 8.425 1.00 34.60 322 ALA B CA 1
ATOM 3739 C C . ALA B 1 207 ? -9.099 6.198 8.620 1.00 34.03 322 ALA B C 1
ATOM 3740 O O . ALA B 1 207 ? -9.397 7.396 8.669 1.00 36.36 322 ALA B O 1
ATOM 3742 N N . GLY B 1 208 ? -9.993 5.221 8.716 1.00 31.50 323 GLY B N 1
ATOM 3743 C CA . GLY B 1 208 ? -11.371 5.503 9.078 1.00 31.36 323 GLY B CA 1
ATOM 3744 C C . GLY B 1 208 ? -12.314 5.730 7.908 1.00 37.01 323 GLY B C 1
ATOM 3745 O O . GLY B 1 208 ? -13.543 5.683 8.076 1.00 35.95 323 GLY B O 1
ATOM 3746 N N . VAL B 1 209 ? -11.756 5.963 6.721 1.00 33.24 324 VAL B N 1
ATOM 3747 C CA . VAL B 1 209 ? -12.585 6.252 5.557 1.00 32.17 324 VAL B CA 1
ATOM 3748 C C . VAL B 1 209 ? -13.345 5.015 5.042 1.00 33.04 324 VAL B C 1
ATOM 3749 O O . VAL B 1 209 ? -14.529 5.123 4.740 1.00 35.52 324 VAL B O 1
ATOM 3753 N N . PRO B 1 210 ? -12.693 3.836 4.959 1.00 35.12 325 PRO B N 1
ATOM 3754 C CA . PRO B 1 210 ? -13.507 2.658 4.627 1.00 31.83 325 PRO B CA 1
ATOM 3755 C C . PRO B 1 210 ? -14.685 2.452 5.585 1.00 36.52 325 PRO B C 1
ATOM 3756 O O . PRO B 1 210 ? -15.772 2.070 5.158 1.00 37.01 325 PRO B O 1
ATOM 3760 N N . GLU B 1 211 ? -14.461 2.714 6.865 1.00 34.78 326 GLU B N 1
ATOM 3761 C CA . GLU B 1 211 ? -15.488 2.528 7.873 1.00 37.21 326 GLU B CA 1
ATOM 3762 C C . GLU B 1 211 ? -16.587 3.588 7.755 1.00 34.96 326 GLU B C 1
ATOM 3763 O O . GLU B 1 211 ? -17.732 3.337 8.109 1.00 36.21 326 GLU B O 1
ATOM 3769 N N . LEU B 1 212 ? -16.230 4.765 7.249 1.00 32.51 327 LEU B N 1
ATOM 3770 C CA . LEU B 1 212 ? -17.208 5.811 6.951 1.00 34.59 327 LEU B CA 1
ATOM 3771 C C . LEU B 1 212 ? -18.250 5.360 5.901 1.00 36.46 327 LEU B C 1
ATOM 3772 O O . LEU B 1 212 ? -19.469 5.487 6.111 1.00 33.57 327 LEU B O 1
ATOM 3777 N N . GLY B 1 213 ? -17.766 4.839 4.774 1.00 35.44 328 GLY B N 1
ATOM 3778 C CA . GLY B 1 213 ? -18.617 4.184 3.798 1.00 35.68 328 GLY B CA 1
ATOM 3779 C C . GLY B 1 213 ? -19.507 3.132 4.439 1.00 39.30 328 GLY B C 1
ATOM 3780 O O . GLY B 1 213 ? -20.692 3.012 4.093 1.00 37.81 328 GLY B O 1
ATOM 3781 N N . ALA B 1 214 ? -18.959 2.380 5.391 1.00 36.48 329 ALA B N 1
ATOM 3782 C CA . ALA B 1 214 ? -19.762 1.375 6.103 1.00 37.80 329 ALA B CA 1
ATOM 3783 C C . ALA B 1 214 ? -20.895 2.011 6.919 1.00 36.42 329 ALA B C 1
ATOM 3784 O O . ALA B 1 214 ? -22.028 1.513 6.910 1.00 37.33 329 ALA B O 1
ATOM 3786 N N . PHE B 1 215 ? -20.581 3.106 7.612 1.00 32.63 330 PHE B N 1
ATOM 3787 C CA . PHE B 1 215 ? -21.569 3.872 8.376 1.00 33.72 330 PHE B CA 1
ATOM 3788 C C . PHE B 1 215 ? -22.757 4.290 7.501 1.00 33.76 330 PHE B C 1
ATOM 3789 O O . PHE B 1 215 ? -23.901 4.212 7.929 1.00 35.19 330 PHE B O 1
ATOM 3797 N N . PHE B 1 216 ? -22.469 4.728 6.279 1.00 35.08 331 PHE B N 1
ATOM 3798 C CA . PHE B 1 216 ? -23.488 5.103 5.318 1.00 32.71 331 PHE B CA 1
ATOM 3799 C C . PHE B 1 216 ? -24.307 3.896 4.925 1.00 37.93 331 PHE B C 1
ATOM 3800 O O . PHE B 1 216 ? -25.533 3.990 4.825 1.00 39.15 331 PHE B O 1
ATOM 3808 N N . SER B 1 217 ? -23.647 2.765 4.696 1.00 36.01 332 SER B N 1
ATOM 3809 C CA . SER B 1 217 ? -24.382 1.589 4.239 1.00 38.38 332 SER B CA 1
ATOM 3810 C C . SER B 1 217 ? -25.327 1.078 5.352 1.00 40.74 332 SER B C 1
ATOM 3811 O O . SER B 1 217 ? -26.372 0.500 5.070 1.00 40.28 332 SER B O 1
ATOM 3814 N N . ILE B 1 218 ? -24.965 1.294 6.613 1.00 37.91 333 ILE B N 1
ATOM 3815 C CA . ILE B 1 218 ? -25.829 0.872 7.713 1.00 39.85 333 ILE B CA 1
ATOM 3816 C C . ILE B 1 218 ? -27.020 1.825 7.839 1.00 36.89 333 ILE B C 1
ATOM 3817 O O . ILE B 1 218 ? -28.127 1.396 8.120 1.00 37.96 333 ILE B O 1
ATOM 3822 N N . LEU B 1 219 ? -26.776 3.113 7.613 1.00 37.58 334 LEU B N 1
ATOM 3823 C CA . LEU B 1 219 ? -27.840 4.095 7.535 1.00 36.40 334 LEU B CA 1
ATOM 3824 C C . LEU B 1 219 ? -28.818 3.710 6.427 1.00 38.23 334 LEU B C 1
ATOM 3825 O O . LEU B 1 219 ? -30.040 3.875 6.565 1.00 36.94 334 LEU B O 1
ATOM 3830 N N . GLN B 1 220 ? -28.288 3.187 5.327 1.00 38.57 335 GLN B N 1
ATOM 3831 C CA . GLN B 1 220 ? -29.159 2.761 4.237 1.00 39.96 335 GLN B CA 1
ATOM 3832 C C . GLN B 1 220 ? -30.027 1.562 4.616 1.00 39.89 335 GLN B C 1
ATOM 3833 O O . GLN B 1 220 ? -31.189 1.502 4.233 1.00 37.49 335 GLN B O 1
ATOM 3839 N N . ASP B 1 221 ? -29.452 0.605 5.344 1.00 41.68 336 ASP B N 1
ATOM 3840 C CA . ASP B 1 221 ? -30.215 -0.521 5.880 1.00 41.53 336 ASP B CA 1
ATOM 3841 C C . ASP B 1 221 ? -31.217 -0.071 6.938 1.00 43.76 336 ASP B C 1
ATOM 3842 O O . ASP B 1 221 ? -32.352 -0.557 6.974 1.00 42.85 336 ASP B O 1
ATOM 3847 N N . MET B 1 222 ? -30.805 0.856 7.799 1.00 42.29 337 MET B N 1
ATOM 3848 C CA . MET B 1 222 ? -31.724 1.399 8.797 1.00 39.60 337 MET B CA 1
ATOM 3849 C C . MET B 1 222 ? -32.964 2.011 8.150 1.00 42.52 337 MET B C 1
ATOM 3850 O O . MET B 1 222 ? -34.082 1.816 8.626 1.00 43.54 337 MET B O 1
ATOM 3855 N N . ARG B 1 223 ? -32.751 2.751 7.067 1.00 41.33 338 ARG B N 1
ATOM 3856 C CA . ARG B 1 223 ? -33.834 3.393 6.345 1.00 43.29 338 ARG B CA 1
ATOM 3857 C C . ARG B 1 223 ? -34.713 2.340 5.700 1.00 45.77 338 ARG B C 1
ATOM 3858 O O . ARG B 1 223 ? -35.932 2.421 5.768 1.00 43.75 338 ARG B O 1
ATOM 3866 N N . ASN B 1 224 ? -34.087 1.357 5.069 1.00 43.23 339 ASN B N 1
ATOM 3867 C CA . ASN B 1 224 ? -34.826 0.232 4.526 1.00 43.44 339 ASN B CA 1
ATOM 3868 C C . ASN B 1 224 ? -35.730 -0.366 5.601 1.00 47.82 339 ASN B C 1
ATOM 3869 O O . ASN B 1 224 ? -36.920 -0.561 5.393 1.00 51.63 339 ASN B O 1
ATOM 3874 N N . THR B 1 225 ? -35.157 -0.619 6.765 1.00 44.46 340 THR B N 1
ATOM 3875 C CA . THR B 1 225 ? -35.899 -1.184 7.889 1.00 47.76 340 THR B CA 1
ATOM 3876 C C . THR B 1 225 ? -37.007 -0.260 8.417 1.00 48.45 340 THR B C 1
ATOM 3877 O O . THR B 1 225 ? -38.061 -0.722 8.835 1.00 46.47 340 THR B O 1
ATOM 3881 N N . ILE B 1 226 ? -36.774 1.044 8.389 1.00 47.31 341 ILE B N 1
ATOM 3882 C CA . ILE B 1 226 ? -37.799 1.987 8.801 1.00 48.84 341 ILE B CA 1
ATOM 3883 C C . ILE B 1 226 ? -38.945 1.965 7.771 1.00 54.39 341 ILE B C 1
ATOM 3884 O O . ILE B 1 226 ? -40.093 2.234 8.104 1.00 58.01 341 ILE B O 1
ATOM 3889 N N . MET B 1 227 ? -38.639 1.588 6.530 1.00 55.81 342 MET B N 1
ATOM 3890 C CA . MET B 1 227 ? -39.652 1.534 5.473 1.00 55.22 342 MET B CA 1
ATOM 3891 C C . MET B 1 227 ? -40.529 0.301 5.493 1.00 59.26 342 MET B C 1
ATOM 3892 O O . MET B 1 227 ? -41.675 0.373 5.065 1.00 66.63 342 MET B O 1
ATOM 3897 N N . ALA B 1 228 ? -39.972 -0.829 5.933 1.00 57.68 343 ALA B N 1
ATOM 3898 C CA . ALA B 1 228 ? -40.609 -2.139 5.775 1.00 63.18 343 ALA B CA 1
ATOM 3899 C C . ALA B 1 228 ? -42.068 -2.119 6.241 1.00 67.91 343 ALA B C 1
ATOM 3900 O O . ALA B 1 228 ? -42.938 -2.774 5.655 1.00 68.12 343 ALA B O 1
ATOM 3902 N N . SER B 1 229 ? -42.322 -1.344 7.288 1.00 66.24 344 SER B N 1
ATOM 3903 C CA . SER B 1 229 ? -43.680 -0.998 7.699 1.00 75.89 344 SER B CA 1
ATOM 3904 C C . SER B 1 229 ? -43.693 0.498 7.995 1.00 76.71 344 SER B C 1
ATOM 3905 O O . SER B 1 229 ? -42.995 0.940 8.916 1.00 74.17 344 SER B O 1
ATOM 3908 N N . LYS B 1 230 ? -44.470 1.291 7.251 1.00 76.02 345 LYS B N 1
ATOM 3909 C CA . LYS B 1 230 ? -45.543 0.844 6.355 1.00 80.17 345 LYS B CA 1
ATOM 3910 C C . LYS B 1 230 ? -45.162 0.420 4.929 1.00 78.71 345 LYS B C 1
ATOM 3911 O O . LYS B 1 230 ? -44.665 1.226 4.150 1.00 76.99 345 LYS B O 1
ATOM 3917 N N . SER B 1 231 ? -45.441 -0.833 4.575 1.00 79.81 346 SER B N 1
ATOM 3918 C CA . SER B 1 231 ? -45.269 -1.272 3.191 1.00 73.47 346 SER B CA 1
ATOM 3919 C C . SER B 1 231 ? -46.042 -2.551 2.860 1.00 74.12 346 SER B C 1
ATOM 3920 O O . SER B 1 231 ? -46.228 -3.424 3.710 1.00 73.58 346 SER B O 1
ATOM 3923 N N . VAL B 1 232 ? -46.465 -2.645 1.599 1.00 79.85 347 VAL B N 1
ATOM 3924 C CA . VAL B 1 232 ? -47.366 -3.699 1.117 1.00 82.88 347 VAL B CA 1
ATOM 3925 C C . VAL B 1 232 ? -46.612 -4.933 0.622 1.00 83.26 347 VAL B C 1
ATOM 3926 O O . VAL B 1 232 ? -46.246 -5.028 -0.553 1.00 81.53 347 VAL B O 1
ATOM 3930 N N . GLY B 1 233 ? -46.391 -5.880 1.528 1.00 89.68 348 GLY B N 1
ATOM 3931 C CA . GLY B 1 233 ? -45.656 -7.085 1.198 1.00 95.80 348 GLY B CA 1
ATOM 3932 C C . GLY B 1 233 ? -46.496 -8.335 1.337 1.00 100.14 348 GLY B C 1
ATOM 3933 O O . GLY B 1 233 ? -47.329 -8.436 2.238 1.00 100.12 348 GLY B O 1
ATOM 3934 N N . THR B 1 234 ? -46.281 -9.287 0.434 1.00 102.54 349 THR B N 1
ATOM 3935 C CA . THR B 1 234 ? -46.967 -10.570 0.496 1.00 103.94 349 T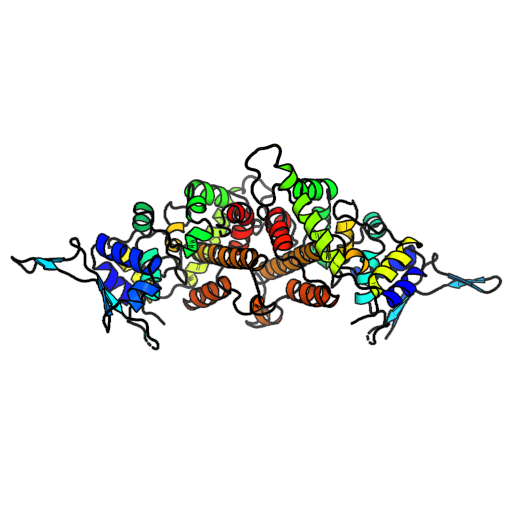HR B CA 1
ATOM 3936 C C . THR B 1 234 ? -46.371 -11.573 1.479 1.00 100.79 349 THR B C 1
ATOM 3937 O O . THR B 1 234 ? -46.149 -12.738 1.136 1.00 98.88 349 THR B O 1
ATOM 3941 N N . ALA B 1 235 ? -46.098 -11.098 2.696 1.00 100.43 350 ALA B N 1
ATOM 3942 C CA . ALA B 1 235 ? -45.489 -11.899 3.761 1.00 104.07 350 ALA B CA 1
ATOM 3943 C C . ALA B 1 235 ? -43.999 -12.045 3.446 1.00 100.43 350 ALA B C 1
ATOM 3944 O O . ALA B 1 235 ? -43.144 -11.627 4.228 1.00 100.61 350 ALA B O 1
ATOM 3946 N N . GLU B 1 236 ? -43.703 -12.640 2.295 1.00 102.81 351 GLU B N 1
ATOM 3947 C CA . GLU B 1 236 ? -42.331 -12.873 1.871 1.00 103.99 351 GLU B CA 1
ATOM 3948 C C . GLU B 1 236 ? -41.969 -12.134 0.585 1.00 102.47 351 GLU B C 1
ATOM 3949 O O . GLU B 1 236 ? -41.252 -12.662 -0.260 1.00 103.46 351 GLU B O 1
ATOM 3955 N N . GLU B 1 237 ? -42.498 -10.926 0.430 1.00 103.28 352 GLU B N 1
ATOM 3956 C CA . GLU B 1 237 ? -41.911 -9.946 -0.476 1.00 101.92 352 GLU B CA 1
ATOM 3957 C C . GLU B 1 237 ? -41.232 -8.925 0.426 1.00 102.53 352 GLU B C 1
ATOM 3958 O O . GLU B 1 237 ? -40.430 -8.097 -0.015 1.00 101.29 352 GLU B O 1
ATOM 3964 N N . LYS B 1 238 ? -41.572 -9.017 1.710 1.00 102.72 353 LYS B N 1
ATOM 3965 C CA . LYS B 1 238 ? -40.914 -8.266 2.765 1.00 100.47 353 LYS B CA 1
ATOM 3966 C C . LYS B 1 238 ? -39.566 -8.907 3.048 1.00 103.65 353 LYS B C 1
ATOM 3967 O O . LYS B 1 238 ? -38.510 -8.296 2.855 1.00 98.44 353 LYS B O 1
ATOM 3973 N N . LEU B 1 239 ? -39.624 -10.155 3.501 1.00 105.61 354 LEU B N 1
ATOM 3974 C CA . LEU B 1 239 ? -38.435 -10.923 3.850 1.00 101.38 354 LEU B CA 1
ATOM 3975 C C . LEU B 1 239 ? -37.520 -11.124 2.642 1.00 99.99 354 LEU B C 1
ATOM 3976 O O . LEU B 1 239 ? -36.301 -11.048 2.766 1.00 101.99 354 LEU B O 1
ATOM 3981 N N . LYS B 1 240 ? -38.133 -11.213 1.476 1.00 102.33 355 LYS B N 1
ATOM 3982 C CA . LYS B 1 240 ? -37.448 -11.394 0.210 1.00 102.57 355 LYS B CA 1
ATOM 3983 C C . LYS B 1 240 ? -36.631 -10.206 -0.220 1.00 100.39 355 LYS B C 1
ATOM 3984 O O . LYS B 1 240 ? -35.479 -10.347 -0.589 1.00 99.13 355 LYS B O 1
ATOM 3990 N N . LYS B 1 241 ? -37.244 -9.032 -0.222 1.00 99.07 356 LYS B N 1
ATOM 3991 C CA . LYS B 1 241 ? -36.584 -7.857 -0.755 1.00 92.99 356 LYS B CA 1
ATOM 3992 C C . LYS B 1 241 ? -35.793 -7.058 0.272 1.00 90.94 356 LYS B C 1
ATOM 3993 O O . LYS B 1 241 ? -35.264 -6.018 -0.046 1.00 89.28 356 LYS B O 1
ATOM 3999 N N . LYS B 1 242 ? -35.717 -7.534 1.499 1.00 87.57 357 LYS B N 1
ATOM 4000 C CA . LYS B 1 242 ? -34.952 -6.835 2.512 1.00 79.56 357 LYS B CA 1
ATOM 4001 C C . LYS B 1 242 ? -33.580 -6.469 2.015 1.00 77.05 357 LYS B C 1
ATOM 4002 O O . LYS B 1 242 ? -32.918 -7.254 1.383 1.00 83.59 357 LYS B O 1
ATOM 4008 N N . SER B 1 243 ? -33.146 -5.270 2.315 1.00 61.78 358 SER B N 1
ATOM 4009 C CA . SER B 1 243 ? -31.864 -4.807 1.849 1.00 62.32 358 SER B CA 1
ATOM 4010 C C . SER B 1 243 ? -30.669 -5.397 2.585 1.00 56.51 358 SER B C 1
ATOM 4011 O O . SER B 1 243 ? -30.772 -5.905 3.676 1.00 55.12 358 SER B O 1
ATOM 4014 N N . ALA B 1 244 ? -29.526 -5.328 1.940 1.00 52.93 359 ALA B N 1
ATOM 4015 C CA . ALA B 1 244 ? -28.268 -5.769 2.527 1.00 51.36 359 ALA B CA 1
ATOM 4016 C C . ALA B 1 244 ? -27.139 -4.864 2.077 1.00 51.10 359 ALA B C 1
ATOM 4017 O O . ALA B 1 244 ? -26.137 -5.329 1.536 1.00 48.15 359 ALA B O 1
ATOM 4019 N N . PHE B 1 245 ? -27.318 -3.563 2.274 1.00 49.55 360 PHE B N 1
ATOM 4020 C CA . PHE B 1 245 ? -26.295 -2.609 1.877 1.00 47.52 360 PHE B CA 1
ATOM 4021 C C . PHE B 1 245 ? -25.019 -2.849 2.662 1.00 46.84 360 PHE B C 1
ATOM 4022 O O . PHE B 1 245 ? -23.934 -2.885 2.081 1.00 44.24 360 PHE B O 1
ATOM 4030 N N . TYR B 1 246 ? -25.159 -3.038 3.976 1.00 45.43 361 TYR B N 1
ATOM 4031 C CA . TYR B 1 246 ? -23.990 -3.179 4.846 1.00 43.73 361 TYR B CA 1
ATOM 4032 C C . TYR B 1 246 ? -23.232 -4.460 4.540 1.00 48.82 361 TYR B C 1
ATOM 4033 O O . TYR B 1 246 ? -22.003 -4.428 4.345 1.00 49.19 361 TYR B O 1
ATOM 4042 N N . GLN B 1 247 ? -23.944 -5.584 4.488 1.00 45.12 362 GLN B N 1
ATOM 4043 C CA . GLN B 1 247 ? -23.279 -6.848 4.184 1.00 49.29 362 GLN B CA 1
ATOM 4044 C C . GLN B 1 247 ? -22.545 -6.802 2.842 1.00 51.36 362 GLN B C 1
ATOM 4045 O O . GLN B 1 247 ? -21.444 -7.339 2.721 1.00 50.76 362 GLN B O 1
ATOM 4051 N N . SER B 1 248 ? -23.129 -6.142 1.848 1.00 45.57 363 SER B N 1
ATOM 4052 C CA . SER B 1 248 ? -22.484 -6.084 0.539 1.00 50.06 363 SER B CA 1
ATOM 4053 C C . SER B 1 248 ? -21.299 -5.124 0.528 1.00 47.10 363 SER B C 1
ATOM 4054 O O . SER B 1 248 ? -20.287 -5.395 -0.111 1.00 46.24 363 SER B O 1
ATOM 4057 N N . TYR B 1 249 ? -21.426 -4.002 1.231 1.00 47.03 364 TYR B N 1
ATOM 4058 C CA . TYR B 1 249 ? -20.321 -3.059 1.312 1.00 44.71 364 TYR B CA 1
ATOM 4059 C C . TYR B 1 249 ? -19.153 -3.719 2.043 1.00 44.63 364 TYR B C 1
ATOM 4060 O O . TYR B 1 249 ? -18.001 -3.520 1.684 1.00 43.30 364 TYR B O 1
ATOM 4069 N N . LEU B 1 250 ? -19.475 -4.516 3.056 1.00 47.13 365 LEU B N 1
ATOM 4070 C CA . LEU B 1 250 ? -18.483 -5.186 3.886 1.00 45.43 365 LEU B CA 1
ATOM 4071 C C . LEU B 1 250 ? -17.725 -6.237 3.084 1.00 49.08 365 LEU B C 1
ATOM 4072 O O . LEU B 1 250 ? -16.491 -6.210 3.034 1.00 46.67 365 LEU B O 1
ATOM 4077 N N . ARG B 1 251 ? -18.471 -7.153 2.463 1.00 48.88 366 ARG B N 1
ATOM 4078 C CA . ARG B 1 251 ? -17.903 -8.139 1.543 1.00 50.84 366 ARG B CA 1
ATOM 4079 C C . ARG B 1 251 ? -16.925 -7.483 0.590 1.00 47.55 366 ARG B C 1
ATOM 4080 O O . ARG B 1 251 ? -15.736 -7.793 0.607 1.00 53.92 366 ARG B O 1
ATOM 4088 N N . ARG B 1 252 ? -17.434 -6.549 -0.214 1.00 45.88 367 ARG B N 1
ATOM 4089 C CA . ARG B 1 252 ? -16.688 -5.980 -1.333 1.00 46.36 367 ARG B CA 1
ATOM 4090 C C . ARG B 1 252 ? -15.483 -5.123 -0.912 1.00 51.37 367 ARG B C 1
ATOM 4091 O O . ARG B 1 252 ? -14.449 -5.158 -1.586 1.00 49.74 367 ARG B O 1
ATOM 4099 N N . THR B 1 253 ? -15.606 -4.361 0.177 1.00 47.43 368 THR B N 1
ATOM 4100 C CA . THR B 1 253 ? -14.488 -3.544 0.644 1.00 43.88 368 THR B CA 1
ATOM 4101 C C . THR B 1 253 ? -13.392 -4.436 1.207 1.00 46.76 368 THR B C 1
ATOM 4102 O O . THR B 1 253 ? -12.216 -4.228 0.950 1.00 48.93 368 THR B O 1
ATOM 4106 N N . GLN B 1 254 ? -13.783 -5.445 1.968 1.00 47.05 369 GLN B N 1
ATOM 4107 C CA . GLN B 1 254 ? -12.803 -6.305 2.593 1.00 46.35 369 GLN B CA 1
ATOM 4108 C C . GLN B 1 254 ? -12.179 -7.256 1.563 1.00 51.14 369 GLN B C 1
ATOM 4109 O O . GLN B 1 254 ? -11.109 -7.816 1.805 1.00 49.07 369 GLN B O 1
ATOM 4115 N N . SER B 1 255 ? -12.808 -7.396 0.392 1.00 50.79 370 SER B N 1
ATOM 4116 C CA . SER B 1 255 ? -12.202 -8.193 -0.683 1.00 52.10 370 SER B CA 1
ATOM 4117 C C . SER B 1 255 ? -10.979 -7.486 -1.283 1.00 52.96 370 SER B C 1
ATOM 4118 O O . SER B 1 255 ? -10.282 -8.040 -2.133 1.00 48.90 370 SER B O 1
ATOM 4121 N N . MET B 1 256 ? -10.717 -6.267 -0.831 1.00 50.72 371 MET B N 1
ATOM 4122 C CA . MET B 1 256 ? -9.601 -5.504 -1.354 1.00 49.45 371 MET B CA 1
ATOM 4123 C C . MET B 1 256 ? -8.402 -5.588 -0.428 1.00 45.87 371 MET B C 1
ATOM 4124 O O . MET B 1 256 ? -7.468 -4.812 -0.560 1.00 47.56 371 MET B O 1
ATOM 4129 N N . GLY B 1 257 ? -8.443 -6.525 0.515 1.00 51.65 372 GLY B N 1
ATOM 4130 C CA . GLY B 1 257 ? -7.308 -6.792 1.381 1.00 50.51 372 GLY B CA 1
ATOM 4131 C C . GLY B 1 257 ? -7.213 -5.887 2.589 1.00 51.54 372 GLY B C 1
ATOM 4132 O O . GLY B 1 257 ? -6.133 -5.478 3.010 1.00 54.44 372 GLY B O 1
ATOM 4133 N N . ILE B 1 258 ? -8.358 -5.571 3.159 1.00 49.57 373 ILE B N 1
ATOM 4134 C CA . ILE B 1 258 ? -8.392 -4.810 4.398 1.00 51.03 373 ILE B CA 1
ATOM 4135 C C . ILE B 1 258 ? -9.580 -5.272 5.217 1.00 45.74 373 ILE B C 1
ATOM 4136 O O . ILE B 1 258 ? -10.611 -5.638 4.662 1.00 50.53 373 ILE B O 1
ATOM 4141 N N . GLN B 1 259 ? -9.420 -5.293 6.528 1.00 44.19 374 GLN B N 1
ATOM 4142 C CA . GLN B 1 259 ? -10.515 -5.607 7.438 1.00 44.27 374 GLN B CA 1
ATOM 4143 C C . GLN B 1 259 ? -11.003 -4.326 8.061 1.00 44.48 374 GLN B C 1
ATOM 4144 O O . GLN B 1 259 ? -10.202 -3.591 8.643 1.00 39.21 374 GLN B O 1
ATOM 4150 N N . LEU B 1 260 ? -12.300 -4.048 7.953 1.00 40.53 375 LEU B N 1
ATOM 4151 C CA . LEU B 1 260 ? -12.845 -2.853 8.583 1.00 39.62 375 LEU B CA 1
ATOM 4152 C C . LEU B 1 260 ? -12.703 -2.932 10.100 1.00 40.92 375 LEU B C 1
ATOM 4153 O O . LEU B 1 260 ? -12.932 -3.983 10.697 1.00 39.64 375 LEU B O 1
ATOM 4158 N N . ASP B 1 261 ? -12.312 -1.820 10.712 1.00 35.56 376 ASP B N 1
ATOM 4159 C CA . ASP B 1 261 ? -12.348 -1.691 12.151 1.00 36.67 376 ASP B CA 1
ATOM 4160 C C . ASP B 1 261 ? -13.795 -1.546 12.615 1.00 39.21 376 ASP B C 1
ATOM 4161 O O . ASP B 1 261 ? -14.341 -0.437 12.581 1.00 36.62 376 ASP B O 1
ATOM 4166 N N . GLN B 1 262 ? -14.399 -2.652 13.062 1.00 38.16 377 GLN B N 1
ATOM 4167 C CA . GLN B 1 262 ? -15.784 -2.640 13.549 1.00 41.19 377 GLN B CA 1
ATOM 4168 C C . GLN B 1 262 ? -16.002 -1.601 14.640 1.00 36.99 377 GLN B C 1
ATOM 4169 O O . GLN B 1 262 ? -17.076 -1.032 14.751 1.00 41.55 377 GLN B O 1
ATOM 4175 N N . LYS B 1 263 ? -14.980 -1.350 15.443 1.00 36.52 378 LYS B N 1
ATOM 4176 C CA . LYS B 1 263 ? -15.109 -0.395 16.525 1.00 35.66 378 LYS B CA 1
ATOM 4177 C C . LYS B 1 263 ? -15.220 1.031 16.006 1.00 32.58 378 LYS B C 1
ATOM 4178 O O . LYS B 1 263 ? -15.758 1.889 16.679 1.00 35.83 378 LYS B O 1
ATOM 4184 N N . ILE B 1 264 ? -14.675 1.306 14.827 1.00 39.34 379 ILE B N 1
ATOM 4185 C CA . ILE B 1 264 ? -14.759 2.659 14.284 1.00 37.09 379 ILE B CA 1
ATOM 4186 C C . ILE B 1 264 ? -16.173 2.903 13.766 1.00 34.59 379 ILE B C 1
ATOM 4187 O O . ILE B 1 264 ? -16.726 3.993 13.930 1.00 34.98 379 ILE B O 1
ATOM 4192 N N . ILE B 1 265 ? -16.762 1.872 13.169 1.00 31.88 380 ILE B N 1
ATOM 4193 C CA . ILE B 1 265 ? -18.139 1.950 12.687 1.00 36.22 380 ILE B CA 1
ATOM 4194 C C . ILE B 1 265 ? -19.084 2.178 13.864 1.00 39.94 380 ILE B C 1
ATOM 4195 O O . ILE B 1 265 ? -20.020 2.989 13.798 1.00 38.59 380 ILE B O 1
ATOM 4200 N N . ILE B 1 266 ? -18.824 1.466 14.955 1.00 37.75 381 ILE B N 1
ATOM 4201 C CA . ILE B 1 266 ? -19.589 1.669 16.165 1.00 37.49 381 ILE B CA 1
ATOM 4202 C C . ILE B 1 266 ? -19.504 3.128 16.621 1.00 37.26 381 ILE B C 1
ATOM 4203 O O . ILE B 1 266 ? -20.532 3.759 16.842 1.00 36.29 381 ILE B O 1
ATOM 4208 N N . LEU B 1 267 ? -18.299 3.683 16.717 1.00 34.81 382 LEU B N 1
ATOM 4209 C CA . LEU B 1 267 ? -18.166 5.086 17.119 1.00 35.54 382 LEU B CA 1
ATOM 4210 C C . LEU B 1 267 ? -18.894 6.070 16.191 1.00 37.40 382 LEU B C 1
ATOM 4211 O O . LEU B 1 267 ? -19.429 7.074 16.668 1.00 39.00 382 LEU B O 1
ATOM 4216 N N . TYR B 1 268 ? -18.898 5.802 14.882 1.00 35.26 383 TYR B N 1
ATOM 4217 C CA . TYR B 1 268 ? -19.641 6.636 13.933 1.00 33.35 383 TYR B CA 1
ATOM 4218 C C . TYR B 1 268 ? -21.147 6.570 14.222 1.00 36.73 383 TYR B C 1
ATOM 4219 O O . TYR B 1 268 ? -21.805 7.598 14.430 1.00 34.52 383 TYR B O 1
ATOM 4228 N N . MET B 1 269 ? -21.678 5.351 14.213 1.00 33.48 384 MET B N 1
ATOM 4229 C CA . MET B 1 269 ? -23.107 5.137 14.350 1.00 37.51 384 MET B CA 1
ATOM 4230 C C . MET B 1 269 ? -23.613 5.801 15.644 1.00 38.56 384 MET B C 1
ATOM 4231 O O . MET B 1 269 ? -24.534 6.612 15.610 1.00 33.77 384 MET B O 1
ATOM 4236 N N . LEU B 1 270 ? -22.955 5.528 16.766 1.00 36.14 385 LEU B N 1
ATOM 4237 C CA . LEU B 1 270 ? -23.369 6.115 18.042 1.00 38.45 385 LEU B CA 1
ATOM 4238 C C . LEU B 1 270 ? -23.125 7.633 18.163 1.00 37.66 385 LEU B C 1
ATOM 4239 O O . LEU B 1 270 ? -23.819 8.307 18.897 1.00 34.26 385 LEU B O 1
ATOM 4244 N N . SER B 1 271 ? -22.139 8.182 17.462 1.00 40.03 386 SER B N 1
ATOM 4245 C CA . SER B 1 271 ? -21.964 9.637 17.497 1.00 36.39 386 SER B CA 1
ATOM 4246 C C . SER B 1 271 ? -22.951 10.383 16.574 1.00 37.69 386 SER B C 1
ATOM 4247 O O . SER B 1 271 ? -23.342 11.499 16.876 1.00 34.13 386 SER B O 1
ATOM 4250 N N . TRP B 1 272 ? -23.328 9.770 15.450 1.00 34.73 387 TRP B N 1
ATOM 4251 C CA . TRP B 1 272 ? -23.938 10.494 14.328 1.00 38.21 387 TRP B CA 1
ATOM 4252 C C . TRP B 1 272 ? -25.317 9.992 13.887 1.00 36.49 387 TRP B C 1
ATOM 4253 O O . TRP B 1 272 ? -26.026 10.685 13.141 1.00 37.34 387 TRP B O 1
ATOM 4264 N N . GLY B 1 273 ? -25.666 8.778 14.306 1.00 36.99 388 GLY B N 1
ATOM 4265 C CA . GLY B 1 273 ? -26.856 8.105 13.827 1.00 33.61 388 GLY B CA 1
ATOM 4266 C C . GLY B 1 273 ? -28.154 8.825 14.157 1.00 39.38 388 GLY B C 1
ATOM 4267 O O . GLY B 1 273 ? -29.063 8.881 13.322 1.00 38.23 388 GLY B O 1
ATOM 4268 N N . LYS B 1 274 ? -28.240 9.384 15.359 1.00 37.47 389 LYS B N 1
ATOM 4269 C CA . LYS B 1 274 ? -29.485 9.972 15.822 1.00 39.70 389 LYS B CA 1
ATOM 4270 C C . LYS B 1 274 ? -29.849 11.169 14.968 1.00 41.08 389 LYS B C 1
ATOM 4271 O O . LYS B 1 274 ? -30.962 11.225 14.434 1.00 41.18 389 LYS B O 1
ATOM 4277 N N . GLU B 1 275 ? -28.916 12.112 14.828 1.00 40.99 390 GLU B N 1
ATOM 4278 C CA . GLU B 1 275 ? -29.132 13.270 13.958 1.00 42.64 390 GLU B CA 1
ATOM 4279 C C . GLU B 1 275 ? -29.342 12.814 12.516 1.00 41.51 390 GLU B C 1
ATOM 4280 O O . GLU B 1 275 ? -30.184 13.358 11.808 1.00 46.42 390 GLU B O 1
ATOM 4286 N N . ALA B 1 276 ? -28.616 11.792 12.080 1.00 41.51 391 ALA B N 1
ATOM 4287 C CA . ALA B 1 276 ? -28.718 11.368 10.679 1.00 42.24 391 ALA B CA 1
ATOM 4288 C C . ALA B 1 276 ? -30.105 10.836 10.309 1.00 40.85 391 ALA B C 1
ATOM 4289 O O . ALA B 1 276 ? -30.590 11.092 9.207 1.00 38.65 391 ALA B O 1
ATOM 4291 N N . VAL B 1 277 ? -30.723 10.080 11.207 1.00 39.29 392 VAL B N 1
ATOM 4292 C CA . VAL B 1 277 ? -32.053 9.516 10.946 1.00 39.83 392 VAL B CA 1
ATOM 4293 C C . VAL B 1 277 ? -33.088 10.633 10.762 1.00 42.62 392 VAL B C 1
ATOM 4294 O O . VAL B 1 277 ? -34.084 10.474 10.042 1.00 39.45 392 VAL B O 1
ATOM 4298 N N . ASN B 1 278 ? -32.843 11.774 11.400 1.00 41.55 393 ASN B N 1
ATOM 4299 C CA . ASN B 1 278 ? -33.765 12.899 11.287 1.00 42.51 393 ASN B CA 1
ATOM 4300 C C . ASN B 1 278 ? -33.787 13.519 9.887 1.00 48.32 393 ASN B C 1
ATOM 4301 O O . ASN B 1 278 ? -34.633 14.377 9.612 1.00 44.72 393 ASN B O 1
ATOM 4306 N N . HIS B 1 279 ? -32.869 13.090 9.010 1.00 39.38 394 HIS B N 1
ATOM 4307 C CA . HIS B 1 279 ? -32.836 13.591 7.645 1.00 40.84 394 HIS B CA 1
ATOM 4308 C C . HIS B 1 279 ? -33.017 12.511 6.588 1.00 39.49 394 HIS B C 1
ATOM 4309 O O . HIS B 1 279 ? -32.803 12.755 5.400 1.00 42.00 394 HIS B O 1
ATOM 4316 N N . PHE B 1 280 ? -33.404 11.316 7.009 1.00 36.65 395 PHE B N 1
ATOM 4317 C CA . PHE B 1 280 ? -33.794 10.297 6.047 1.00 40.97 395 PHE B CA 1
ATOM 4318 C C . PHE B 1 280 ? -34.991 10.793 5.232 1.00 41.79 395 PHE B C 1
ATOM 4319 O O . PHE B 1 280 ? -35.770 11.618 5.711 1.00 45.04 395 PHE B O 1
ATOM 4327 N N . HIS B 1 281 ? -35.154 10.306 4.010 1.00 45.42 396 HIS B N 1
ATOM 4328 C CA . HIS B 1 281 ? -36.427 10.525 3.315 1.00 47.07 396 HIS B CA 1
ATOM 4329 C C . HIS B 1 281 ? -37.241 9.255 3.436 1.00 49.38 396 HIS B C 1
ATOM 4330 O O . HIS B 1 281 ? -36.826 8.207 2.929 1.00 48.32 396 HIS B O 1
ATOM 4337 N N . LEU B 1 282 ? -38.388 9.356 4.117 1.00 50.91 397 LEU B N 1
ATOM 4338 C CA . LEU B 1 282 ? -39.173 8.196 4.532 1.00 49.36 397 LEU B CA 1
ATOM 4339 C C . LEU B 1 282 ? -40.507 8.054 3.786 1.00 58.90 397 LEU B C 1
ATOM 4340 O O . LEU B 1 282 ? -41.118 9.040 3.369 1.00 57.80 397 LEU B O 1
#

Secondary structure (DSSP, 8-state):
---HHHHHHHHHTS-HHHHHHHHHHHHHSHHHHHHT--SSEEEE--TT-EEE-SSSEEE--EEEE------TT---HHHHHHHHHHH-HHHHHHTT---HHHHTTTHHHHTTTHHHHHHHHHHSBPTTS---SSTTSGGGGBHHHHHHHHHHHHGGG--HHHHHHHHHHHTTT----SSSSSTTGGGGGTT--SS--GGGTTSTTHHHHHHHHHHHHHHHHHHHHHTS---TTTTTTT---HHHHHHHHHHTTS----HHHHHHHHHHHHHHHHTT-----/---HHHHHHHHHTS-HHHHHHHHHHHHH--EEEE--TT-EEEETTEEEE--EEEE---S---HHHHHHHHHHH-HHHHHHTT---HHHHTTTHHHHTTTHHHHHHHHHHSBPTTS---SSTTSGGGSBHHHHHHHHHHHHHTT--HHHHHHHHHHHHTT----SSSSSTTSGGGGTT--SS--GGGTTSTTHHHHHHHHHHHHHHHHHHHSSS----STTHHHH---HHHHHHHHHHTTT----HHHHHHHHHHHHHHHHTT---

Sequence (546 aa):
SADWKAIGAYILGFAIPIILKALYMLSTRGRQTVKDNKGTRIRFKDDSSFEEVNGIRKPKHLYVSMPTAQKAEEITPGRFRTIACGLFPAQVKARNIISPVMGVIGFGFFVKDWMDRIEEFLAAECPFLPKPKVASEAFMSTNKMYFLNRQRQVNESKVQDIIDLIDHAETESATLFTEIATPHSVWVFACAPDRCPPTALYVAGVPELGAFFSILQDMRNTIMASKSVGTAEEKLKKKSAFYQSYLRRTQSMGIQLDQKIIILYMLSWGKEAVNHFHLGDSADWKAIGAYILGFAIPIILKALYMLSTRTRIRFKDDSSFEEVNGIRKPKHLYVSMKAEEITPGRFRTIACGLFPAQVKARNIISPVMGVIGFGFFVKDWMDRIEEFLAAECPFLPKPKVASEAFMSTNKMYFLNRQRQVNESKVQDIIDLIDHAETESATLFTEIATPHSVWVFACAPDRCPPTALYVAGVPELGAFFSILQDMRNTIMASKSVGTAEEKLKKKSAFYQSYLRRTQSMGIQLDQKIIILYMLSWGKEAVNHFHL

Solvent-accessible surface area: 26884 Å² total; per-residue (Å²): 139,15,39,18,94,35,1,0,46,85,0,8,47,13,35,47,47,0,0,1,86,0,0,82,49,2,13,35,96,20,199,87,30,30,166,111,35,202,48,120,115,8,112,16,112,36,140,37,5,76,87,123,90,116,79,123,154,117,89,55,56,0,76,0,23,38,56,108,97,199,191,47,132,78,18,33,12,24,40,0,50,0,0,0,0,0,0,1,0,19,26,0,84,87,123,97,12,39,3,66,69,5,16,40,4,7,0,32,94,10,10,136,92,9,64,98,51,0,86,139,9,6,78,44,89,1,23,21,26,124,116,23,168,94,87,86,82,47,150,100,5,24,1,98,41,22,10,78,68,14,38,153,99,4,67,154,42,90,70,111,63,6,60,34,0,35,88,70,0,102,104,78,45,16,45,40,24,109,95,5,17,37,54,52,0,0,13,0,4,0,0,18,12,45,40,0,0,0,8,1,0,14,9,7,0,0,2,0,0,2,0,0,5,5,34,1,22,29,28,46,36,30,4,52,24,56,101,58,163,26,90,93,98,87,71,106,140,158,132,23,59,86,37,96,23,11,31,145,83,0,45,88,19,38,4,126,12,16,57,38,0,6,16,0,0,13,10,48,16,0,58,82,7,4,50,51,16,96,45,30,176,131,14,49,21,87,32,0,0,44,74,0,5,48,15,31,44,44,0,0,0,68,0,0,98,73,29,8,67,214,146,162,60,135,12,140,47,138,37,4,66,87,142,69,137,79,135,156,119,72,65,50,0,81,1,17,103,191,58,97,55,21,41,33,19,49,0,52,0,1,0,0,1,0,1,0,19,33,0,84,89,98,100,9,46,3,64,62,5,36,42,3,9,0,27,94,8,9,131,94,8,78,103,35,0,77,130,9,5,67,42,81,0,18,27,43,110,97,17,184,98,98,89,76,42,141,87,5,21,1,85,67,18,10,112,69,18,42,123,72,5,66,131,44,92,67,112,76,8,48,37,1,36,72,71,0,121,110,73,48,18,41,46,24,121,96,7,15,34,58,54,0,0,13,0,5,0,0,13,14,46,31,0,0,0,8,1,0,12,7,6,0,0,3,0,0,3,0,0,4,4,36,1,18,29,28,48,40,35,8,47,57,80,160,74,153,23,96,64,117,84,108,131,161,164,138,25,53,78,36,94,21,11,28,138,78,0,45,72,17,43,8,127,12,18,66,22,0,5,18,3,0,13,11,48,14,0,57,78,5,2,71,64,18,123,69

Radius of gyration: 28.35 Å; Cα contacts (8 Å, |Δi|>4): 797; chains: 2; bounding box: 56×59×104 Å

Nearest PDB structures (foldseek):
  5e04-assembly1_A  TM=1.004E+00  e=1.637E-48  Orthohantavirus andesense
  5e04-assembly2_B  TM=9.914E-01  e=2.331E-39  Orthohantavirus andesense
  5e05-assembly1_A  TM=9.719E-01  e=4.100E-36  Orthohantavirus sinnombreense
  5e06-assembly1_A  TM=9.718E-01  e=7.346E-35  Orthohantavirus sinnombreense
  6i2n-assembly1_D  TM=9.130E-01  e=9.616E-28  Orthohantavirus hantanense

Foldseek 3Di:
DALLLLQLVVLLPWDPVQLVVLLLCCLAVNPPQLVPDDDFWRKTFDPRAWDPPDVDTGGDIDIATRDPDDDHNHHHSLNSNLAVLQFAQVVCVVVVRARVLLVQLPVVVLLVPVLVVVVVQQLAFDPPDDDCPPCVCVNCGGNVVVQVVQLVVCVVQDDVSLVSSLVVSVVTPGPHDQECSDSRLLSSCRSPRQEHRSNNLRHGLSRLSSLLSQVSSLVLQVVLLVPDDDPVPNSVVVRDDSNVRHQVVHCVNRGHDDVSSNVSCCVVCVVVSNVRRPSDD/DAQLLQLLVLLLVFDPVQLVVLLLDLLAHCKDKTWDPRAFDDDPPDTGTDIDMAHCPRNHHHSLSSLLQSLQFALVVCVVVVRARVLLVQLPVVVQLVPVLVVVVVQQLDFDPVDDDQVDVVCRSCRGNVVVQVVQLVVVVVQDDVSLVSSLVVSVVTDGDHDQECNDSRLLSSCRSPRLEHRSNCLNHRLSRLSSLLSLVSSLVLLVVVLPVDDDPVCVSVPPRDDSNVRRQVVHVVVRDHDDVVSNVSCCVVPVVVSNVSRND

InterPro domains:
  IPR002214 Hantavirus nucleocapsid protein [PF00846] (1-428)
  IPR002214 Hantavirus nucleocapsid protein [PIRSF003949] (1-428)

B-factor: mean 52.99, std 17.84, range [28.46, 120.16]